Protein AF-A0A081KAC4-F1 (afdb_monomer)

pLDDT: mean 83.81, std 19.49, range [23.62, 98.75]

Organism: NCBI:txid305900

Secondary structure (DSSP, 8-state):
-PPP-------------S-TTTS-GGGPPPPTTHHHHHHHHHHHHHHHHHHHHHTTSS-HHHHHHS---SS-TT----HHHHHHHHT-HHHHHHHHHTT--TT-B-TTS--HHHHHHHTT-HHHHHHHHHTT--TTSBBTTTTB-HHHHHHHHT--HHHHHHHHHTT---SSHHHHHHHHHHHHHS----S---SGGGTT---THHHHHHHHHHHHSPPP-SSPPB-PBPPP-S--HHHHHHHHHHHHHHHTSS-HHHHHH-EETTEEHHHHHHHHT-HHHHHHHHHHS-HHHHHHHHH---TTS--HHHHHHHHT-HHHHHHHHHH--TTTTPPPP--TT-TTTT--HHHHHHHTT--HHHHHHHHHTT--TT-B-TTS-BHHHHHHHHTTTS-SSTTHHHHHHHHHHHHHT-PPPPP----------

Mean predicted aligned error: 9.13 Å

Structure (mmCIF, N/CA/C/O backbone):
data_AF-A0A081KAC4-F1
#
_entry.id   AF-A0A081KAC4-F1
#
loop_
_atom_site.group_PDB
_atom_site.id
_atom_site.type_symbol
_atom_site.label_atom_id
_atom_site.label_alt_id
_atom_site.label_comp_id
_atom_site.label_asym_id
_atom_site.label_entity_id
_atom_site.label_seq_id
_atom_site.pdbx_PDB_ins_code
_atom_site.Cartn_x
_atom_site.Cartn_y
_atom_site.Cartn_z
_atom_site.occupancy
_atom_site.B_iso_or_equiv
_atom_site.auth_seq_id
_atom_site.auth_comp_id
_atom_site.auth_asym_id
_atom_site.auth_atom_id
_atom_site.pdbx_PDB_model_num
ATOM 1 N N . MET A 1 1 ? 10.665 34.968 -21.498 1.00 34.06 1 MET A N 1
ATOM 2 C CA . MET A 1 1 ? 11.807 34.056 -21.722 1.00 34.06 1 MET A CA 1
ATOM 3 C C . MET A 1 1 ? 11.284 32.630 -21.590 1.00 34.06 1 MET A C 1
ATOM 5 O O . MET A 1 1 ? 10.979 32.200 -20.487 1.00 34.06 1 MET A O 1
ATOM 9 N N . GLN A 1 2 ? 10.999 31.980 -22.721 1.00 23.62 2 GLN A N 1
ATOM 10 C CA . GLN A 1 2 ? 10.362 30.658 -22.780 1.00 23.62 2 GLN A CA 1
ATOM 11 C C . GLN A 1 2 ? 11.341 29.578 -22.296 1.00 23.62 2 GLN A C 1
ATOM 13 O O . GLN A 1 2 ? 12.404 29.412 -22.888 1.00 23.62 2 GLN A O 1
ATOM 18 N N . MET A 1 3 ? 10.990 28.842 -21.238 1.00 24.83 3 MET A N 1
ATOM 19 C CA . MET A 1 3 ? 11.704 27.621 -20.850 1.00 24.83 3 MET A CA 1
ATOM 20 C C . MET A 1 3 ? 11.046 26.414 -21.511 1.00 24.83 3 MET A C 1
ATOM 22 O O . MET A 1 3 ? 9.868 26.122 -21.308 1.00 24.83 3 MET A O 1
ATOM 26 N N . ASN A 1 4 ? 11.844 25.750 -22.335 1.00 23.70 4 ASN A N 1
ATOM 27 C CA . ASN A 1 4 ? 11.482 24.622 -23.170 1.00 23.70 4 ASN A CA 1
ATOM 28 C C . ASN A 1 4 ? 11.382 23.338 -22.321 1.00 23.70 4 ASN A C 1
ATOM 30 O O . ASN A 1 4 ? 12.306 23.000 -21.582 1.00 23.70 4 ASN A O 1
ATOM 34 N N . LYS A 1 5 ? 10.257 22.621 -22.426 1.00 35.91 5 LYS A N 1
ATOM 35 C CA . LYS A 1 5 ? 10.040 21.297 -21.825 1.00 35.91 5 LYS A CA 1
ATOM 36 C C . LYS A 1 5 ? 10.702 20.242 -22.715 1.00 35.91 5 LYS A C 1
ATOM 38 O O . LYS A 1 5 ? 10.099 19.853 -23.709 1.00 35.91 5 LYS A O 1
ATOM 43 N N . LYS A 1 6 ? 11.914 19.795 -22.377 1.00 29.70 6 LYS A N 1
ATOM 44 C CA . LYS A 1 6 ? 12.522 18.501 -22.767 1.00 29.70 6 LYS A CA 1
ATOM 45 C C . LYS A 1 6 ? 13.922 18.409 -22.145 1.00 29.70 6 LYS A C 1
ATOM 47 O O . LYS A 1 6 ? 14.665 19.379 -22.201 1.00 29.70 6 LYS A O 1
ATOM 52 N N . ASN A 1 7 ? 14.258 17.236 -21.605 1.00 27.42 7 ASN A N 1
ATOM 53 C CA . ASN A 1 7 ? 15.540 16.841 -20.993 1.00 27.42 7 ASN A CA 1
ATOM 54 C C . ASN A 1 7 ? 15.707 17.155 -19.495 1.00 27.42 7 ASN A C 1
ATOM 56 O O . ASN A 1 7 ? 16.457 18.044 -19.108 1.00 27.42 7 ASN A O 1
ATOM 60 N N . ILE A 1 8 ? 15.103 16.323 -18.641 1.00 26.12 8 ILE A N 1
ATOM 61 C CA . ILE A 1 8 ? 15.723 15.989 -17.351 1.00 26.12 8 ILE A CA 1
ATOM 62 C C . ILE A 1 8 ? 16.510 14.703 -17.598 1.00 26.12 8 ILE A C 1
ATOM 64 O O . ILE A 1 8 ? 15.964 13.603 -17.595 1.00 26.12 8 ILE A O 1
ATOM 68 N N . SER A 1 9 ? 17.787 14.886 -17.928 1.00 23.98 9 SER A N 1
ATOM 69 C CA . SER A 1 9 ? 18.787 13.824 -17.966 1.00 23.98 9 SER A CA 1
ATOM 70 C C . SER A 1 9 ? 18.962 13.286 -16.546 1.00 23.98 9 SER A C 1
ATOM 72 O O . SER A 1 9 ? 19.325 14.034 -15.637 1.00 23.98 9 SER A O 1
ATOM 74 N N . VAL A 1 10 ? 18.647 12.007 -16.350 1.00 25.38 10 VAL A N 1
ATOM 75 C CA . VAL A 1 10 ? 18.931 11.261 -15.121 1.00 25.38 10 VAL A CA 1
ATOM 76 C C . VAL A 1 10 ? 20.435 11.009 -15.102 1.00 25.38 10 VAL A C 1
ATOM 78 O O . VAL A 1 10 ? 20.918 10.040 -15.681 1.00 25.38 10 VAL A O 1
ATOM 81 N N . PHE A 1 11 ? 21.189 11.926 -14.496 1.00 27.03 11 PHE A N 1
ATOM 82 C CA . PHE A 1 11 ? 22.603 11.705 -14.222 1.00 27.03 11 PHE A CA 1
ATOM 83 C C . PHE A 1 11 ? 22.754 10.976 -12.887 1.00 27.03 11 PHE A C 1
ATOM 85 O O . PHE A 1 11 ? 22.223 11.397 -11.858 1.00 27.03 11 PHE A O 1
ATOM 92 N N . LEU A 1 12 ? 23.458 9.849 -12.974 1.00 25.77 12 LEU A N 1
ATOM 93 C CA . LEU A 1 12 ? 23.801 8.918 -11.913 1.00 25.77 12 LEU A CA 1
ATOM 94 C C . LEU A 1 12 ? 24.427 9.609 -10.698 1.00 25.77 12 LEU A C 1
ATOM 96 O O . LEU A 1 12 ? 25.407 10.340 -10.830 1.00 25.77 12 LEU A O 1
ATOM 100 N N . TRP A 1 13 ? 23.953 9.246 -9.508 1.00 27.89 13 TRP A N 1
ATOM 101 C CA . TRP A 1 13 ? 24.800 9.250 -8.321 1.00 27.89 13 TRP A CA 1
ATOM 102 C C . TRP A 1 13 ? 25.467 7.879 -8.201 1.00 27.89 13 TRP A C 1
ATOM 104 O O . TRP A 1 13 ? 24.856 6.906 -7.768 1.00 27.89 13 TRP A O 1
ATOM 114 N N . LEU A 1 14 ? 26.736 7.824 -8.607 1.00 31.05 14 LEU A N 1
ATOM 115 C CA . LEU A 1 14 ? 27.707 6.858 -8.104 1.00 31.05 14 LEU A CA 1
ATOM 116 C C . LEU A 1 14 ? 27.977 7.216 -6.638 1.00 31.05 14 LEU A C 1
ATOM 118 O O . LEU A 1 14 ? 28.738 8.139 -6.355 1.00 31.05 14 LEU A O 1
ATOM 122 N N . ILE A 1 15 ? 27.339 6.508 -5.709 1.00 30.78 15 ILE A N 1
ATOM 123 C CA . ILE A 1 15 ? 27.763 6.476 -4.308 1.00 30.78 15 ILE A CA 1
ATOM 124 C C . ILE A 1 15 ? 28.163 5.036 -4.007 1.00 30.78 15 ILE A C 1
ATOM 126 O O . ILE A 1 15 ? 27.334 4.134 -4.047 1.00 30.78 15 ILE A O 1
ATOM 130 N N . SER A 1 16 ? 29.474 4.880 -3.813 1.00 29.16 16 SER A N 1
ATOM 131 C CA . SER A 1 16 ? 30.200 3.821 -3.103 1.00 29.16 16 SER A CA 1
ATOM 132 C C . SER A 1 16 ? 29.456 2.506 -2.857 1.00 29.16 16 SER A C 1
ATOM 134 O O . SER A 1 16 ? 28.557 2.427 -2.022 1.00 29.16 16 SER A O 1
ATOM 136 N N . GLY A 1 17 ? 29.938 1.450 -3.514 1.00 41.09 17 GLY A N 1
ATOM 137 C CA . GLY A 1 17 ? 29.622 0.082 -3.141 1.00 41.09 17 GLY A CA 1
ATOM 138 C C . GLY A 1 17 ? 30.019 -0.214 -1.697 1.00 41.09 17 GLY A C 1
ATOM 139 O O . GLY A 1 17 ? 31.095 0.184 -1.265 1.00 41.09 17 GLY A O 1
ATOM 140 N N . ILE A 1 18 ? 29.110 -0.882 -0.991 1.00 36.69 18 ILE A N 1
ATOM 141 C CA . ILE A 1 18 ? 29.285 -2.000 -0.052 1.00 36.69 18 ILE A CA 1
ATOM 142 C C . ILE A 1 18 ? 27.846 -2.450 0.299 1.00 36.69 18 ILE A C 1
ATOM 144 O O . ILE A 1 18 ? 27.022 -1.634 0.697 1.00 36.69 18 ILE A O 1
ATOM 148 N N . ALA A 1 19 ? 27.554 -3.741 0.093 1.00 36.34 19 ALA A N 1
ATOM 149 C CA . ALA A 1 19 ? 26.388 -4.491 0.593 1.00 36.34 19 ALA A CA 1
ATOM 150 C C . ALA A 1 19 ? 24.963 -4.073 0.138 1.00 36.34 19 ALA A C 1
ATOM 152 O O . ALA A 1 19 ? 24.158 -3.598 0.933 1.00 36.34 19 ALA A O 1
ATOM 153 N N . PHE A 1 20 ? 24.585 -4.332 -1.121 1.00 41.41 20 PHE A N 1
ATOM 154 C CA . PHE A 1 20 ? 23.242 -3.989 -1.635 1.00 41.41 20 PHE A CA 1
ATOM 155 C C . PHE A 1 20 ? 22.086 -4.878 -1.133 1.00 41.41 20 PHE A C 1
ATOM 157 O O . PHE A 1 20 ? 20.965 -4.393 -1.051 1.00 41.41 20 PHE A O 1
ATOM 164 N N . ALA A 1 21 ? 22.316 -6.152 -0.799 1.00 41.47 21 ALA A N 1
ATOM 165 C CA . ALA A 1 21 ? 21.226 -7.060 -0.412 1.00 41.47 21 ALA A CA 1
ATOM 166 C C . ALA A 1 21 ? 20.994 -7.130 1.110 1.00 41.47 21 ALA A C 1
ATOM 168 O O . ALA A 1 21 ? 19.851 -7.229 1.540 1.00 41.47 21 ALA A O 1
ATOM 169 N N . SER A 1 22 ? 22.047 -7.017 1.932 1.00 40.16 22 SER A N 1
ATOM 170 C CA . SER A 1 22 ? 21.947 -7.119 3.399 1.00 40.16 22 SER A CA 1
ATOM 171 C C . SER A 1 22 ? 21.703 -5.784 4.121 1.00 40.16 22 SER A C 1
ATOM 173 O O . SER A 1 22 ? 21.418 -5.791 5.316 1.00 40.16 22 SER A O 1
ATOM 175 N N . THR A 1 23 ? 21.786 -4.633 3.434 1.00 53.50 23 THR A N 1
ATOM 176 C CA . THR A 1 23 ? 21.595 -3.303 4.060 1.00 53.50 23 THR A CA 1
ATOM 177 C C . THR A 1 23 ? 20.417 -2.492 3.520 1.00 53.50 23 THR A C 1
ATOM 179 O O . THR A 1 23 ? 20.084 -1.454 4.101 1.00 53.50 23 THR A O 1
ATOM 182 N N . ASP A 1 24 ? 19.749 -2.946 2.453 1.00 65.00 24 ASP A N 1
ATOM 183 C CA . ASP A 1 24 ? 18.585 -2.248 1.910 1.00 65.00 24 ASP A CA 1
ATOM 184 C C . ASP A 1 24 ? 17.390 -2.394 2.871 1.00 65.00 24 ASP A C 1
ATOM 186 O O . ASP A 1 24 ? 16.888 -3.503 3.080 1.00 65.00 24 ASP A O 1
ATOM 190 N N . PRO A 1 25 ? 16.895 -1.290 3.464 1.00 66.62 25 PRO A N 1
ATOM 191 C CA . PRO A 1 25 ? 15.818 -1.343 4.446 1.00 66.62 25 PRO A CA 1
ATOM 192 C C . PRO A 1 25 ? 14.509 -1.926 3.895 1.00 66.62 25 PRO A C 1
ATOM 194 O O . PRO A 1 25 ? 13.648 -2.304 4.686 1.00 66.62 25 PRO A O 1
ATOM 197 N N . ARG A 1 26 ? 14.353 -2.011 2.566 1.00 71.06 26 ARG A N 1
ATOM 198 C CA . ARG A 1 26 ? 13.172 -2.571 1.895 1.00 71.06 26 ARG A CA 1
ATOM 199 C C . ARG A 1 26 ? 13.097 -4.099 1.982 1.00 71.06 26 ARG A C 1
ATOM 201 O O . ARG A 1 26 ? 12.004 -4.630 1.829 1.00 71.06 26 ARG A O 1
ATOM 208 N N . PHE A 1 27 ? 14.217 -4.773 2.260 1.00 66.19 27 PHE A N 1
ATOM 209 C CA . PHE A 1 27 ? 14.330 -6.236 2.368 1.00 66.19 27 PHE A CA 1
ATOM 210 C C . PHE A 1 27 ? 14.643 -6.714 3.798 1.00 66.19 27 PHE A C 1
ATOM 212 O O . PHE A 1 27 ? 15.133 -7.824 3.993 1.00 66.19 27 PHE A O 1
ATOM 219 N N . ARG A 1 28 ? 14.405 -5.873 4.813 1.00 65.81 28 ARG A N 1
ATOM 220 C CA . ARG A 1 28 ? 14.678 -6.228 6.213 1.00 65.81 28 ARG A CA 1
ATOM 221 C C . ARG A 1 28 ? 13.813 -7.388 6.689 1.00 65.81 28 ARG A C 1
ATOM 223 O O . ARG A 1 28 ? 12.615 -7.416 6.419 1.00 65.81 28 ARG A O 1
ATOM 230 N N . GLU A 1 29 ? 14.436 -8.272 7.463 1.00 64.19 29 GLU A N 1
ATOM 231 C CA . GLU A 1 29 ? 13.731 -9.304 8.214 1.00 64.19 29 GLU A CA 1
ATOM 232 C C . GLU A 1 29 ? 12.779 -8.670 9.231 1.00 64.19 29 GLU A C 1
ATOM 234 O O . GLU A 1 29 ? 13.046 -7.612 9.813 1.00 64.19 29 GLU A O 1
ATOM 239 N N . GLU A 1 30 ? 11.639 -9.320 9.408 1.00 73.88 30 GLU A N 1
ATOM 240 C CA . GLU A 1 30 ? 10.624 -8.919 10.371 1.00 73.88 30 GLU A CA 1
ATOM 241 C C . GLU A 1 30 ? 10.954 -9.500 11.747 1.00 73.88 30 GLU A C 1
ATOM 243 O O . GLU A 1 30 ? 11.679 -10.489 11.863 1.00 73.88 30 GLU A O 1
ATOM 248 N N . SER A 1 31 ? 10.435 -8.885 12.811 1.00 77.44 31 SER A N 1
ATOM 249 C CA . SER A 1 31 ? 10.662 -9.406 14.159 1.00 77.44 31 SER A CA 1
ATOM 250 C C . SER A 1 31 ? 10.024 -10.781 14.363 1.00 77.44 31 SER A C 1
ATOM 252 O O . SER A 1 31 ? 9.001 -11.112 13.759 1.00 77.44 31 SER A O 1
ATOM 254 N N . GLU A 1 32 ? 10.581 -11.549 15.299 1.00 78.19 32 GLU A N 1
ATOM 255 C CA . GLU A 1 32 ? 9.965 -12.781 15.792 1.00 78.19 32 GLU A CA 1
ATOM 256 C C . GLU A 1 32 ? 8.497 -12.530 16.196 1.00 78.19 32 GLU A C 1
ATOM 258 O O . GLU A 1 32 ? 8.172 -11.510 16.807 1.00 78.19 32 GLU A O 1
ATOM 263 N N . GLY A 1 33 ? 7.594 -13.424 15.787 1.00 85.38 33 GLY A N 1
ATOM 264 C CA . GLY A 1 33 ? 6.152 -13.310 16.040 1.00 85.38 33 GLY A CA 1
ATOM 265 C C . GLY A 1 33 ? 5.371 -12.383 15.096 1.00 85.38 33 GLY A C 1
ATOM 266 O O . GLY A 1 33 ? 4.141 -12.414 15.119 1.00 85.38 33 GLY A O 1
ATOM 267 N N . ALA A 1 34 ? 6.026 -11.609 14.218 1.00 88.75 34 ALA A N 1
ATOM 268 C CA . ALA A 1 34 ? 5.319 -10.726 13.280 1.00 88.75 34 ALA A CA 1
ATOM 269 C C . ALA A 1 34 ? 4.408 -11.496 12.309 1.00 88.75 34 ALA A C 1
ATOM 271 O O . ALA A 1 34 ? 3.302 -11.044 12.010 1.00 88.75 34 ALA A O 1
ATOM 272 N N . SER A 1 35 ? 4.846 -12.677 11.862 1.00 88.81 35 SER A N 1
ATOM 273 C CA . SER A 1 35 ? 4.055 -13.558 10.994 1.00 88.81 35 SER A CA 1
ATOM 274 C C . SER A 1 35 ? 2.793 -14.071 11.693 1.00 88.81 35 SER A C 1
ATOM 276 O O . SER A 1 35 ? 1.697 -13.956 11.148 1.00 88.81 35 SER A O 1
ATOM 278 N N . ASP A 1 36 ? 2.907 -14.531 12.943 1.00 93.06 36 ASP A N 1
ATOM 279 C CA . ASP A 1 36 ? 1.753 -14.999 13.721 1.00 93.06 36 ASP A CA 1
ATOM 280 C C . ASP A 1 36 ? 0.752 -13.870 13.993 1.00 93.06 36 ASP A C 1
ATOM 282 O O . ASP A 1 36 ? -0.458 -14.054 13.832 1.00 93.06 36 ASP A O 1
ATOM 286 N N . ALA A 1 37 ? 1.255 -12.677 14.320 1.00 95.50 37 ALA A N 1
ATOM 287 C CA . ALA A 1 37 ? 0.441 -11.479 14.471 1.00 95.50 37 ALA A CA 1
ATOM 288 C C . ALA A 1 37 ? -0.282 -11.096 13.169 1.00 95.50 37 ALA A C 1
ATOM 290 O O . ALA A 1 37 ? -1.473 -10.777 13.192 1.00 95.50 37 ALA A O 1
ATOM 291 N N . ARG A 1 38 ? 0.395 -11.169 12.013 1.00 94.12 38 ARG A N 1
ATOM 292 C CA . ARG A 1 38 ? -0.264 -10.982 10.711 1.00 94.12 38 ARG A CA 1
ATOM 293 C C . ARG A 1 38 ? -1.330 -12.033 10.472 1.00 94.12 38 ARG A C 1
ATOM 295 O O . ARG A 1 38 ? -2.442 -11.665 10.114 1.00 94.12 38 ARG A O 1
ATOM 302 N N . PHE A 1 39 ? -1.051 -13.305 10.748 1.00 95.44 39 PHE A N 1
ATOM 303 C CA . PHE A 1 39 ? -2.042 -14.368 10.606 1.00 95.44 39 PHE A CA 1
ATOM 304 C C . PHE A 1 39 ? -3.268 -14.148 11.491 1.00 95.44 39 PHE A C 1
ATOM 306 O O . PHE A 1 39 ? -4.373 -14.503 11.082 1.00 95.44 39 PHE A O 1
ATOM 313 N N . ALA A 1 40 ? -3.111 -13.563 12.680 1.00 97.81 40 ALA A N 1
ATOM 314 C CA . ALA A 1 40 ? -4.242 -13.169 13.512 1.00 97.81 40 ALA A CA 1
ATOM 315 C C . ALA A 1 40 ? -5.114 -12.115 12.820 1.00 97.81 40 ALA A C 1
ATOM 317 O O . ALA A 1 40 ? -6.325 -12.301 12.706 1.00 97.81 40 ALA A O 1
ATOM 318 N N . VAL A 1 41 ? -4.501 -11.065 12.270 1.00 97.94 41 VAL A N 1
ATOM 319 C CA . VAL A 1 41 ? -5.213 -10.022 11.516 1.00 97.94 41 VAL A CA 1
ATOM 320 C C . VAL A 1 41 ? -5.846 -10.577 10.233 1.00 97.94 41 VAL A C 1
ATOM 322 O O . VAL A 1 41 ? -7.001 -10.270 9.943 1.00 97.94 41 VAL A O 1
ATOM 325 N N . GLU A 1 42 ? -5.144 -11.437 9.492 1.00 97.69 42 GLU A N 1
ATOM 326 C CA . GLU A 1 42 ? -5.660 -12.093 8.285 1.00 97.69 42 GLU A CA 1
ATOM 327 C C . GLU A 1 42 ? -6.918 -12.905 8.565 1.00 97.69 42 GLU A C 1
ATOM 329 O O . GLU A 1 42 ? -7.874 -12.805 7.803 1.00 97.69 42 GLU A O 1
ATOM 334 N N . ARG A 1 43 ? -6.961 -13.660 9.673 1.00 98.50 43 ARG A N 1
ATOM 335 C CA . ARG A 1 43 ? -8.168 -14.409 10.061 1.00 98.50 43 ARG A CA 1
ATOM 336 C C . ARG A 1 43 ? -9.370 -13.485 10.234 1.00 98.50 43 ARG A C 1
ATOM 338 O O . ARG A 1 43 ? -10.457 -13.815 9.770 1.00 98.50 43 ARG A O 1
ATOM 345 N N . VAL A 1 44 ? -9.181 -12.330 10.871 1.00 98.62 44 VAL A N 1
ATOM 346 C CA . VAL A 1 44 ? -10.254 -11.343 11.061 1.00 98.62 44 VAL A CA 1
ATOM 347 C C . VAL A 1 44 ? -10.715 -10.769 9.718 1.00 98.62 44 VAL A C 1
ATOM 349 O O . VAL A 1 44 ? -11.915 -10.654 9.475 1.00 98.62 44 VAL A O 1
ATOM 352 N N . VAL A 1 45 ? -9.775 -10.453 8.822 1.00 98.31 45 VAL A N 1
ATOM 353 C CA . VAL A 1 45 ? -10.088 -9.954 7.475 1.00 98.31 45 VAL A CA 1
ATOM 354 C C . VAL A 1 45 ? -10.820 -11.005 6.636 1.00 98.31 45 VAL A C 1
ATOM 356 O O . VAL A 1 45 ? -11.799 -10.667 5.979 1.00 98.31 45 VAL A O 1
ATOM 359 N N . ILE A 1 46 ? -10.407 -12.273 6.682 1.00 98.56 46 ILE A N 1
ATOM 360 C CA . ILE A 1 46 ? -11.078 -13.369 5.967 1.00 98.56 46 ILE A CA 1
ATOM 361 C C . ILE A 1 46 ? -12.530 -13.502 6.437 1.00 98.56 46 ILE A C 1
ATOM 363 O O . ILE A 1 46 ? -13.432 -13.520 5.603 1.00 98.56 46 ILE A O 1
ATOM 367 N N . ARG A 1 47 ? -12.791 -13.462 7.752 1.00 98.06 47 ARG A N 1
ATOM 368 C CA . ARG A 1 47 ? -14.170 -13.498 8.274 1.00 98.06 47 ARG A CA 1
ATOM 369 C C . ARG A 1 47 ? -15.038 -12.340 7.788 1.00 98.06 47 ARG A C 1
ATOM 371 O O . ARG A 1 47 ? -16.240 -12.514 7.603 1.00 98.06 47 ARG A O 1
ATOM 378 N N . ALA A 1 48 ? -14.447 -11.167 7.560 1.00 97.44 48 ALA A N 1
ATOM 379 C CA . ALA A 1 48 ? -15.163 -10.037 6.977 1.00 97.44 48 ALA A CA 1
ATOM 380 C C . ALA A 1 48 ? -15.626 -10.335 5.539 1.00 97.44 48 ALA A C 1
ATOM 382 O O . ALA A 1 48 ? -16.752 -9.998 5.178 1.00 97.44 48 ALA A O 1
ATOM 383 N N . TYR A 1 49 ? -14.791 -10.995 4.729 1.00 96.94 49 TYR A N 1
ATOM 384 C CA . TYR A 1 49 ? -15.196 -11.463 3.401 1.00 96.94 49 TYR A CA 1
ATOM 385 C C . TYR A 1 49 ? -16.229 -12.592 3.480 1.00 96.94 49 TYR A C 1
ATOM 387 O O . TYR A 1 49 ? -17.208 -12.570 2.737 1.00 96.94 49 TYR A O 1
ATOM 395 N N . GLU A 1 50 ? -16.054 -13.541 4.401 1.00 97.12 50 GLU A N 1
ATOM 396 C CA . GLU A 1 50 ? -17.005 -14.635 4.617 1.00 97.12 50 GLU A CA 1
ATOM 397 C C . GLU A 1 50 ? -18.398 -14.122 5.010 1.00 97.12 50 GLU A C 1
ATOM 399 O O . GLU A 1 50 ? -19.383 -14.636 4.488 1.00 97.12 50 GLU A O 1
ATOM 404 N N . GLU A 1 51 ? -18.507 -13.078 5.846 1.00 95.88 51 GLU A N 1
ATOM 405 C CA . GLU A 1 51 ? -19.794 -12.434 6.170 1.00 95.88 51 GLU A CA 1
ATOM 406 C C . GLU A 1 51 ? -20.508 -11.955 4.896 1.00 95.88 51 GLU A C 1
ATOM 408 O O . GLU A 1 51 ? -21.699 -12.209 4.697 1.00 95.88 51 GLU A O 1
ATOM 413 N N . VAL A 1 52 ? -19.777 -11.278 4.006 1.00 94.75 52 VAL A N 1
ATOM 414 C CA . VAL A 1 52 ? -20.355 -10.735 2.772 1.00 94.75 52 VAL A CA 1
ATOM 415 C C . VAL A 1 52 ? -20.727 -11.851 1.803 1.00 94.75 52 VAL A C 1
ATOM 417 O O . VAL A 1 52 ? -21.798 -11.780 1.202 1.00 94.75 52 VAL A O 1
ATOM 420 N N . LEU A 1 53 ? -19.926 -12.913 1.694 1.00 94.31 53 LEU A N 1
ATOM 421 C CA . LEU A 1 53 ? -20.298 -14.091 0.904 1.00 94.31 53 LEU A CA 1
ATOM 422 C C . LEU A 1 53 ? -21.554 -14.778 1.446 1.00 94.31 53 LEU A C 1
ATOM 424 O O . LEU A 1 53 ? -22.450 -15.122 0.678 1.00 94.31 53 LEU A O 1
ATOM 428 N N . GLN A 1 54 ? -21.657 -14.934 2.767 1.00 94.88 54 GLN A N 1
ATOM 429 C CA . GLN A 1 54 ? -22.808 -15.561 3.421 1.00 94.88 54 GLN A CA 1
ATOM 430 C C . GLN A 1 54 ? -24.102 -14.757 3.253 1.00 94.88 54 GLN A C 1
ATOM 432 O O . GLN A 1 54 ? -25.185 -15.338 3.293 1.00 94.88 54 GLN A O 1
ATOM 437 N N . SER A 1 55 ? -24.014 -13.443 3.013 1.00 93.44 55 SER A N 1
ATOM 438 C CA . SER A 1 55 ? -25.188 -12.617 2.695 1.00 93.44 55 SER A CA 1
ATOM 439 C C . SER A 1 55 ? -25.892 -13.035 1.394 1.00 93.44 55 SER A C 1
ATOM 441 O O . SER A 1 55 ? -27.058 -12.695 1.195 1.00 93.44 55 SER A O 1
ATOM 443 N N . GLY A 1 56 ? -25.193 -13.748 0.500 1.00 91.38 56 GLY A N 1
ATOM 444 C CA . GLY A 1 56 ? -25.719 -14.216 -0.784 1.00 91.38 56 GLY A CA 1
ATOM 445 C C . GLY A 1 56 ? -25.949 -13.117 -1.826 1.00 91.38 56 GLY A C 1
ATOM 446 O O . GLY A 1 56 ? -26.477 -13.406 -2.897 1.00 91.38 56 GLY A O 1
ATOM 447 N N . VAL A 1 57 ? -25.568 -11.865 -1.539 1.00 90.19 57 VAL A N 1
ATOM 448 C CA . VAL A 1 57 ? -25.761 -10.725 -2.455 1.00 90.19 57 VAL A CA 1
ATOM 449 C C . VAL A 1 57 ? -24.819 -10.799 -3.662 1.00 90.19 57 VAL A C 1
ATOM 451 O O . VAL A 1 57 ? -25.200 -10.399 -4.761 1.00 90.19 57 VAL A O 1
ATOM 454 N N . HIS A 1 58 ? -23.609 -11.333 -3.468 1.00 89.94 58 HIS A N 1
ATOM 455 C CA . HIS A 1 58 ? -22.579 -11.483 -4.500 1.00 89.94 58 HIS A CA 1
ATOM 456 C C . HIS A 1 58 ? -22.037 -12.912 -4.489 1.00 89.94 58 HIS A C 1
ATOM 458 O O . HIS A 1 58 ? -21.908 -13.515 -3.424 1.00 89.94 58 HIS A O 1
ATOM 464 N N . SER A 1 59 ? -21.688 -13.450 -5.658 1.00 92.06 59 SER A N 1
ATOM 465 C CA . SER A 1 59 ? -20.943 -14.715 -5.726 1.00 92.06 59 SER A CA 1
ATOM 466 C C . SER A 1 59 ? -19.500 -14.555 -5.225 1.00 92.06 59 SER A C 1
ATOM 468 O O . SER A 1 59 ? -18.975 -13.439 -5.171 1.00 92.06 59 SER A O 1
ATOM 470 N N . GLY A 1 60 ? -18.850 -15.685 -4.906 1.00 91.94 60 GLY A N 1
ATOM 471 C CA . GLY A 1 60 ? -17.425 -15.757 -4.550 1.00 91.94 60 GLY A CA 1
ATOM 472 C C . GLY A 1 60 ? -16.546 -14.990 -5.529 1.00 91.94 60 GLY A C 1
ATOM 473 O O . GLY A 1 60 ? -15.930 -13.994 -5.157 1.00 91.94 60 GLY A O 1
ATOM 474 N N . GLU A 1 61 ? -16.602 -15.397 -6.797 1.00 93.44 61 GLU A N 1
ATOM 475 C CA . GLU A 1 61 ? -15.823 -14.821 -7.893 1.00 93.44 61 GLU A CA 1
ATOM 476 C C . GLU A 1 61 ? -16.064 -13.313 -8.053 1.00 93.44 61 GLU A C 1
ATOM 478 O O . GLU A 1 61 ? -15.112 -12.549 -8.210 1.00 93.44 61 GLU A O 1
ATOM 483 N N . GLN A 1 62 ? -17.319 -12.855 -7.958 1.00 92.44 62 GLN A N 1
ATOM 484 C CA . GLN A 1 62 ? -17.633 -11.424 -8.034 1.00 92.44 62 GLN A CA 1
ATOM 485 C C . GLN A 1 62 ? -17.011 -10.640 -6.877 1.00 92.44 62 GLN A C 1
ATOM 487 O O . GLN A 1 62 ? -16.455 -9.569 -7.103 1.00 92.44 62 GLN A O 1
ATOM 492 N N . LEU A 1 63 ? -17.099 -11.152 -5.645 1.00 92.88 63 LEU A N 1
ATOM 493 C CA . LEU A 1 63 ? -16.587 -10.453 -4.470 1.00 92.88 63 LEU A CA 1
ATOM 494 C C . LEU A 1 63 ? -15.063 -10.322 -4.498 1.00 92.88 63 LEU A C 1
ATOM 496 O O . LEU A 1 63 ? -14.538 -9.238 -4.248 1.00 92.88 63 LEU A O 1
ATOM 500 N N . VAL A 1 64 ? -14.354 -11.414 -4.787 1.00 94.12 64 VAL A N 1
ATOM 501 C CA . VAL A 1 64 ? -12.887 -11.449 -4.679 1.00 94.12 64 VAL A CA 1
ATOM 502 C C . VAL A 1 64 ? -12.179 -10.725 -5.830 1.00 94.12 64 VAL A C 1
ATOM 504 O O . VAL A 1 64 ? -11.048 -10.268 -5.658 1.00 94.12 64 VAL A O 1
ATOM 507 N N . ASN A 1 65 ? -12.857 -10.560 -6.970 1.00 93.00 65 ASN A N 1
ATOM 508 C CA . ASN A 1 65 ? -12.349 -9.826 -8.133 1.00 93.00 65 ASN A CA 1
ATOM 509 C C . ASN A 1 65 ? -12.816 -8.366 -8.204 1.00 93.00 65 ASN A C 1
ATOM 511 O O . ASN A 1 65 ? -12.328 -7.609 -9.044 1.00 93.00 65 ASN A O 1
ATOM 515 N N . ALA A 1 66 ? -13.747 -7.943 -7.349 1.00 90.81 66 ALA A N 1
ATOM 516 C CA . ALA A 1 66 ? -14.197 -6.560 -7.332 1.00 90.81 66 ALA A CA 1
ATOM 517 C C . ALA A 1 66 ? -13.177 -5.615 -6.660 1.00 90.81 66 ALA A C 1
ATOM 519 O O . ALA A 1 66 ? -12.489 -5.993 -5.704 1.00 90.81 66 ALA A O 1
ATOM 520 N N . PRO A 1 67 ? -13.122 -4.338 -7.086 1.00 89.56 67 PRO A N 1
ATOM 521 C CA . PRO A 1 67 ? -12.536 -3.254 -6.302 1.00 89.56 67 PRO A CA 1
ATOM 522 C C . PRO A 1 67 ? -13.058 -3.242 -4.865 1.00 89.56 67 PRO A C 1
ATOM 524 O O . PRO A 1 67 ? -14.263 -3.153 -4.627 1.00 89.56 67 PRO A O 1
ATOM 527 N N . ILE A 1 68 ? -12.137 -3.280 -3.900 1.00 87.69 68 ILE A N 1
ATOM 528 C CA . ILE A 1 68 ? -12.427 -3.119 -2.478 1.00 87.69 68 ILE A CA 1
ATOM 529 C C . ILE A 1 68 ? -12.933 -1.689 -2.270 1.00 87.69 68 ILE A C 1
ATOM 531 O O . ILE A 1 68 ? -12.160 -0.734 -2.190 1.00 87.69 68 ILE A O 1
ATOM 535 N N . SER A 1 69 ? -14.251 -1.544 -2.192 1.00 79.75 69 SER A N 1
ATOM 536 C CA . SER A 1 69 ? -14.909 -0.256 -1.987 1.00 79.75 69 SER A CA 1
ATOM 537 C C . SER A 1 69 ? -14.904 0.164 -0.513 1.00 79.75 69 SER A C 1
ATOM 539 O O . SER A 1 69 ? -14.978 -0.679 0.381 1.00 79.75 69 SER A O 1
ATOM 541 N N . GLY A 1 70 ? -14.906 1.472 -0.271 1.00 73.00 70 GLY A N 1
ATOM 542 C CA . GLY A 1 70 ? -15.246 2.098 1.010 1.00 73.00 70 GLY A CA 1
ATOM 543 C C . GLY A 1 70 ? -15.869 3.469 0.751 1.00 73.00 70 GLY A C 1
ATOM 544 O O . GLY A 1 70 ? -16.375 3.713 -0.343 1.00 73.00 70 GLY A O 1
ATOM 545 N N . GLN A 1 71 ? -15.746 4.412 1.688 1.00 56.44 71 GLN A N 1
ATOM 546 C CA . GLN A 1 71 ? -16.266 5.781 1.510 1.00 56.44 71 GLN A CA 1
ATOM 547 C C . GLN A 1 71 ? -15.644 6.563 0.333 1.00 56.44 71 GLN A C 1
ATOM 549 O O . GLN A 1 71 ? -16.169 7.601 -0.066 1.00 56.44 71 GLN A O 1
ATOM 554 N N . THR A 1 72 ? -14.525 6.092 -0.232 1.00 57.69 72 THR A N 1
ATOM 555 C CA . THR A 1 72 ? -13.878 6.712 -1.397 1.00 57.69 72 THR A CA 1
ATOM 556 C C . THR A 1 72 ? -13.785 5.728 -2.558 1.00 57.69 72 THR A C 1
ATOM 558 O O . THR A 1 72 ? -13.278 4.621 -2.381 1.00 57.69 72 THR A O 1
ATOM 561 N N . ASP A 1 73 ? -14.128 6.175 -3.763 1.00 55.88 73 ASP A N 1
ATOM 562 C CA . ASP A 1 73 ? -13.853 5.487 -5.037 1.00 55.88 73 ASP A CA 1
ATOM 563 C C . ASP A 1 73 ? -12.364 5.552 -5.445 1.00 55.88 73 ASP A C 1
ATOM 565 O O . ASP A 1 73 ? -11.901 4.851 -6.344 1.00 55.88 73 ASP A O 1
ATOM 569 N N . LYS A 1 74 ? -11.578 6.375 -4.742 1.00 55.50 74 LYS A N 1
ATOM 570 C CA . LYS A 1 74 ? -10.162 6.644 -5.027 1.00 55.50 74 LYS A CA 1
ATOM 571 C C . LYS A 1 74 ? -9.205 5.510 -4.653 1.00 55.50 74 LYS A C 1
ATOM 573 O O . LYS A 1 74 ? -8.018 5.614 -4.960 1.00 55.50 74 LYS A O 1
ATOM 578 N N . ARG A 1 75 ? -9.661 4.440 -3.992 1.00 59.72 75 ARG A N 1
ATOM 579 C CA . ARG A 1 75 ? -8.824 3.303 -3.564 1.00 59.72 75 ARG A CA 1
ATOM 580 C C . ARG A 1 75 ? -9.339 2.007 -4.182 1.00 59.72 75 ARG A C 1
ATOM 582 O O . ARG A 1 75 ? -10.051 1.253 -3.548 1.00 59.72 75 ARG A O 1
ATOM 589 N N . GLY A 1 76 ? -8.986 1.754 -5.433 1.00 67.56 76 GLY A N 1
ATOM 590 C CA . GLY A 1 76 ? -9.507 0.615 -6.190 1.00 67.56 76 GLY A CA 1
ATOM 591 C C . GLY A 1 76 ? -8.601 -0.608 -6.175 1.00 67.56 76 GLY A C 1
ATOM 592 O O . GLY A 1 76 ? -8.373 -1.135 -7.252 1.00 67.56 76 GLY A O 1
ATOM 593 N N . ARG A 1 77 ? -8.056 -1.014 -5.012 1.00 84.44 77 ARG A N 1
ATOM 594 C CA . ARG A 1 77 ? -7.320 -2.293 -4.872 1.00 84.44 77 ARG A CA 1
ATOM 595 C C . ARG A 1 77 ? -8.295 -3.470 -4.989 1.00 84.44 77 ARG A C 1
ATOM 597 O O . ARG A 1 77 ? -9.437 -3.333 -4.570 1.00 84.44 77 ARG A O 1
ATOM 604 N N . HIS A 1 78 ? -7.840 -4.614 -5.488 1.00 89.69 78 HIS A N 1
ATOM 605 C CA . HIS A 1 78 ? -8.562 -5.895 -5.430 1.00 89.69 78 HIS A CA 1
ATOM 606 C C . HIS A 1 78 ? -8.086 -6.724 -4.236 1.00 89.69 78 HIS A C 1
ATOM 608 O O . HIS A 1 78 ? -7.073 -6.378 -3.623 1.00 89.69 78 HIS A O 1
ATOM 614 N N . LEU A 1 79 ? -8.769 -7.831 -3.923 1.00 95.19 79 LEU A N 1
ATOM 615 C CA . LEU A 1 79 ? -8.392 -8.719 -2.816 1.00 95.19 79 LEU A CA 1
ATOM 616 C C . LEU A 1 79 ? -6.925 -9.157 -2.915 1.00 95.19 79 LEU A C 1
ATOM 618 O O . LEU A 1 79 ? -6.169 -8.959 -1.966 1.00 95.19 79 LEU A O 1
ATOM 622 N N . LEU A 1 80 ? -6.489 -9.673 -4.070 1.00 96.75 80 LEU A N 1
ATOM 623 C CA . LEU A 1 80 ? -5.119 -10.176 -4.229 1.00 96.75 80 LEU A CA 1
ATOM 624 C C . LEU A 1 80 ? -4.063 -9.060 -4.197 1.00 96.75 80 LEU A C 1
ATOM 626 O O . LEU A 1 80 ? -3.006 -9.224 -3.587 1.00 96.75 80 LEU A O 1
ATOM 630 N N . SER A 1 81 ? -4.340 -7.892 -4.789 1.00 93.12 81 SER A N 1
ATOM 631 C CA . SER A 1 81 ? -3.404 -6.759 -4.742 1.00 93.12 81 SER A CA 1
ATOM 632 C C . SER A 1 81 ? -3.345 -6.117 -3.346 1.00 93.12 81 SER A C 1
ATOM 634 O O . SER A 1 81 ? -2.278 -5.684 -2.904 1.00 93.12 81 SER A O 1
ATOM 636 N N . PHE A 1 82 ? -4.453 -6.134 -2.596 1.00 94.06 82 PHE A N 1
ATOM 637 C CA . PHE A 1 82 ? -4.498 -5.793 -1.174 1.00 94.06 82 PHE A CA 1
ATOM 638 C C . PHE A 1 82 ? -3.718 -6.795 -0.319 1.00 94.06 82 PHE A C 1
ATOM 640 O O . PHE A 1 82 ? -2.963 -6.374 0.559 1.00 94.06 82 PHE A O 1
ATOM 647 N N . ALA A 1 83 ? -3.860 -8.093 -0.585 1.00 96.19 83 ALA A N 1
ATOM 648 C CA . ALA A 1 83 ? -3.140 -9.143 0.120 1.00 96.19 83 ALA A CA 1
ATOM 649 C C . ALA A 1 83 ? -1.623 -9.019 -0.094 1.00 96.19 83 ALA A C 1
ATOM 651 O O . ALA A 1 83 ? -0.863 -9.003 0.874 1.00 96.19 83 ALA A O 1
ATOM 652 N N . ALA A 1 84 ? -1.176 -8.811 -1.337 1.00 94.06 84 ALA A N 1
ATOM 653 C CA . ALA A 1 84 ? 0.231 -8.552 -1.652 1.00 94.06 84 ALA A CA 1
ATOM 654 C C . ALA A 1 84 ? 0.769 -7.284 -0.971 1.00 94.06 84 ALA A C 1
ATOM 656 O O . ALA A 1 84 ? 1.859 -7.304 -0.399 1.00 94.06 84 ALA A O 1
ATOM 657 N N . PHE A 1 85 ? 0.001 -6.188 -0.982 1.00 91.00 85 PHE A N 1
ATOM 658 C CA . PHE A 1 85 ? 0.399 -4.939 -0.323 1.00 91.00 85 PHE A CA 1
ATOM 659 C C . PHE A 1 85 ? 0.592 -5.106 1.192 1.00 91.00 85 PHE A C 1
ATOM 661 O O . PHE A 1 85 ? 1.464 -4.456 1.769 1.00 91.00 85 PHE A O 1
ATOM 668 N N . ASN A 1 86 ? -0.209 -5.968 1.826 1.00 91.94 86 ASN A N 1
ATOM 669 C CA . ASN A 1 86 ? -0.214 -6.170 3.275 1.00 91.94 86 ASN A CA 1
ATOM 670 C C . ASN A 1 86 ? 0.516 -7.442 3.743 1.00 91.94 86 ASN A C 1
ATOM 672 O O . ASN A 1 86 ? 0.505 -7.717 4.935 1.00 91.94 86 ASN A O 1
ATOM 676 N N . HIS A 1 87 ? 1.177 -8.183 2.846 1.00 92.19 87 HIS A N 1
ATOM 677 C CA . HIS A 1 87 ? 1.896 -9.426 3.167 1.00 92.19 87 HIS A CA 1
ATOM 678 C C . HIS A 1 87 ? 0.970 -10.498 3.771 1.00 92.19 87 HIS A C 1
ATOM 680 O O . HIS A 1 87 ? 1.301 -11.107 4.786 1.00 92.19 87 HIS A O 1
ATOM 686 N N . PHE A 1 88 ? -0.208 -10.681 3.163 1.00 95.81 88 PHE A N 1
ATOM 687 C CA . PHE A 1 88 ? -1.267 -11.578 3.635 1.00 95.81 88 PHE A CA 1
ATOM 688 C C . PHE A 1 88 ? -1.423 -12.820 2.735 1.00 95.81 88 PHE A C 1
ATOM 690 O O . PHE A 1 88 ? -2.320 -12.855 1.884 1.00 95.81 88 PHE A O 1
ATOM 697 N N . PRO A 1 89 ? -0.550 -13.836 2.861 1.00 95.06 89 PRO A N 1
ATOM 698 C CA . PRO A 1 89 ? -0.601 -15.023 2.011 1.00 95.06 89 PRO A CA 1
ATOM 699 C C . PRO A 1 89 ? -1.849 -15.885 2.250 1.00 95.06 89 PRO A C 1
ATOM 701 O O . PRO A 1 89 ? -2.349 -16.486 1.303 1.00 95.06 89 PRO A O 1
ATOM 704 N N . ARG A 1 90 ? -2.413 -15.926 3.469 1.00 97.75 90 ARG A N 1
ATOM 705 C CA . ARG A 1 90 ? -3.628 -16.718 3.745 1.00 97.75 90 ARG A CA 1
ATOM 706 C C . ARG A 1 90 ? -4.858 -16.070 3.131 1.00 97.75 90 ARG A C 1
ATOM 708 O O . ARG A 1 90 ? -5.700 -16.779 2.592 1.00 97.75 90 ARG A O 1
ATOM 715 N N . LEU A 1 91 ? -4.948 -14.738 3.172 1.00 98.44 91 LEU A N 1
ATOM 716 C CA . LEU A 1 91 ? -6.003 -14.017 2.458 1.00 98.44 91 LEU A CA 1
ATOM 717 C C . LEU A 1 91 ? -5.886 -14.231 0.946 1.00 98.44 91 LEU A C 1
ATOM 719 O O . LEU A 1 91 ? -6.900 -14.446 0.288 1.00 98.44 91 LEU A O 1
ATOM 723 N N . ALA A 1 92 ? -4.667 -14.185 0.398 1.00 98.38 92 ALA A N 1
ATOM 724 C CA . ALA A 1 92 ? -4.449 -14.438 -1.023 1.00 98.38 92 ALA A CA 1
ATOM 725 C C . ALA A 1 92 ? -4.883 -15.855 -1.417 1.00 98.38 92 ALA A C 1
ATOM 727 O O . ALA A 1 92 ? -5.661 -16.002 -2.357 1.00 98.38 92 ALA A O 1
ATOM 728 N N . GLN A 1 93 ? -4.452 -16.872 -0.662 1.00 98.62 93 GLN A N 1
ATOM 729 C CA . GLN A 1 93 ? -4.860 -18.258 -0.888 1.00 98.62 93 GLN A CA 1
ATOM 730 C C . GLN A 1 93 ? -6.379 -18.418 -0.807 1.00 98.62 93 GLN A C 1
ATOM 732 O O . GLN A 1 93 ? -6.987 -18.945 -1.731 1.00 98.62 93 GLN A O 1
ATOM 737 N N . TRP A 1 94 ? -7.004 -17.886 0.248 1.00 98.50 94 TRP A N 1
ATOM 738 C CA . TRP A 1 94 ? -8.456 -17.923 0.402 1.00 98.50 94 TRP A CA 1
ATOM 739 C C . TRP A 1 94 ? -9.169 -17.274 -0.792 1.00 98.50 94 TRP A C 1
ATOM 741 O O . TRP A 1 94 ? -10.153 -17.814 -1.287 1.00 98.50 94 TRP A O 1
ATOM 751 N N . GLY A 1 95 ? -8.662 -16.147 -1.299 1.00 98.19 95 GLY A N 1
ATOM 752 C CA . GLY A 1 95 ? -9.211 -15.495 -2.486 1.00 98.19 95 GLY A CA 1
ATOM 753 C C . GLY A 1 95 ? -9.128 -16.371 -3.737 1.00 98.19 95 GLY A C 1
ATOM 754 O O . GLY A 1 95 ? -10.116 -16.482 -4.462 1.00 98.19 95 GLY A O 1
ATOM 755 N N . LEU A 1 96 ? -7.981 -17.015 -3.978 1.00 98.56 96 LEU A N 1
ATOM 756 C CA . LEU A 1 96 ? -7.789 -17.942 -5.102 1.00 98.56 96 LEU A CA 1
ATOM 757 C C . LEU A 1 96 ? -8.748 -19.136 -5.016 1.00 98.56 96 LEU A C 1
ATOM 759 O O . LEU A 1 96 ? -9.389 -19.475 -6.010 1.00 98.56 96 LEU A O 1
ATOM 763 N N . ASP A 1 97 ? -8.933 -19.697 -3.818 1.00 98.00 97 ASP A N 1
ATOM 764 C CA . ASP A 1 97 ? -9.878 -20.794 -3.568 1.00 98.00 97 ASP A CA 1
ATOM 765 C C . ASP A 1 97 ? -11.342 -20.391 -3.855 1.00 98.00 97 ASP A C 1
ATOM 767 O O . ASP A 1 97 ? -12.189 -21.247 -4.111 1.00 98.00 97 ASP A O 1
ATOM 771 N N . HIS A 1 98 ? -11.641 -19.085 -3.856 1.00 97.50 98 HIS A N 1
ATOM 772 C CA . HIS A 1 98 ? -12.956 -18.505 -4.157 1.00 97.50 98 HIS A CA 1
ATOM 773 C C . HIS A 1 98 ? -13.036 -17.853 -5.551 1.00 97.50 98 HIS A C 1
ATOM 775 O O . HIS A 1 98 ? -13.978 -17.107 -5.829 1.00 97.50 98 HIS A O 1
ATOM 781 N N . GLY A 1 99 ? -12.085 -18.154 -6.442 1.00 96.69 99 GLY A N 1
ATOM 782 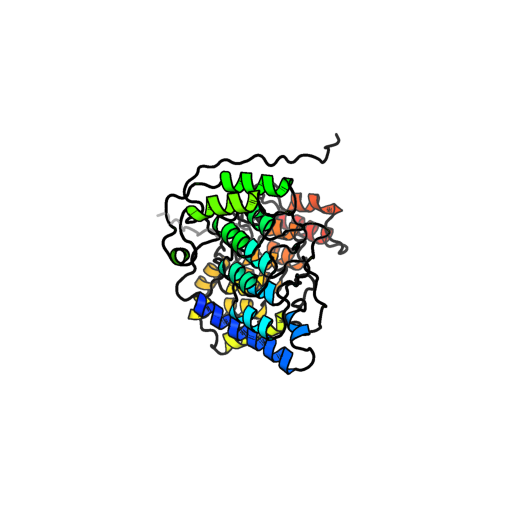C CA . GLY A 1 99 ? -12.127 -17.742 -7.848 1.00 96.69 99 GLY A CA 1
ATOM 783 C C . GLY A 1 99 ? -11.493 -16.382 -8.143 1.00 96.69 99 GLY A C 1
ATOM 784 O O . GLY A 1 99 ? -11.837 -15.757 -9.146 1.00 96.69 99 GLY A O 1
ATOM 785 N N . ALA A 1 100 ? -10.588 -15.888 -7.295 1.00 97.12 100 ALA A N 1
ATOM 786 C CA . ALA A 1 100 ? -9.823 -14.688 -7.622 1.00 97.12 100 ALA A CA 1
ATOM 787 C C . ALA A 1 100 ? -8.911 -14.935 -8.831 1.00 97.12 100 ALA A C 1
ATOM 789 O O . ALA A 1 100 ? -8.161 -15.909 -8.873 1.00 97.12 100 ALA A O 1
ATOM 790 N N . ASP A 1 101 ? -8.946 -14.028 -9.803 1.00 96.31 101 ASP A N 1
ATOM 791 C CA . ASP A 1 101 ? -8.064 -14.053 -10.961 1.00 96.31 101 ASP A CA 1
ATOM 792 C C . ASP A 1 101 ? -6.712 -13.432 -10.586 1.00 96.31 101 ASP A C 1
ATOM 794 O O . ASP A 1 101 ? -6.580 -12.223 -10.370 1.00 96.31 101 ASP A O 1
ATOM 798 N N . ILE A 1 102 ? -5.683 -14.280 -10.530 1.00 97.12 102 ILE A N 1
ATOM 799 C CA . ILE A 1 102 ? -4.302 -13.911 -10.197 1.00 97.12 102 ILE A CA 1
ATOM 800 C C . ILE A 1 102 ? -3.716 -12.829 -11.122 1.00 97.12 102 ILE A C 1
ATOM 802 O O . ILE A 1 102 ? -2.827 -12.069 -10.720 1.00 97.12 102 ILE A O 1
ATOM 806 N N . ASN A 1 103 ? -4.230 -12.725 -12.349 1.00 95.06 103 ASN A N 1
ATOM 807 C CA . ASN A 1 103 ? -3.756 -11.803 -13.373 1.00 95.06 103 ASN A CA 1
ATOM 808 C C . ASN A 1 103 ? -4.586 -10.516 -13.469 1.00 95.06 103 ASN A C 1
ATOM 810 O O . ASN A 1 103 ? -4.166 -9.580 -14.160 1.00 95.06 103 ASN A O 1
ATOM 814 N N . LEU A 1 104 ? -5.708 -10.428 -12.748 1.00 92.50 104 LEU A N 1
ATOM 815 C CA . LEU A 1 104 ? -6.563 -9.248 -12.728 1.00 92.50 104 LEU A CA 1
ATOM 816 C C . LEU A 1 104 ? -5.865 -8.070 -12.041 1.00 92.50 104 LEU A C 1
ATOM 818 O O . LEU A 1 104 ? -5.303 -8.177 -10.948 1.00 92.50 104 LEU A O 1
ATOM 822 N N . GLY A 1 105 ? -5.908 -6.916 -12.699 1.00 89.06 105 GLY A N 1
ATOM 823 C CA . GLY A 1 105 ? -5.305 -5.678 -12.234 1.00 89.06 105 GLY A CA 1
ATOM 824 C C . GLY A 1 105 ? -6.305 -4.829 -11.477 1.00 89.06 105 GLY A C 1
ATOM 825 O O . GLY A 1 105 ? -7.487 -4.815 -11.785 1.00 89.06 105 GLY A O 1
ATOM 826 N N . ASP A 1 106 ? -5.827 -4.090 -10.490 1.00 85.88 106 ASP A N 1
ATOM 827 C CA . ASP A 1 106 ? -6.637 -3.112 -9.776 1.00 85.88 106 ASP A CA 1
ATOM 828 C C . ASP A 1 106 ? -6.974 -1.878 -10.653 1.00 85.88 106 ASP A C 1
ATOM 830 O O . ASP A 1 106 ? -6.698 -1.862 -11.854 1.00 85.88 106 ASP A O 1
ATOM 834 N N . LYS A 1 107 ? -7.559 -0.808 -10.092 1.00 80.00 107 LYS A N 1
ATOM 835 C CA . LYS A 1 107 ? -7.889 0.409 -10.876 1.00 80.00 107 LYS A CA 1
ATOM 836 C C . LYS A 1 107 ? -6.689 1.072 -11.571 1.00 80.00 107 LYS A C 1
ATOM 838 O O . LYS A 1 107 ? -6.876 1.878 -12.477 1.00 80.00 107 LYS A O 1
ATOM 843 N N . ASP A 1 108 ? -5.477 0.796 -11.094 1.00 81.94 108 ASP A N 1
ATOM 844 C CA . ASP A 1 108 ? -4.225 1.290 -11.657 1.00 81.94 108 ASP A CA 1
ATOM 845 C C . ASP A 1 108 ? -3.568 0.213 -12.541 1.00 81.94 108 ASP A C 1
ATOM 847 O O . ASP A 1 108 ? -2.403 0.350 -12.911 1.00 81.94 108 ASP A O 1
ATOM 851 N N . HIS A 1 109 ? -4.311 -0.846 -12.887 1.00 87.31 109 HIS A N 1
ATOM 852 C CA . HIS A 1 109 ? -3.879 -2.058 -13.583 1.00 87.31 109 HIS A CA 1
ATOM 853 C C . HIS A 1 109 ? -2.806 -2.851 -12.828 1.00 87.31 109 HIS A C 1
ATOM 855 O O . HIS A 1 109 ? -2.032 -3.595 -13.433 1.00 87.31 109 HIS A O 1
ATOM 861 N N . ALA A 1 110 ? -2.690 -2.685 -11.509 1.00 89.44 110 ALA A N 1
ATOM 862 C CA . ALA A 1 110 ? -1.723 -3.431 -10.721 1.00 89.44 110 ALA A CA 1
ATOM 863 C C . ALA A 1 110 ? -2.330 -4.738 -10.202 1.00 89.44 110 ALA A C 1
ATOM 865 O O . ALA A 1 110 ? -3.187 -4.732 -9.319 1.00 89.44 110 ALA A O 1
ATOM 866 N N . ASN A 1 111 ? -1.865 -5.864 -10.740 1.00 93.50 111 ASN A N 1
ATOM 867 C CA . ASN A 1 111 ? -2.203 -7.187 -10.218 1.00 93.50 111 ASN A CA 1
ATOM 868 C C . ASN A 1 111 ? -1.338 -7.546 -8.992 1.00 93.50 111 ASN A C 1
ATOM 870 O O . ASN A 1 111 ? -0.505 -6.753 -8.526 1.00 93.50 111 ASN A O 1
ATOM 874 N N . MET A 1 112 ? -1.520 -8.764 -8.478 1.00 95.75 112 MET A N 1
ATOM 875 C CA . MET A 1 112 ? -0.785 -9.270 -7.319 1.00 95.75 112 MET A CA 1
ATOM 876 C C . MET A 1 112 ? 0.736 -9.220 -7.521 1.00 95.75 112 MET A C 1
ATOM 878 O O . MET A 1 112 ? 1.438 -8.634 -6.697 1.00 95.75 112 MET A O 1
ATOM 882 N N . LEU A 1 113 ? 1.245 -9.749 -8.642 1.00 96.12 113 LEU A N 1
ATOM 883 C CA . LEU A 1 113 ? 2.680 -9.785 -8.939 1.00 96.12 113 LEU A CA 1
ATOM 884 C C . LEU A 1 113 ? 3.278 -8.372 -8.972 1.00 96.12 113 LEU A C 1
ATOM 886 O O . LEU A 1 113 ? 4.295 -8.097 -8.334 1.00 96.12 113 LEU A O 1
ATOM 890 N N . ARG A 1 114 ? 2.614 -7.432 -9.650 1.00 93.50 114 ARG A N 1
ATOM 891 C CA . ARG A 1 114 ? 3.039 -6.028 -9.715 1.00 93.50 114 ARG A CA 1
ATOM 892 C C . ARG A 1 114 ? 3.099 -5.362 -8.345 1.00 93.50 114 ARG A C 1
ATOM 894 O O . ARG A 1 114 ? 3.999 -4.542 -8.112 1.00 93.50 114 ARG A O 1
ATOM 901 N N . MET A 1 115 ? 2.138 -5.661 -7.471 1.00 92.12 115 MET A N 1
ATOM 902 C CA . MET A 1 115 ? 2.121 -5.146 -6.105 1.00 92.12 115 MET A CA 1
ATOM 903 C C . MET A 1 115 ? 3.223 -5.758 -5.250 1.00 92.12 115 MET A C 1
ATOM 905 O O . MET A 1 115 ? 3.902 -5.003 -4.555 1.00 92.12 115 MET A O 1
ATOM 909 N N . SER A 1 116 ? 3.466 -7.064 -5.345 1.00 92.88 116 SER A N 1
ATOM 910 C CA . SER A 1 116 ? 4.567 -7.729 -4.641 1.00 92.88 116 SER A CA 1
ATOM 911 C C . SER A 1 116 ? 5.923 -7.135 -5.040 1.00 92.88 116 SER A C 1
ATOM 913 O O . SER A 1 116 ? 6.711 -6.739 -4.179 1.00 92.88 116 SER A O 1
ATOM 915 N N . LEU A 1 117 ? 6.159 -6.950 -6.346 1.00 91.62 117 LEU A N 1
ATOM 916 C CA . LEU A 1 117 ? 7.405 -6.377 -6.869 1.00 91.62 117 LEU A CA 1
ATOM 917 C C . LEU A 1 117 ? 7.616 -4.918 -6.443 1.00 91.62 117 LEU A C 1
ATOM 919 O O . LEU A 1 117 ? 8.697 -4.555 -5.979 1.00 91.62 117 LEU A O 1
ATOM 923 N N . GLY A 1 118 ? 6.583 -4.079 -6.569 1.00 87.88 118 GLY A N 1
ATOM 924 C CA . GLY A 1 118 ? 6.651 -2.670 -6.167 1.00 87.88 118 GLY A CA 1
ATOM 925 C C . GLY A 1 118 ? 6.813 -2.476 -4.657 1.00 87.88 118 GLY A C 1
ATOM 926 O O . GLY A 1 118 ? 7.274 -1.423 -4.216 1.00 87.88 118 GLY A O 1
ATOM 927 N N . ASN A 1 119 ? 6.455 -3.492 -3.870 1.00 84.62 119 ASN A N 1
ATOM 928 C CA . ASN A 1 119 ? 6.602 -3.500 -2.423 1.00 84.62 119 ASN A CA 1
ATOM 929 C C . ASN A 1 119 ? 7.830 -4.256 -1.919 1.00 84.62 119 ASN A C 1
ATOM 931 O O . ASN A 1 119 ? 8.004 -4.297 -0.706 1.00 84.62 119 ASN A O 1
ATOM 935 N N . PHE A 1 120 ? 8.693 -4.772 -2.799 1.00 85.25 120 PHE A N 1
ATOM 936 C CA . PHE A 1 120 ? 9.880 -5.547 -2.408 1.00 85.25 120 PHE A CA 1
ATOM 937 C C . PHE A 1 120 ? 9.540 -6.810 -1.603 1.00 85.25 120 PHE A C 1
ATOM 939 O O . PHE A 1 120 ? 10.327 -7.275 -0.786 1.00 85.25 120 PHE A O 1
ATOM 946 N N . ASN A 1 121 ? 8.361 -7.385 -1.853 1.00 86.50 121 ASN A N 1
ATOM 947 C CA . ASN A 1 121 ? 7.904 -8.595 -1.190 1.00 86.50 121 ASN A CA 1
ATOM 948 C C . ASN A 1 121 ? 8.209 -9.821 -2.061 1.00 86.50 121 ASN A C 1
ATOM 950 O O . ASN A 1 121 ? 7.423 -10.189 -2.935 1.00 86.50 121 ASN A O 1
ATOM 954 N N . GLY A 1 122 ? 9.379 -10.425 -1.835 1.00 86.94 122 GLY A N 1
ATOM 955 C CA . GLY A 1 122 ? 9.822 -11.618 -2.562 1.00 86.94 122 GLY A CA 1
ATOM 956 C C . GLY A 1 122 ? 8.938 -12.842 -2.317 1.00 86.94 122 GLY A C 1
ATOM 957 O O . GLY A 1 122 ? 8.667 -13.578 -3.260 1.00 86.94 122 GLY A O 1
ATOM 958 N N . GLU A 1 123 ? 8.438 -13.016 -1.090 1.00 87.44 123 GLU A N 1
ATOM 959 C CA . GLU A 1 123 ? 7.546 -14.121 -0.714 1.00 87.44 123 GLU A CA 1
ATOM 960 C C . GLU A 1 123 ? 6.235 -14.056 -1.503 1.00 87.44 123 GLU A C 1
ATOM 962 O O . GLU A 1 123 ? 5.887 -14.999 -2.207 1.00 87.44 123 GLU A O 1
ATOM 967 N N . MET A 1 124 ? 5.559 -12.903 -1.497 1.00 93.12 124 MET A N 1
ATOM 968 C CA . MET A 1 124 ? 4.308 -12.725 -2.241 1.00 93.12 124 MET A CA 1
ATOM 969 C C . MET A 1 124 ? 4.521 -12.654 -3.758 1.00 93.12 124 MET A C 1
ATOM 971 O O . MET A 1 124 ? 3.578 -12.877 -4.515 1.00 93.12 124 MET A O 1
ATOM 975 N N . ALA A 1 125 ? 5.725 -12.316 -4.235 1.00 94.94 125 ALA A N 1
ATOM 976 C CA . ALA A 1 125 ? 6.057 -12.386 -5.659 1.00 94.94 125 ALA A CA 1
ATOM 977 C C . ALA A 1 125 ? 6.200 -13.844 -6.113 1.00 94.94 125 ALA A C 1
ATOM 979 O O . ALA A 1 125 ? 5.605 -14.219 -7.120 1.00 94.94 125 ALA A O 1
ATOM 980 N N . ARG A 1 126 ? 6.930 -14.665 -5.344 1.00 94.25 126 ARG A N 1
ATOM 981 C CA . ARG A 1 126 ? 7.038 -16.112 -5.567 1.00 94.25 126 ARG A CA 1
ATOM 982 C C . ARG A 1 126 ? 5.666 -16.780 -5.473 1.00 94.25 126 ARG A C 1
ATOM 984 O O . ARG A 1 126 ? 5.278 -17.444 -6.424 1.00 94.25 126 ARG A O 1
ATOM 991 N N . PHE A 1 127 ? 4.900 -16.507 -4.413 1.00 95.62 127 PHE A N 1
ATOM 992 C CA . PHE A 1 127 ? 3.540 -17.028 -4.244 1.00 95.62 127 PHE A CA 1
ATOM 993 C C . PHE A 1 127 ? 2.657 -16.722 -5.460 1.00 95.62 127 PHE A C 1
ATOM 995 O O . PHE A 1 127 ? 1.972 -17.607 -5.964 1.00 95.62 127 PHE A O 1
ATOM 1002 N N . ALA A 1 128 ? 2.681 -15.480 -5.960 1.00 97.81 128 ALA A N 1
ATOM 1003 C CA . ALA A 1 128 ? 1.882 -15.103 -7.123 1.00 97.81 128 ALA A CA 1
ATOM 1004 C C . ALA A 1 128 ? 2.272 -15.914 -8.371 1.00 97.81 128 ALA A C 1
ATOM 1006 O O . ALA A 1 128 ? 1.396 -16.400 -9.080 1.00 97.81 128 ALA A O 1
ATOM 1007 N N . LEU A 1 129 ? 3.574 -16.084 -8.622 1.00 97.81 129 LEU A N 1
ATOM 1008 C CA . LEU A 1 129 ? 4.095 -16.847 -9.761 1.00 97.81 129 LEU A CA 1
ATOM 1009 C C . LEU A 1 129 ? 3.763 -18.344 -9.658 1.00 97.81 129 LEU A C 1
ATOM 1011 O O . LEU A 1 129 ? 3.288 -18.933 -10.626 1.00 97.81 129 LEU A O 1
ATOM 1015 N N . GLU A 1 130 ? 3.935 -18.939 -8.477 1.00 97.25 130 GLU A N 1
ATOM 1016 C CA . GLU A 1 130 ? 3.558 -20.332 -8.187 1.00 97.25 130 GLU A CA 1
ATOM 1017 C C . GLU A 1 130 ? 2.045 -20.556 -8.320 1.00 97.25 130 GLU A C 1
ATOM 1019 O O . GLU A 1 130 ? 1.608 -21.628 -8.733 1.00 97.25 130 GLU A O 1
ATOM 1024 N N . SER A 1 131 ? 1.252 -19.515 -8.058 1.00 97.94 131 SER A N 1
ATOM 1025 C CA . SER A 1 131 ? -0.206 -19.503 -8.224 1.00 97.94 131 SER A CA 1
ATOM 1026 C C . SER A 1 131 ? -0.668 -19.158 -9.649 1.00 97.94 131 SER A C 1
ATOM 1028 O O . SER A 1 131 ? -1.860 -18.959 -9.877 1.00 97.94 131 SER A O 1
ATOM 1030 N N . GLY A 1 132 ? 0.246 -19.075 -10.623 1.00 97.25 132 GLY A N 1
ATOM 1031 C CA . GLY A 1 132 ? -0.089 -18.886 -12.038 1.00 97.25 132 GLY A CA 1
ATOM 1032 C C . GLY A 1 132 ? -0.142 -17.435 -12.529 1.00 97.25 132 GLY A C 1
ATOM 1033 O O . GLY A 1 132 ? -0.710 -17.177 -13.594 1.00 97.25 132 GLY A O 1
ATOM 1034 N N . ALA A 1 133 ? 0.441 -16.477 -11.800 1.00 97.25 133 ALA A N 1
ATOM 1035 C CA . ALA A 1 133 ? 0.646 -15.129 -12.331 1.00 97.25 133 ALA A CA 1
ATOM 1036 C C . ALA A 1 133 ? 1.541 -15.177 -13.581 1.00 97.25 133 ALA A C 1
ATOM 1038 O O . ALA A 1 133 ? 2.646 -15.718 -13.535 1.00 97.25 133 ALA A O 1
ATOM 1039 N N . ASP A 1 134 ? 1.108 -14.563 -14.683 1.00 96.56 134 ASP A N 1
ATOM 1040 C CA . ASP A 1 134 ? 1.923 -14.460 -15.896 1.00 96.56 134 ASP A CA 1
ATOM 1041 C C . ASP A 1 134 ? 2.907 -13.280 -15.771 1.00 96.56 134 ASP A C 1
ATOM 1043 O O . ASP A 1 134 ? 2.488 -12.114 -15.744 1.00 96.56 134 ASP A O 1
ATOM 1047 N N . PRO A 1 135 ? 4.233 -13.527 -15.747 1.00 96.88 135 PRO A N 1
ATOM 1048 C CA . PRO A 1 135 ? 5.223 -12.462 -15.607 1.00 96.88 135 PRO A CA 1
ATOM 1049 C C . PRO A 1 135 ? 5.321 -11.540 -16.833 1.00 96.88 135 PRO A C 1
ATOM 1051 O O . PRO A 1 135 ? 6.001 -10.508 -16.776 1.00 96.88 135 PRO A O 1
ATOM 1054 N N . ASN A 1 136 ? 4.673 -11.903 -17.943 1.00 95.56 136 ASN A N 1
ATOM 1055 C CA . ASN A 1 136 ? 4.690 -11.175 -19.207 1.00 95.56 136 ASN A CA 1
ATOM 1056 C C . ASN A 1 136 ? 3.448 -10.294 -19.431 1.00 95.56 136 ASN A C 1
ATOM 1058 O O . ASN A 1 136 ? 3.411 -9.573 -20.433 1.00 95.56 136 ASN A O 1
ATOM 1062 N N . ILE A 1 137 ? 2.466 -10.309 -18.521 1.00 92.75 137 ILE A N 1
ATOM 1063 C CA . ILE A 1 137 ? 1.326 -9.384 -18.562 1.00 92.75 137 ILE A CA 1
ATOM 1064 C C . ILE A 1 137 ? 1.797 -7.956 -18.281 1.00 92.75 137 ILE A C 1
ATOM 1066 O O . ILE A 1 137 ? 2.655 -7.707 -17.431 1.00 92.75 137 ILE A O 1
ATOM 1070 N N . GLN A 1 138 ? 1.225 -6.997 -19.009 1.00 90.88 138 GLN A N 1
ATOM 1071 C CA . GLN A 1 138 ? 1.391 -5.579 -18.723 1.00 90.88 138 GLN A CA 1
ATOM 1072 C C . GLN A 1 138 ? 0.539 -5.177 -17.524 1.00 90.88 138 GLN A C 1
ATOM 1074 O O . GLN A 1 138 ? -0.685 -5.301 -17.526 1.00 90.88 138 GLN A O 1
ATOM 1079 N N . MET A 1 139 ? 1.214 -4.644 -16.516 1.00 88.00 139 MET A N 1
ATOM 1080 C CA . MET A 1 139 ? 0.652 -4.248 -15.238 1.00 88.00 139 MET A CA 1
ATOM 1081 C C . MET A 1 139 ? 1.020 -2.786 -14.961 1.00 88.00 139 MET A C 1
ATOM 1083 O O . MET A 1 139 ? 2.125 -2.323 -15.266 1.00 88.00 139 MET A O 1
ATOM 1087 N N . GLY A 1 140 ? 0.127 -2.042 -14.322 1.00 77.88 140 GLY A N 1
ATOM 1088 C CA . GLY A 1 140 ? 0.355 -0.636 -14.011 1.00 77.88 140 GLY A CA 1
ATOM 1089 C C . GLY A 1 140 ? 0.179 0.304 -15.211 1.00 77.88 140 GLY A C 1
ATOM 1090 O O . GLY A 1 140 ? 0.226 -0.094 -16.371 1.00 77.88 140 GLY A O 1
ATOM 1091 N N . SER A 1 141 ? 0.127 1.606 -14.939 1.00 67.56 141 SER A N 1
ATOM 1092 C CA . SER A 1 141 ? 0.095 2.670 -15.960 1.00 67.56 141 SER A CA 1
ATOM 1093 C C . SER A 1 141 ? 1.392 2.843 -16.775 1.00 67.56 141 SER A C 1
ATOM 1095 O O . SER A 1 141 ? 1.450 3.668 -17.684 1.00 67.56 141 SER A O 1
ATOM 1097 N N . GLY A 1 142 ? 2.453 2.095 -16.449 1.00 64.00 142 GLY A N 1
ATOM 1098 C CA . GLY A 1 142 ? 3.775 2.176 -17.084 1.00 64.00 142 GLY A CA 1
ATOM 1099 C C . GLY A 1 142 ? 4.065 1.093 -18.128 1.00 64.00 142 GLY A C 1
ATOM 1100 O O . GLY A 1 142 ? 5.212 0.984 -18.565 1.00 64.00 142 GLY A O 1
ATOM 1101 N N . ASN A 1 143 ? 3.068 0.282 -18.506 1.00 70.38 143 ASN A N 1
ATOM 1102 C CA . ASN A 1 143 ? 3.250 -0.951 -19.283 1.00 70.38 143 ASN A CA 1
ATOM 1103 C C . ASN A 1 143 ? 4.250 -1.922 -18.615 1.00 70.38 143 ASN A C 1
ATOM 1105 O O . ASN A 1 143 ? 5.028 -2.574 -19.315 1.00 70.38 143 ASN A O 1
ATOM 1109 N N . ASP A 1 144 ? 4.288 -1.988 -17.277 1.00 84.38 144 ASP A N 1
ATOM 1110 C CA . ASP A 1 144 ? 5.300 -2.757 -16.544 1.00 84.38 144 ASP A CA 1
ATOM 1111 C C . ASP A 1 144 ? 5.003 -4.276 -16.682 1.00 84.38 144 ASP A C 1
ATOM 1113 O O . ASP A 1 144 ? 3.973 -4.748 -16.225 1.00 84.38 144 ASP A O 1
ATOM 1117 N N . THR A 1 145 ? 5.906 -5.064 -17.270 1.00 94.12 145 THR A N 1
ATOM 1118 C CA . THR A 1 145 ? 6.007 -6.528 -17.045 1.00 94.12 145 THR A CA 1
ATOM 1119 C C . THR A 1 145 ? 6.919 -6.812 -15.847 1.00 94.12 145 THR A C 1
ATOM 1121 O O . THR A 1 145 ? 7.559 -5.881 -15.335 1.00 94.12 145 THR A O 1
ATOM 1124 N N . MET A 1 146 ? 7.055 -8.077 -15.426 1.00 95.88 146 MET A N 1
ATOM 1125 C CA . MET A 1 146 ? 7.959 -8.456 -14.331 1.00 95.88 146 MET A CA 1
ATOM 1126 C C . MET A 1 146 ? 9.381 -7.910 -14.542 1.00 95.88 146 MET A C 1
ATOM 1128 O O . MET A 1 146 ? 9.888 -7.208 -13.669 1.00 95.88 146 MET A O 1
ATOM 1132 N N . LEU A 1 147 ? 10.001 -8.129 -15.711 1.00 96.00 147 LEU A N 1
ATOM 1133 C CA . LEU A 1 147 ? 11.381 -7.684 -15.972 1.00 96.00 147 LEU A CA 1
ATOM 1134 C C . LEU A 1 147 ? 11.545 -6.161 -15.912 1.00 96.00 147 LEU A C 1
ATOM 1136 O O . LEU A 1 147 ? 12.483 -5.671 -15.282 1.00 96.00 147 LEU A O 1
ATOM 1140 N N . SER A 1 148 ? 10.629 -5.394 -16.511 1.00 93.12 148 SER A N 1
ATOM 1141 C CA . SER A 1 148 ? 10.674 -3.929 -16.384 1.00 93.12 148 SER A CA 1
ATOM 1142 C C . SER A 1 148 ? 10.449 -3.453 -14.956 1.00 93.12 148 SER A C 1
ATOM 1144 O O . SER A 1 148 ? 11.051 -2.462 -14.553 1.00 93.12 148 SER A O 1
ATOM 1146 N N . GLY A 1 149 ? 9.600 -4.144 -14.190 1.00 93.19 149 GLY A N 1
ATOM 1147 C CA . GLY A 1 149 ? 9.367 -3.841 -12.785 1.00 93.19 149 GLY A CA 1
ATOM 1148 C C . GLY A 1 149 ? 10.631 -4.036 -11.953 1.00 93.19 149 GLY A C 1
ATOM 1149 O O . GLY A 1 149 ? 11.064 -3.117 -11.259 1.00 93.19 149 GLY A O 1
ATOM 1150 N N . LEU A 1 150 ? 11.277 -5.195 -12.100 1.00 92.44 150 LEU A N 1
ATOM 1151 C CA . LEU A 1 150 ? 12.547 -5.508 -11.445 1.00 92.44 150 LEU A CA 1
ATOM 1152 C C . LEU A 1 150 ? 13.622 -4.460 -11.756 1.00 92.44 150 LEU A C 1
ATOM 1154 O O . LEU A 1 150 ? 14.276 -3.962 -10.843 1.00 92.44 150 LEU A O 1
ATOM 1158 N N . LEU A 1 151 ? 13.753 -4.064 -13.026 1.00 91.00 151 LEU A N 1
ATOM 1159 C CA . LEU A 1 151 ? 14.685 -3.019 -13.451 1.00 91.00 151 LEU A CA 1
ATOM 1160 C C . LEU A 1 151 ? 14.350 -1.655 -12.825 1.00 91.00 151 LEU A C 1
ATOM 1162 O O . LEU A 1 151 ? 15.212 -0.997 -12.245 1.00 91.00 151 LEU A O 1
ATOM 1166 N N . LYS A 1 152 ? 13.088 -1.229 -12.925 1.00 88.81 152 LYS A N 1
ATOM 1167 C CA . LYS A 1 152 ? 12.590 0.069 -12.439 1.00 88.81 152 LYS A CA 1
ATOM 1168 C C . LYS A 1 152 ? 12.779 0.244 -10.937 1.00 88.81 152 LYS A C 1
ATOM 1170 O O . LYS A 1 152 ? 13.139 1.329 -10.488 1.00 88.81 152 LYS A O 1
ATOM 1175 N N . TRP A 1 153 ? 12.523 -0.809 -10.168 1.00 86.56 153 TRP A N 1
ATOM 1176 C CA . TRP A 1 153 ? 12.658 -0.804 -8.710 1.00 86.56 153 TRP A CA 1
ATOM 1177 C C . TRP A 1 153 ? 14.041 -1.211 -8.219 1.00 86.56 153 TRP A C 1
ATOM 1179 O O . TRP A 1 153 ? 14.282 -1.158 -7.012 1.00 86.56 153 TRP A O 1
ATOM 1189 N N . GLN A 1 154 ? 14.944 -1.530 -9.148 1.00 85.31 154 GLN A N 1
ATOM 1190 C CA . GLN A 1 154 ? 16.317 -1.934 -8.877 1.00 85.31 154 GLN A CA 1
ATOM 1191 C C . GLN A 1 154 ? 16.375 -3.146 -7.939 1.00 85.31 154 GLN A C 1
ATOM 1193 O O . GLN A 1 154 ? 17.033 -3.112 -6.899 1.00 85.31 154 GLN A O 1
ATOM 1198 N N . TRP A 1 155 ? 15.637 -4.199 -8.291 1.00 85.44 155 TRP A N 1
ATOM 1199 C CA . TRP A 1 155 ? 15.702 -5.468 -7.575 1.00 85.44 155 TRP A CA 1
ATOM 1200 C C . TRP A 1 155 ? 17.102 -6.092 -7.678 1.00 85.44 155 TRP A C 1
ATOM 1202 O O . TRP A 1 155 ? 17.758 -5.957 -8.713 1.00 85.44 155 TRP A O 1
ATOM 1212 N N . PRO A 1 156 ? 17.560 -6.828 -6.652 1.00 83.25 156 PRO A N 1
ATOM 1213 C CA . PRO A 1 156 ? 18.779 -7.613 -6.763 1.00 83.25 156 PRO A CA 1
ATOM 1214 C C . PRO A 1 156 ? 18.620 -8.740 -7.796 1.00 83.25 156 PRO A C 1
ATOM 1216 O O . PRO A 1 156 ? 17.526 -9.013 -8.299 1.00 83.25 156 PRO A O 1
ATOM 1219 N N . VAL A 1 157 ? 19.730 -9.426 -8.097 1.00 83.44 157 VAL A N 1
ATOM 1220 C CA . VAL A 1 157 ? 19.771 -10.548 -9.056 1.00 83.44 157 VAL A CA 1
ATOM 1221 C C . VAL A 1 157 ? 18.682 -11.590 -8.768 1.00 83.44 157 VAL A C 1
ATOM 1223 O O . VAL A 1 157 ? 18.088 -12.107 -9.707 1.00 83.44 157 VAL A O 1
ATOM 1226 N N . ASN A 1 158 ? 18.370 -11.844 -7.495 1.00 79.62 158 ASN A N 1
ATOM 1227 C CA . ASN A 1 158 ? 17.364 -12.815 -7.054 1.00 79.62 158 ASN A CA 1
ATOM 1228 C C . ASN A 1 158 ? 15.971 -12.606 -7.679 1.00 79.62 158 ASN A C 1
ATOM 1230 O O . ASN A 1 158 ? 15.317 -13.572 -8.062 1.00 79.62 158 ASN A O 1
ATOM 1234 N N . GLY A 1 159 ? 15.529 -11.360 -7.861 1.00 87.56 159 GLY A N 1
ATOM 1235 C CA . GLY A 1 159 ? 14.266 -11.085 -8.545 1.00 87.56 159 GLY A CA 1
ATOM 1236 C C . GLY A 1 159 ? 14.290 -11.540 -10.008 1.00 87.56 159 GLY A C 1
ATOM 1237 O O . GLY A 1 159 ? 13.288 -12.016 -10.534 1.00 87.56 159 GLY A O 1
ATOM 1238 N N . PHE A 1 160 ? 15.451 -11.460 -10.662 1.00 92.25 160 PHE A N 1
ATOM 1239 C CA . PHE A 1 160 ? 15.633 -11.921 -12.039 1.00 92.25 160 PHE A CA 1
ATOM 1240 C C . PHE A 1 160 ? 15.819 -13.436 -12.146 1.00 92.25 160 PHE A C 1
ATOM 1242 O O . PHE A 1 160 ? 15.493 -13.998 -13.189 1.00 92.25 160 PHE A O 1
ATOM 1249 N N . VAL A 1 161 ? 16.286 -14.100 -11.084 1.00 89.12 161 VAL A N 1
ATOM 1250 C CA . VAL A 1 161 ? 16.269 -15.569 -10.987 1.00 89.12 161 VAL A CA 1
ATOM 1251 C C . VAL A 1 161 ? 14.829 -16.068 -11.025 1.00 89.12 161 VAL A C 1
ATOM 1253 O O . VAL A 1 161 ? 14.503 -16.876 -11.888 1.00 89.12 161 VAL A O 1
ATOM 1256 N N . LEU A 1 162 ? 13.947 -15.489 -10.200 1.00 90.75 162 LEU A N 1
ATOM 1257 C CA . LEU A 1 162 ? 12.505 -15.766 -10.261 1.00 90.75 162 LEU A CA 1
ATOM 1258 C C . LEU A 1 162 ? 11.937 -15.461 -11.653 1.00 90.75 162 LEU A C 1
ATOM 1260 O O . LEU A 1 162 ? 11.194 -16.252 -12.224 1.00 90.75 162 LEU A O 1
ATOM 1264 N N . ALA A 1 163 ? 12.317 -14.330 -12.250 1.00 95.50 163 ALA A N 1
ATOM 1265 C CA . ALA A 1 163 ? 11.849 -13.978 -13.588 1.00 95.50 163 ALA A CA 1
ATOM 1266 C C . ALA A 1 163 ? 12.253 -15.023 -14.644 1.00 95.50 163 ALA A C 1
ATOM 1268 O O . ALA A 1 163 ? 11.449 -15.362 -15.507 1.00 95.50 163 ALA A O 1
ATOM 1269 N N . LYS A 1 164 ? 13.482 -15.548 -14.572 1.00 95.06 164 LYS A N 1
ATOM 1270 C CA . LYS A 1 164 ? 13.961 -16.648 -15.421 1.00 95.06 164 LYS A CA 1
ATOM 1271 C C . LYS A 1 164 ? 13.158 -17.927 -15.169 1.00 95.06 164 LYS A C 1
ATOM 1273 O O . LYS A 1 164 ? 12.680 -18.519 -16.131 1.00 95.06 164 LYS A O 1
ATOM 1278 N N . GLU A 1 165 ? 13.010 -18.328 -13.907 1.00 94.12 165 GLU A N 1
ATOM 1279 C CA . GLU A 1 165 ? 12.311 -19.552 -13.483 1.00 94.12 165 GLU A CA 1
ATOM 1280 C C . GLU A 1 165 ? 10.885 -19.622 -14.049 1.00 94.12 165 GLU A C 1
ATOM 1282 O O . GLU A 1 165 ? 10.476 -20.651 -14.581 1.00 94.12 165 GLU A O 1
ATOM 1287 N N . PHE A 1 166 ? 10.175 -18.492 -14.041 1.00 95.94 166 PHE A N 1
ATOM 1288 C CA . PHE A 1 166 ? 8.789 -18.401 -14.506 1.00 95.94 166 PHE A CA 1
ATOM 1289 C C . PHE A 1 166 ? 8.641 -17.885 -15.948 1.00 95.94 166 PHE A C 1
ATOM 1291 O O . PHE A 1 166 ? 7.546 -17.538 -16.386 1.00 95.94 166 PHE A O 1
ATOM 1298 N N . GLY A 1 167 ? 9.725 -17.845 -16.731 1.00 96.25 167 GLY A N 1
ATOM 1299 C CA . GLY A 1 167 ? 9.640 -17.563 -18.168 1.00 96.25 167 GLY A CA 1
ATOM 1300 C C . GLY A 1 167 ? 9.295 -16.109 -18.517 1.00 96.25 167 GLY A C 1
ATOM 1301 O O . GLY A 1 167 ? 8.668 -15.837 -19.549 1.00 96.25 167 GLY A O 1
ATOM 1302 N N . ALA A 1 168 ? 9.700 -15.152 -17.682 1.00 97.00 168 ALA A N 1
ATOM 1303 C CA . ALA A 1 168 ? 9.622 -13.733 -18.003 1.00 97.00 168 ALA A CA 1
ATOM 1304 C C . ALA A 1 168 ? 10.548 -13.411 -19.183 1.00 97.00 168 ALA A C 1
ATOM 1306 O O . ALA A 1 168 ? 11.682 -13.897 -19.261 1.00 97.00 168 ALA A O 1
ATOM 1307 N N . ARG A 1 169 ? 10.081 -12.580 -20.115 1.00 96.62 169 ARG A N 1
ATOM 1308 C CA . ARG A 1 169 ? 10.788 -12.288 -21.366 1.00 96.62 169 ARG A CA 1
ATOM 1309 C C . ARG A 1 169 ? 10.887 -10.791 -21.635 1.00 96.62 169 ARG A C 1
ATOM 1311 O O . ARG A 1 169 ? 9.954 -10.048 -21.334 1.00 96.62 169 ARG A O 1
ATOM 1318 N N . PRO A 1 170 ? 11.994 -10.327 -22.242 1.00 96.00 170 PRO A N 1
ATOM 1319 C CA . PRO A 1 170 ? 12.118 -8.935 -22.643 1.00 96.00 170 PRO A CA 1
ATOM 1320 C C . PRO A 1 170 ? 11.088 -8.579 -23.725 1.00 96.00 170 PRO A C 1
ATOM 1322 O O . PRO A 1 170 ? 10.877 -9.310 -24.690 1.00 96.00 170 PRO A O 1
ATOM 1325 N N . ARG A 1 171 ? 10.483 -7.402 -23.603 1.00 92.94 171 ARG A N 1
ATOM 1326 C CA . ARG A 1 171 ? 9.504 -6.824 -24.533 1.00 92.94 171 ARG A CA 1
ATOM 1327 C C . ARG A 1 171 ? 10.147 -6.286 -25.804 1.00 92.94 171 ARG A C 1
ATOM 1329 O O . ARG A 1 171 ? 9.517 -6.221 -26.851 1.00 92.94 171 ARG A O 1
ATOM 1336 N N . SER A 1 172 ? 11.397 -5.834 -25.717 1.00 93.19 172 SER A N 1
ATOM 1337 C CA . SER A 1 172 ? 12.089 -5.194 -26.838 1.00 93.19 172 SER A CA 1
ATOM 1338 C C . SER A 1 172 ? 13.601 -5.388 -26.778 1.00 93.19 172 SER A C 1
ATOM 1340 O O . SER A 1 172 ? 14.169 -5.685 -25.727 1.00 93.19 172 SER A O 1
ATOM 1342 N N . LYS A 1 173 ? 14.279 -5.152 -27.910 1.00 95.62 173 LYS A N 1
ATOM 1343 C CA . LYS A 1 173 ? 15.751 -5.123 -27.962 1.00 95.62 173 LYS A CA 1
ATOM 1344 C C . LYS A 1 173 ? 16.336 -4.069 -27.015 1.00 95.62 173 LYS A C 1
ATOM 1346 O O . LYS A 1 173 ? 17.372 -4.320 -26.412 1.00 95.62 173 LYS A O 1
ATOM 1351 N N . LYS A 1 174 ? 15.664 -2.919 -26.879 1.00 95.12 174 LYS A N 1
ATOM 1352 C CA . LYS A 1 174 ? 16.076 -1.836 -25.980 1.00 95.12 174 LYS A CA 1
ATOM 1353 C C . LYS A 1 174 ? 16.013 -2.284 -24.521 1.00 95.12 174 LYS A C 1
ATOM 1355 O O . LYS A 1 174 ? 17.016 -2.201 -23.828 1.00 95.12 174 LYS A O 1
ATOM 1360 N N . GLU A 1 175 ? 14.878 -2.829 -24.090 1.00 94.69 175 GLU A N 1
ATOM 1361 C CA . GLU A 1 175 ? 14.736 -3.336 -22.721 1.00 94.69 175 GLU A CA 1
ATOM 1362 C C . GLU A 1 175 ? 15.745 -4.453 -22.433 1.00 94.69 175 GLU A C 1
ATOM 1364 O O . GLU A 1 175 ? 16.368 -4.452 -21.380 1.00 94.69 175 GLU A O 1
ATOM 1369 N N . ARG A 1 176 ? 15.984 -5.368 -23.385 1.00 97.25 176 ARG A N 1
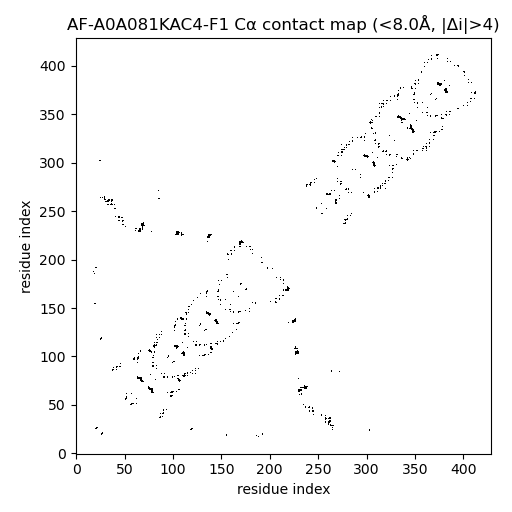ATOM 1370 C CA . ARG A 1 176 ? 17.029 -6.391 -23.238 1.00 97.25 176 ARG A CA 1
ATOM 1371 C C . ARG A 1 176 ? 18.400 -5.764 -22.961 1.00 97.25 176 ARG A C 1
ATOM 1373 O O . ARG A 1 176 ? 19.103 -6.219 -22.067 1.00 97.25 176 ARG A O 1
ATOM 1380 N N . GLN A 1 177 ? 18.784 -4.733 -23.712 1.00 97.94 177 GLN A N 1
ATOM 1381 C CA . GLN A 1 177 ? 20.055 -4.032 -23.496 1.00 97.94 177 GLN A CA 1
ATOM 1382 C C . GLN A 1 177 ? 20.109 -3.360 -22.117 1.00 97.94 177 GLN A C 1
ATOM 1384 O O . GLN A 1 177 ? 21.128 -3.465 -21.440 1.00 97.94 177 GLN A O 1
ATOM 1389 N N . GLU A 1 178 ? 19.020 -2.722 -21.684 1.00 96.81 178 GLU A N 1
ATOM 1390 C CA . GLU A 1 178 ? 18.917 -2.082 -20.366 1.00 96.81 178 GLU A CA 1
ATOM 1391 C C . GLU A 1 178 ? 19.013 -3.105 -19.223 1.00 96.81 178 GLU A C 1
ATOM 1393 O O . GLU A 1 178 ? 19.765 -2.891 -18.274 1.00 96.81 178 GLU A O 1
ATOM 1398 N N . LEU A 1 179 ? 18.331 -4.249 -19.345 1.00 96.31 179 LEU A N 1
ATOM 1399 C CA . LEU A 1 179 ? 18.402 -5.363 -18.396 1.00 96.31 179 LEU A CA 1
ATOM 1400 C C . LEU A 1 179 ? 19.826 -5.911 -18.277 1.00 96.31 179 LEU A C 1
ATOM 1402 O O . LEU A 1 179 ? 20.337 -6.070 -17.172 1.00 96.31 179 LEU A O 1
ATOM 1406 N N . LEU A 1 180 ? 20.487 -6.174 -19.408 1.00 96.75 180 LEU A N 1
ATOM 1407 C CA . LEU A 1 180 ? 21.858 -6.685 -19.418 1.00 96.75 180 LEU A CA 1
ATOM 1408 C C . LEU A 1 180 ? 22.843 -5.665 -18.838 1.00 96.75 180 LEU A C 1
ATOM 1410 O O . LEU A 1 180 ? 23.726 -6.046 -18.072 1.00 96.75 180 LEU A O 1
ATOM 1414 N N . ALA A 1 181 ? 22.702 -4.380 -19.169 1.00 95.56 181 ALA A N 1
ATOM 1415 C CA . ALA A 1 181 ? 23.530 -3.326 -18.590 1.00 95.56 181 ALA A CA 1
ATOM 1416 C C . ALA A 1 181 ? 23.342 -3.249 -17.068 1.00 95.56 181 ALA A C 1
ATOM 1418 O O . ALA A 1 181 ? 24.325 -3.205 -16.330 1.00 95.56 181 ALA A O 1
ATOM 1419 N N . TYR A 1 182 ? 22.093 -3.311 -16.598 1.00 90.75 182 TYR A N 1
ATOM 1420 C CA . TYR A 1 182 ? 21.774 -3.304 -15.176 1.00 90.75 182 TYR A CA 1
ATOM 1421 C C . TYR A 1 182 ? 22.357 -4.518 -14.442 1.00 90.75 182 TYR A C 1
ATOM 1423 O O . TYR A 1 182 ? 23.108 -4.339 -13.485 1.00 90.75 182 TYR A O 1
ATOM 1431 N N . LEU A 1 183 ? 22.113 -5.740 -14.927 1.00 87.88 183 LEU A N 1
ATOM 1432 C CA . LEU A 1 183 ? 22.635 -6.976 -14.328 1.00 87.88 183 LEU A CA 1
ATOM 1433 C 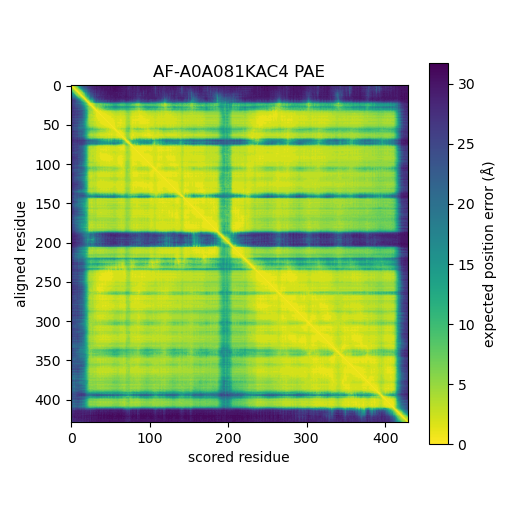C . LEU A 1 183 ? 24.169 -6.996 -14.249 1.00 87.88 183 LEU A C 1
ATOM 1435 O O . LEU A 1 183 ? 24.726 -7.457 -13.254 1.00 87.88 183 LEU A O 1
ATOM 1439 N N . ASN A 1 184 ? 24.857 -6.465 -15.266 1.00 88.12 184 ASN A N 1
ATOM 1440 C CA . ASN A 1 184 ? 26.318 -6.337 -15.256 1.00 88.12 184 ASN A CA 1
ATOM 1441 C C . ASN A 1 184 ? 26.820 -5.223 -14.324 1.00 88.12 184 ASN A C 1
ATOM 1443 O O . ASN A 1 184 ? 27.959 -5.287 -13.869 1.00 88.12 184 ASN A O 1
ATOM 1447 N N . SER A 1 185 ? 25.991 -4.214 -14.035 1.00 84.75 185 SER A N 1
ATOM 1448 C CA . SER A 1 185 ? 26.324 -3.136 -13.096 1.00 84.75 185 SER A CA 1
ATOM 1449 C C . SER A 1 185 ? 26.156 -3.532 -11.627 1.00 84.75 185 SER A C 1
ATOM 1451 O O . SER A 1 185 ? 26.726 -2.879 -10.754 1.00 84.75 185 SER A O 1
ATOM 1453 N N . LEU A 1 186 ? 25.390 -4.594 -11.343 1.00 77.69 186 LEU A N 1
ATOM 1454 C CA . LEU A 1 186 ? 25.175 -5.067 -9.980 1.00 77.69 186 LEU A CA 1
ATOM 1455 C C . LEU A 1 186 ? 26.494 -5.546 -9.351 1.00 77.69 186 LEU A C 1
ATOM 1457 O O . LEU A 1 186 ? 27.274 -6.249 -10.010 1.00 77.69 186 LEU A O 1
ATOM 1461 N N . PRO A 1 187 ? 26.745 -5.214 -8.071 1.00 68.81 187 PRO A N 1
ATOM 1462 C CA . PRO A 1 187 ? 27.961 -5.633 -7.390 1.00 68.81 187 PRO A CA 1
ATOM 1463 C C . PRO A 1 187 ? 28.059 -7.162 -7.360 1.00 68.81 187 PRO A C 1
ATOM 1465 O O . PRO A 1 187 ? 27.058 -7.866 -7.241 1.00 68.81 187 PRO A O 1
ATOM 1468 N N . ILE A 1 188 ? 29.281 -7.685 -7.469 1.00 61.44 188 ILE A N 1
ATOM 1469 C CA . ILE A 1 188 ? 29.548 -9.109 -7.244 1.00 61.44 188 ILE A CA 1
ATOM 1470 C C . ILE A 1 188 ? 29.521 -9.322 -5.727 1.00 61.44 188 ILE A C 1
ATOM 1472 O O . ILE A 1 188 ? 30.458 -8.929 -5.038 1.00 61.44 188 ILE A O 1
ATOM 1476 N N . THR A 1 189 ? 28.429 -9.859 -5.188 1.00 53.31 189 THR A N 1
ATOM 1477 C CA . THR A 1 189 ? 28.261 -10.062 -3.741 1.00 53.31 189 THR A CA 1
ATOM 1478 C C . THR A 1 189 ? 29.046 -11.284 -3.279 1.00 53.31 189 THR A C 1
ATOM 1480 O O . THR A 1 189 ? 28.489 -12.365 -3.272 1.00 53.31 189 THR A O 1
ATOM 1483 N N . GLN A 1 190 ? 30.326 -11.142 -2.918 1.00 43.19 190 GLN A N 1
ATOM 1484 C CA . GLN A 1 190 ? 31.150 -12.267 -2.421 1.00 43.19 190 GLN A CA 1
ATOM 1485 C C . GLN A 1 190 ? 30.601 -12.943 -1.148 1.00 43.19 190 GLN A C 1
ATOM 1487 O O . GLN A 1 190 ? 31.085 -14.005 -0.771 1.00 43.19 190 GLN A O 1
ATOM 1492 N N . GLU A 1 191 ? 29.629 -12.327 -0.473 1.00 43.47 191 GLU A N 1
ATOM 1493 C CA . GLU A 1 191 ? 29.013 -12.848 0.744 1.00 43.47 191 GLU A CA 1
ATOM 1494 C C . GLU A 1 191 ? 27.660 -13.483 0.412 1.00 43.47 191 GLU A C 1
ATOM 1496 O O . GLU A 1 191 ? 26.751 -12.813 -0.093 1.00 43.47 191 GLU A O 1
ATOM 1501 N N . GLU A 1 192 ? 27.541 -14.780 0.707 1.00 45.66 192 GLU A N 1
ATOM 1502 C CA . GLU A 1 192 ? 26.259 -15.477 0.781 1.00 45.66 192 GLU A CA 1
ATOM 1503 C C . GLU A 1 192 ? 25.327 -14.716 1.738 1.00 45.66 192 GLU A C 1
ATOM 1505 O O . GLU A 1 192 ? 25.763 -14.314 2.824 1.00 45.66 192 GLU A O 1
ATOM 1510 N N . PRO A 1 193 ? 24.045 -14.500 1.400 1.00 46.06 193 PRO A N 1
ATOM 1511 C CA . PRO A 1 193 ? 23.105 -13.995 2.385 1.00 46.06 193 PRO A CA 1
ATOM 1512 C C . PRO A 1 193 ? 22.925 -15.053 3.487 1.00 46.06 193 PRO A C 1
ATOM 1514 O O . PRO A 1 193 ? 22.257 -16.067 3.294 1.00 46.06 193 PRO A O 1
ATOM 1517 N N . ALA A 1 194 ? 23.522 -14.820 4.657 1.00 41.06 194 ALA A N 1
ATOM 1518 C CA . ALA A 1 194 ? 23.186 -15.563 5.867 1.00 41.06 194 ALA A CA 1
ATOM 1519 C C . ALA A 1 194 ? 21.737 -15.239 6.289 1.00 41.06 194 ALA A C 1
ATOM 1521 O O . ALA A 1 194 ? 21.314 -14.087 6.192 1.00 41.06 194 ALA A O 1
ATOM 1522 N N . GLY A 1 195 ? 20.988 -16.238 6.772 1.00 47.97 195 GLY A N 1
ATOM 1523 C CA . GLY A 1 195 ? 19.597 -16.088 7.238 1.00 47.97 195 GLY A CA 1
ATOM 1524 C C . GLY A 1 195 ? 18.568 -16.826 6.374 1.00 47.97 195 GLY A C 1
ATOM 1525 O O . GLY A 1 195 ? 18.936 -17.686 5.576 1.00 47.97 195 GLY A O 1
ATOM 1526 N N . PHE A 1 196 ? 17.277 -16.494 6.526 1.00 42.09 196 PHE A N 1
ATOM 1527 C CA . PHE A 1 196 ? 16.127 -17.124 5.833 1.00 42.09 196 PHE A CA 1
ATOM 1528 C C . PHE A 1 196 ? 16.306 -17.227 4.304 1.00 42.09 196 PHE A C 1
ATOM 1530 O O . PHE A 1 196 ? 15.786 -18.127 3.645 1.00 42.09 196 PHE A O 1
ATOM 1537 N N . TRP A 1 197 ? 17.109 -16.324 3.749 1.00 46.25 197 TRP A N 1
ATOM 1538 C CA . TRP A 1 197 ? 17.441 -16.224 2.336 1.00 46.25 197 TRP A CA 1
ATOM 1539 C C . TRP A 1 197 ? 18.365 -17.345 1.810 1.00 46.25 197 TRP A C 1
ATOM 1541 O O . TRP A 1 197 ? 18.406 -17.547 0.599 1.00 46.25 197 TRP A O 1
ATOM 1551 N N . SER A 1 198 ? 19.050 -18.120 2.663 1.00 47.19 198 SER A N 1
ATOM 1552 C CA . SER A 1 198 ? 20.000 -19.159 2.217 1.00 47.19 198 SER A CA 1
ATOM 1553 C C . SER A 1 198 ? 19.339 -20.403 1.603 1.00 47.19 198 SER A C 1
ATOM 1555 O O . SER A 1 198 ? 19.914 -21.026 0.715 1.00 47.19 198 SER A O 1
ATOM 1557 N N . TRP A 1 199 ? 18.116 -20.759 2.021 1.00 42.88 199 TRP A N 1
ATOM 1558 C CA . TRP A 1 199 ? 17.369 -21.897 1.456 1.00 42.88 199 TRP A CA 1
ATOM 1559 C C . TRP A 1 199 ? 16.598 -21.537 0.176 1.00 42.88 199 TRP A C 1
ATOM 1561 O O . TRP A 1 199 ? 16.247 -22.417 -0.606 1.00 42.88 199 TRP A O 1
ATOM 1571 N N . VAL A 1 200 ? 16.359 -20.246 -0.071 1.00 44.09 200 VAL A N 1
ATOM 1572 C CA . VAL A 1 200 ? 15.602 -19.782 -1.244 1.00 44.09 200 VAL A CA 1
ATOM 1573 C C . VAL A 1 200 ? 16.527 -19.444 -2.433 1.00 44.09 200 VAL A C 1
ATOM 1575 O O . VAL A 1 200 ? 16.041 -19.377 -3.562 1.00 44.09 200 VAL A O 1
ATOM 1578 N N . PHE A 1 201 ? 17.841 -19.247 -2.223 1.00 52.28 201 PHE A N 1
ATOM 1579 C CA . PHE A 1 201 ? 18.737 -18.639 -3.226 1.00 52.28 201 PHE A CA 1
ATOM 1580 C C . PHE A 1 201 ? 20.182 -19.209 -3.221 1.00 52.28 201 PHE A C 1
ATOM 1582 O O . PHE A 1 201 ? 21.016 -18.723 -2.454 1.00 52.28 201 PHE A O 1
ATOM 1589 N N . PRO A 1 202 ? 20.517 -20.203 -4.073 1.00 40.72 202 PRO A N 1
ATOM 1590 C CA . PRO A 1 202 ? 21.864 -20.776 -4.153 1.00 40.72 202 PRO A CA 1
ATOM 1591 C C . PRO A 1 202 ? 22.802 -20.048 -5.148 1.00 40.72 202 PRO A C 1
ATOM 1593 O O . PRO A 1 202 ? 22.512 -19.967 -6.330 1.00 40.72 202 PRO A O 1
ATOM 1596 N N . ASP A 1 203 ? 23.981 -19.636 -4.663 1.00 45.41 203 ASP A N 1
ATOM 1597 C CA . ASP A 1 203 ? 25.246 -19.374 -5.391 1.00 45.41 203 ASP A CA 1
ATOM 1598 C C . ASP A 1 203 ? 25.292 -18.319 -6.543 1.00 45.41 203 ASP A C 1
ATOM 1600 O O . ASP A 1 203 ? 24.346 -17.956 -7.238 1.00 45.41 203 ASP A O 1
ATOM 1604 N N . HIS A 1 204 ? 26.498 -17.810 -6.792 1.00 48.94 204 HIS A N 1
ATOM 1605 C CA . HIS A 1 204 ? 26.908 -16.919 -7.875 1.00 48.94 204 HIS A CA 1
ATOM 1606 C C . HIS A 1 204 ? 26.695 -17.457 -9.306 1.00 48.94 204 HIS A C 1
ATOM 1608 O O . HIS A 1 204 ? 26.934 -16.711 -10.273 1.00 48.94 204 HIS A O 1
ATOM 1614 N N . SER A 1 205 ? 26.296 -18.722 -9.481 1.00 53.34 205 SER A N 1
ATOM 1615 C CA . SER A 1 205 ? 25.860 -19.284 -10.770 1.00 53.34 205 SER A CA 1
ATOM 1616 C C . SER A 1 205 ? 24.677 -18.504 -11.345 1.00 53.34 205 SER A C 1
ATOM 1618 O O . SER A 1 205 ? 24.655 -18.194 -12.540 1.00 53.34 205 SER A O 1
ATOM 1620 N N . ASP A 1 206 ? 23.781 -18.046 -10.475 1.00 71.12 206 ASP A N 1
ATOM 1621 C CA . ASP A 1 206 ? 22.500 -17.455 -10.839 1.00 71.12 206 ASP A CA 1
ATOM 1622 C C . ASP A 1 206 ? 22.615 -16.210 -11.725 1.00 71.12 206 ASP A C 1
ATOM 1624 O O . ASP A 1 206 ? 21.901 -16.080 -12.720 1.00 71.12 206 ASP A O 1
ATOM 1628 N N . ARG A 1 207 ? 23.553 -15.291 -11.447 1.00 81.94 207 ARG A N 1
ATOM 1629 C CA . ARG A 1 207 ? 23.657 -14.044 -12.232 1.00 81.94 207 ARG A CA 1
ATOM 1630 C C . ARG A 1 207 ? 24.085 -14.297 -13.673 1.00 81.94 207 ARG A C 1
ATOM 1632 O O . ARG A 1 207 ? 23.563 -13.658 -14.585 1.00 81.94 207 ARG A O 1
ATOM 1639 N N . ARG A 1 208 ? 25.078 -15.169 -13.877 1.00 85.00 208 ARG A N 1
ATOM 1640 C CA . ARG A 1 208 ? 25.581 -15.490 -15.223 1.00 85.00 208 ARG A CA 1
ATOM 1641 C C . ARG A 1 208 ? 24.501 -16.203 -16.024 1.00 85.00 208 ARG A C 1
ATOM 1643 O O . ARG A 1 208 ? 24.222 -15.793 -17.144 1.00 85.00 208 ARG A O 1
ATOM 1650 N N . GLU A 1 209 ? 23.827 -17.163 -15.404 1.00 88.19 209 GLU A N 1
ATOM 1651 C CA . GLU A 1 209 ? 22.714 -17.868 -16.030 1.00 88.19 209 GLU A CA 1
ATOM 1652 C C . GLU A 1 209 ? 21.536 -16.952 -16.366 1.00 88.19 209 GLU A C 1
ATOM 1654 O O . GLU A 1 209 ? 20.959 -17.071 -17.442 1.00 88.19 209 GLU A O 1
ATOM 1659 N N . VAL A 1 210 ? 21.180 -16.016 -15.482 1.00 91.44 210 VAL A N 1
ATOM 1660 C CA . VAL A 1 210 ? 20.152 -15.004 -15.762 1.00 91.44 210 VAL A CA 1
ATOM 1661 C C . VAL A 1 210 ? 20.573 -14.120 -16.934 1.00 91.44 210 VAL A C 1
ATOM 1663 O O . VAL A 1 210 ? 19.764 -13.844 -17.816 1.00 91.44 210 VAL A O 1
ATOM 1666 N N . ILE A 1 211 ? 21.832 -13.676 -16.974 1.00 93.50 211 ILE A N 1
ATOM 1667 C CA . ILE A 1 211 ? 22.358 -12.871 -18.082 1.00 93.50 211 ILE A CA 1
ATOM 1668 C C . ILE A 1 211 ? 22.250 -13.638 -19.403 1.00 93.50 211 ILE A C 1
ATOM 1670 O O . ILE A 1 211 ? 21.768 -13.075 -20.386 1.00 93.50 211 ILE A O 1
ATOM 1674 N N . ASP A 1 212 ? 22.677 -14.898 -19.433 1.00 95.19 212 ASP A N 1
ATOM 1675 C CA . ASP A 1 212 ? 22.635 -15.721 -20.642 1.00 95.19 212 ASP A CA 1
ATOM 1676 C C . ASP A 1 212 ? 21.190 -16.020 -21.059 1.00 95.19 212 ASP A C 1
ATOM 1678 O O . ASP A 1 212 ? 20.827 -15.802 -22.215 1.00 95.19 212 ASP A O 1
ATOM 1682 N N . TYR A 1 213 ? 20.315 -16.330 -20.099 1.00 96.44 213 TYR A N 1
ATOM 1683 C CA . TYR A 1 213 ? 18.880 -16.440 -20.341 1.00 96.44 213 TYR A CA 1
ATOM 1684 C C . TYR A 1 213 ? 18.303 -15.165 -20.975 1.00 96.44 213 TYR A C 1
ATOM 1686 O O . TYR A 1 213 ? 17.631 -15.246 -21.996 1.00 96.44 213 TYR A O 1
ATOM 1694 N N . ILE A 1 214 ? 18.586 -13.970 -20.443 1.00 97.06 214 ILE A N 1
ATOM 1695 C CA . ILE A 1 214 ? 18.057 -12.707 -20.992 1.00 97.06 214 ILE A CA 1
ATOM 1696 C C . ILE A 1 214 ? 18.622 -12.393 -22.388 1.00 97.06 214 ILE A C 1
ATOM 1698 O O . ILE A 1 214 ? 17.914 -11.799 -23.213 1.00 97.06 214 ILE A O 1
ATOM 1702 N N . LYS A 1 215 ? 19.874 -12.776 -22.683 1.00 97.12 215 LYS A N 1
ATOM 1703 C CA . LYS A 1 215 ? 20.453 -12.632 -24.033 1.00 97.12 215 LYS A CA 1
ATOM 1704 C C . LYS A 1 215 ? 19.660 -13.440 -25.058 1.00 97.12 215 LYS A C 1
ATOM 1706 O O . LYS A 1 215 ? 19.342 -12.897 -26.123 1.00 97.12 215 LYS A O 1
ATOM 1711 N N . ASP A 1 216 ? 19.317 -14.674 -24.704 1.00 96.50 216 ASP A N 1
ATOM 1712 C CA . ASP A 1 216 ? 18.756 -15.664 -25.623 1.00 96.50 216 ASP A CA 1
ATOM 1713 C C . ASP A 1 216 ? 17.221 -15.688 -25.624 1.00 96.50 216 ASP A C 1
ATOM 1715 O O . ASP A 1 216 ? 16.606 -16.054 -26.629 1.00 96.50 216 ASP A O 1
ATOM 1719 N N . ALA A 1 217 ? 16.584 -15.223 -24.544 1.00 96.12 217 ALA A N 1
ATOM 1720 C CA . ALA A 1 217 ? 15.136 -15.227 -24.374 1.00 96.12 217 ALA A CA 1
ATOM 1721 C C . ALA A 1 217 ? 14.440 -14.517 -25.547 1.00 96.12 217 ALA A C 1
ATOM 1723 O O . ALA A 1 217 ? 14.759 -13.356 -25.851 1.00 96.12 217 ALA A O 1
ATOM 1724 N N . PRO A 1 218 ? 13.465 -15.161 -26.216 1.00 95.81 218 PRO A N 1
ATOM 1725 C CA . PRO A 1 218 ? 12.754 -14.543 -27.323 1.00 95.81 218 PRO A CA 1
ATOM 1726 C C . PRO A 1 218 ? 12.037 -13.283 -26.845 1.00 95.81 218 PRO A C 1
ATOM 1728 O O . PRO A 1 218 ? 11.511 -13.236 -25.735 1.00 95.81 218 PRO A O 1
ATOM 1731 N N . LEU A 1 219 ? 12.004 -12.258 -27.699 1.00 95.38 219 LEU A N 1
ATOM 1732 C CA . LEU A 1 219 ? 11.233 -11.060 -27.392 1.00 95.38 219 LEU A CA 1
ATOM 1733 C C . LEU A 1 219 ? 9.742 -11.397 -27.364 1.00 95.38 219 LEU A C 1
ATOM 1735 O O . LEU A 1 219 ? 9.272 -12.168 -28.210 1.00 95.38 219 LEU A O 1
ATOM 1739 N N . LEU A 1 220 ? 9.003 -10.774 -26.447 1.00 91.94 220 LEU A N 1
ATOM 1740 C CA . LEU A 1 220 ? 7.546 -10.762 -26.528 1.00 91.94 220 LEU A CA 1
ATOM 1741 C C . LEU A 1 220 ? 7.113 -10.126 -27.862 1.00 91.94 220 LEU A C 1
ATOM 1743 O O . LEU A 1 220 ? 7.755 -9.199 -28.360 1.00 91.94 220 LEU A O 1
ATOM 1747 N N . ARG A 1 221 ? 6.059 -10.669 -28.479 1.00 82.44 221 ARG A N 1
ATOM 1748 C CA . ARG A 1 221 ? 5.559 -10.247 -29.798 1.00 82.44 221 ARG A CA 1
ATOM 1749 C C . ARG A 1 221 ? 4.086 -9.872 -29.706 1.00 82.44 221 ARG A C 1
ATOM 1751 O O . ARG A 1 221 ? 3.350 -10.510 -28.964 1.00 82.44 221 ARG A O 1
ATOM 1758 N N . GLY A 1 222 ? 3.670 -8.920 -30.540 1.00 81.25 222 GLY A N 1
ATOM 1759 C CA . GLY A 1 222 ? 2.283 -8.461 -30.605 1.00 81.25 222 GLY A CA 1
ATOM 1760 C C . GLY A 1 222 ? 1.914 -7.497 -29.478 1.00 81.25 222 GLY A C 1
ATOM 1761 O O . GLY A 1 222 ? 2.774 -7.046 -28.719 1.00 81.25 222 GLY A O 1
ATOM 1762 N N . GLU A 1 223 ? 0.630 -7.157 -29.414 1.00 82.06 223 GLU A N 1
ATOM 1763 C CA . GLU A 1 223 ? 0.051 -6.451 -28.275 1.00 82.06 223 GLU A CA 1
ATOM 1764 C C . GLU A 1 223 ? 0.032 -7.396 -27.070 1.00 82.06 223 GLU A C 1
ATOM 1766 O O . GLU A 1 223 ? -0.390 -8.548 -27.183 1.00 82.06 223 GLU A O 1
ATOM 1771 N N . LEU A 1 224 ? 0.576 -6.940 -25.942 1.00 82.19 224 LEU A N 1
ATOM 1772 C CA . LEU A 1 224 ? 0.676 -7.771 -24.747 1.00 82.19 224 LEU A CA 1
ATOM 1773 C C . LEU A 1 224 ? -0.658 -7.764 -24.001 1.00 82.19 224 LEU A C 1
ATOM 1775 O O . LEU A 1 224 ? -1.300 -6.714 -23.943 1.00 82.19 224 LEU A O 1
ATOM 1779 N N . PRO A 1 225 ? -1.051 -8.888 -23.379 1.00 84.69 225 PRO A N 1
ATOM 1780 C CA . PRO A 1 225 ? -2.187 -8.886 -22.474 1.00 84.69 225 PRO A CA 1
ATOM 1781 C C . PRO A 1 225 ? -1.936 -7.877 -21.351 1.00 84.69 225 PRO A C 1
ATOM 1783 O O . PRO A 1 225 ? -0.842 -7.815 -20.783 1.00 84.69 225 PRO A O 1
ATOM 1786 N N . SER A 1 226 ? -2.949 -7.071 -21.053 1.00 86.06 226 SER A N 1
ATOM 1787 C CA . SER A 1 226 ? -2.929 -6.118 -19.949 1.00 86.06 226 SER A CA 1
ATOM 1788 C C . SER A 1 226 ? -3.835 -6.616 -18.836 1.00 86.06 226 SER A C 1
ATOM 1790 O O . SER A 1 226 ? -4.887 -7.200 -19.100 1.00 86.06 226 SER A O 1
ATOM 1792 N N . ALA A 1 227 ? -3.422 -6.379 -17.595 1.00 82.94 227 ALA A N 1
ATOM 1793 C CA . ALA A 1 227 ? -4.233 -6.663 -16.428 1.00 82.94 227 ALA A CA 1
ATOM 1794 C C . ALA A 1 227 ? -5.508 -5.795 -16.476 1.00 82.94 227 ALA A C 1
ATOM 1796 O O . ALA A 1 227 ? -5.467 -4.582 -16.242 1.00 82.94 227 ALA A O 1
ATOM 1797 N N . GLY A 1 228 ? -6.636 -6.412 -16.840 1.00 81.12 228 GLY A N 1
ATOM 1798 C CA . GLY A 1 228 ? -7.947 -5.761 -16.857 1.00 81.12 228 GLY A CA 1
ATOM 1799 C C . GLY A 1 228 ? -8.389 -5.346 -15.453 1.00 81.12 228 GLY A C 1
ATOM 1800 O O . GLY A 1 228 ? -7.793 -5.779 -14.474 1.00 81.12 228 GLY A O 1
ATOM 1801 N N . ALA A 1 229 ? -9.431 -4.519 -15.357 1.00 81.19 229 ALA A N 1
ATOM 1802 C CA . ALA A 1 229 ? -10.030 -4.130 -14.081 1.00 81.19 229 ALA A CA 1
ATOM 1803 C C . ALA A 1 229 ? -11.339 -4.892 -13.838 1.00 81.19 229 ALA A C 1
ATOM 1805 O O . ALA A 1 229 ? -12.116 -5.113 -14.769 1.00 81.19 229 ALA A O 1
ATOM 1806 N N . GLY A 1 230 ? -11.579 -5.270 -12.583 1.00 80.62 230 GLY A N 1
ATOM 1807 C CA . GLY A 1 230 ? -12.806 -5.928 -12.154 1.00 80.62 230 GLY A CA 1
ATOM 1808 C C . GLY A 1 230 ? -13.979 -4.953 -12.103 1.00 80.62 230 GLY A C 1
ATOM 1809 O O . GLY A 1 230 ? -13.808 -3.733 -12.014 1.00 80.62 230 GLY A O 1
ATOM 1810 N N . GLN A 1 231 ? -15.196 -5.489 -12.145 1.00 84.44 231 GLN A N 1
ATOM 1811 C CA . GLN A 1 231 ? -16.399 -4.676 -12.014 1.00 84.44 231 GLN A CA 1
ATOM 1812 C C . GLN A 1 231 ? -16.621 -4.276 -10.549 1.00 84.44 231 GLN A C 1
ATOM 1814 O O . GLN A 1 231 ? -16.537 -5.106 -9.647 1.00 84.44 231 GLN A O 1
ATOM 1819 N N . LEU A 1 232 ? -16.940 -3.001 -10.310 1.00 84.94 232 LEU A N 1
ATOM 1820 C CA . LEU A 1 232 ? -17.325 -2.520 -8.983 1.00 84.94 232 LEU A CA 1
ATOM 1821 C C . LEU A 1 232 ? -18.638 -3.171 -8.528 1.00 84.94 232 LEU A C 1
ATOM 1823 O O . LEU A 1 232 ? -19.614 -3.203 -9.281 1.00 84.94 232 LEU A O 1
ATOM 1827 N N . ILE A 1 233 ? -18.673 -3.602 -7.269 1.00 85.00 233 ILE A N 1
ATOM 1828 C CA . ILE A 1 233 ? -19.870 -4.124 -6.602 1.00 85.00 233 ILE A CA 1
ATOM 1829 C C . ILE A 1 233 ? -20.206 -3.280 -5.369 1.00 85.00 233 ILE A C 1
ATOM 1831 O O . ILE A 1 233 ? -19.352 -2.592 -4.811 1.00 85.00 233 ILE A O 1
ATOM 1835 N N . SER A 1 234 ? -21.459 -3.340 -4.918 1.00 83.31 234 SER A N 1
ATOM 1836 C CA . SER A 1 234 ? -21.892 -2.660 -3.694 1.00 83.31 234 SER A CA 1
ATOM 1837 C C . SER A 1 234 ? -21.666 -3.555 -2.472 1.00 83.31 234 SER A C 1
ATOM 1839 O O . SER A 1 234 ? -22.443 -4.478 -2.233 1.00 83.31 234 SER A O 1
ATOM 1841 N N . SER A 1 235 ? -20.587 -3.315 -1.722 1.00 79.06 235 SER A N 1
ATOM 1842 C CA . SER A 1 235 ? -20.244 -4.097 -0.518 1.00 79.06 235 SER A CA 1
ATOM 1843 C C . SER A 1 235 ? -19.637 -3.275 0.628 1.00 79.06 235 SER A C 1
ATOM 1845 O O . SER A 1 235 ? -19.718 -3.695 1.777 1.00 79.06 235 SER A O 1
ATOM 1847 N N . SER A 1 236 ? -19.044 -2.106 0.347 1.00 86.75 236 SER A N 1
ATOM 1848 C CA . SER A 1 236 ? -18.269 -1.298 1.312 1.00 86.75 236 SER A CA 1
ATOM 1849 C C . SER A 1 236 ? -17.257 -2.120 2.126 1.00 86.75 236 SER A C 1
ATOM 1851 O O . SER A 1 236 ? -17.141 -1.970 3.341 1.00 86.75 236 SER A O 1
ATOM 1853 N N . MET A 1 237 ? -16.519 -3.019 1.457 1.00 92.56 237 MET A N 1
ATOM 1854 C CA . MET A 1 237 ? -15.584 -3.954 2.100 1.00 92.56 237 MET A CA 1
ATOM 1855 C C . MET A 1 237 ? -14.604 -3.323 3.096 1.00 92.56 237 MET A C 1
ATOM 1857 O O . MET A 1 237 ? -14.262 -3.981 4.075 1.00 92.56 237 MET A O 1
ATOM 1861 N N . ILE A 1 238 ? -14.154 -2.078 2.895 1.00 91.94 238 ILE A N 1
ATOM 1862 C CA . ILE A 1 238 ? -13.292 -1.397 3.880 1.00 91.94 238 ILE A CA 1
ATOM 1863 C C . ILE A 1 238 ? -14.008 -1.253 5.227 1.00 91.94 238 ILE A C 1
ATOM 1865 O O . ILE A 1 238 ? -13.416 -1.570 6.256 1.00 91.94 238 ILE A O 1
ATOM 1869 N N . ASP A 1 239 ? -15.275 -0.835 5.225 1.00 92.12 239 ASP A N 1
ATOM 1870 C CA . ASP A 1 239 ? -16.051 -0.632 6.453 1.00 92.12 239 ASP A CA 1
ATOM 1871 C C . ASP A 1 239 ? -16.395 -1.969 7.122 1.00 92.12 239 ASP A C 1
ATOM 1873 O O . ASP A 1 239 ? -16.385 -2.078 8.349 1.00 92.12 239 ASP A O 1
ATOM 1877 N N . VAL A 1 240 ? -16.667 -3.011 6.324 1.00 95.06 240 VAL A N 1
ATOM 1878 C CA . VAL A 1 240 ? -16.894 -4.371 6.839 1.00 95.06 240 VAL A CA 1
ATOM 1879 C C . VAL A 1 240 ? -15.628 -4.891 7.524 1.00 95.06 240 VAL A C 1
ATOM 1881 O O . VAL A 1 240 ? -15.694 -5.320 8.676 1.00 95.06 240 VAL A O 1
ATOM 1884 N N . MET A 1 241 ? -14.468 -4.794 6.867 1.00 97.00 241 MET A N 1
ATOM 1885 C CA . MET A 1 241 ? -13.183 -5.196 7.451 1.00 97.00 241 MET A CA 1
ATOM 1886 C C . MET A 1 241 ? -12.848 -4.389 8.713 1.00 97.00 241 MET A C 1
ATOM 1888 O O . MET A 1 241 ? -12.480 -4.983 9.724 1.00 97.00 241 MET A O 1
ATOM 1892 N N . ASP A 1 242 ? -13.019 -3.063 8.693 1.00 97.19 242 ASP A N 1
ATOM 1893 C CA . ASP A 1 242 ? -12.774 -2.205 9.861 1.00 97.19 242 ASP A CA 1
ATOM 1894 C C . ASP A 1 242 ? -13.661 -2.598 11.048 1.00 97.19 242 ASP A C 1
ATOM 1896 O O . ASP A 1 242 ? -13.182 -2.718 12.173 1.00 97.19 242 ASP A O 1
ATOM 1900 N N . ARG A 1 243 ? -14.948 -2.877 10.809 1.00 97.69 243 ARG A N 1
ATOM 1901 C CA . ARG A 1 243 ? -15.879 -3.323 11.854 1.00 97.69 243 ARG A CA 1
ATOM 1902 C C . ARG A 1 243 ? -15.457 -4.656 12.474 1.00 97.69 243 ARG A C 1
ATOM 1904 O O . ARG A 1 243 ? -15.544 -4.801 13.694 1.00 97.69 243 ARG A O 1
ATOM 1911 N N . HIS A 1 244 ? -14.997 -5.614 11.669 1.00 98.62 244 HIS A N 1
ATOM 1912 C CA . HIS A 1 244 ? -14.484 -6.898 12.166 1.00 98.62 244 HIS A CA 1
ATOM 1913 C C . HIS A 1 244 ? -13.200 -6.730 12.975 1.00 98.62 244 HIS A C 1
ATOM 1915 O O . HIS A 1 244 ? -13.093 -7.286 14.068 1.00 98.62 244 HIS A O 1
ATOM 1921 N N . ILE A 1 245 ? -12.259 -5.915 12.494 1.00 98.69 245 ILE A N 1
ATOM 1922 C CA . ILE A 1 245 ? -11.022 -5.602 13.222 1.00 98.69 245 ILE A CA 1
ATOM 1923 C C . ILE A 1 245 ? -11.348 -4.916 14.552 1.00 98.69 245 ILE A C 1
ATOM 1925 O O . ILE A 1 245 ? -10.855 -5.333 15.599 1.00 98.69 245 ILE A O 1
ATOM 1929 N N . LEU A 1 246 ? -12.241 -3.927 14.549 1.00 98.69 246 LEU A N 1
ATOM 1930 C CA . LEU A 1 246 ? -12.692 -3.244 15.756 1.00 98.69 246 LEU A CA 1
ATOM 1931 C C . LEU A 1 246 ? -13.348 -4.209 16.756 1.00 98.69 246 LEU A C 1
ATOM 1933 O O . LEU A 1 246 ? -13.101 -4.111 17.961 1.00 98.69 246 LEU A O 1
ATOM 1937 N N . ALA A 1 247 ? -14.181 -5.139 16.283 1.00 98.75 247 ALA A N 1
ATOM 1938 C CA . ALA A 1 247 ? -14.807 -6.156 17.126 1.00 98.75 247 ALA A CA 1
ATOM 1939 C C . ALA A 1 247 ? -13.768 -7.109 17.740 1.00 98.75 247 ALA A C 1
ATOM 1941 O O . ALA A 1 247 ? -13.847 -7.418 18.933 1.00 98.75 247 ALA A O 1
ATOM 1942 N N . ALA A 1 248 ? -12.759 -7.513 16.967 1.00 98.75 248 ALA A N 1
ATOM 1943 C CA . ALA A 1 248 ? -11.664 -8.348 17.448 1.00 98.75 248 ALA A CA 1
ATOM 1944 C C . ALA A 1 248 ? -10.803 -7.620 18.500 1.00 98.75 248 ALA A C 1
ATOM 1946 O O . ALA A 1 248 ? -10.450 -8.209 19.520 1.00 98.75 248 ALA A O 1
ATOM 1947 N N . ILE A 1 249 ? -10.552 -6.316 18.324 1.00 98.38 249 ILE A N 1
ATOM 1948 C CA . ILE A 1 249 ? -9.887 -5.471 19.334 1.00 98.38 249 ILE A CA 1
ATOM 1949 C C . ILE A 1 249 ? -10.733 -5.385 20.615 1.00 98.38 249 ILE A C 1
ATOM 1951 O O . ILE A 1 249 ? -10.214 -5.526 21.719 1.00 98.38 249 ILE A O 1
ATOM 1955 N N . ASN A 1 250 ? -12.042 -5.137 20.496 1.00 98.12 250 ASN A N 1
ATOM 1956 C CA . ASN A 1 250 ? -12.920 -4.943 21.657 1.00 98.12 250 ASN A CA 1
ATOM 1957 C C . ASN A 1 250 ? -13.154 -6.225 22.467 1.00 98.12 250 ASN A C 1
ATOM 1959 O O . ASN A 1 250 ? -13.333 -6.146 23.680 1.00 98.12 250 ASN A O 1
ATOM 1963 N N . SER A 1 251 ? -13.184 -7.380 21.805 1.00 97.88 251 SER A N 1
ATOM 1964 C CA . SER A 1 251 ? -13.365 -8.686 22.452 1.00 97.88 251 SER A CA 1
ATOM 1965 C C . SER A 1 251 ? -12.075 -9.251 23.051 1.00 97.88 251 SER A C 1
ATOM 1967 O O . SER A 1 251 ? -12.140 -10.189 23.842 1.00 97.88 251 SER A O 1
ATOM 1969 N N . GLY A 1 252 ? -10.916 -8.684 22.697 1.00 96.88 252 GLY A N 1
ATOM 1970 C CA . GLY A 1 252 ? -9.605 -9.213 23.067 1.00 96.88 252 GLY A CA 1
ATOM 1971 C C . GLY A 1 252 ? -9.155 -10.402 22.214 1.00 96.88 252 GLY A C 1
ATOM 1972 O O . GLY A 1 252 ? -8.159 -11.030 22.558 1.00 96.88 252 GLY A O 1
ATOM 1973 N N . GLU A 1 253 ? -9.860 -10.708 21.118 1.00 97.50 253 GLU A N 1
ATOM 1974 C CA . GLU A 1 253 ? -9.422 -11.706 20.136 1.00 97.50 253 GLU A CA 1
ATOM 1975 C C . GLU A 1 253 ? -8.107 -11.289 19.468 1.00 97.50 253 GLU A C 1
ATOM 1977 O O . GLU A 1 253 ? -7.215 -12.117 19.323 1.00 97.50 253 GLU A O 1
ATOM 1982 N N . LEU A 1 254 ? -7.980 -10.009 19.091 1.00 98.00 254 LEU A N 1
ATOM 1983 C CA . LEU A 1 254 ? -6.684 -9.419 18.760 1.00 98.00 254 LEU A CA 1
ATOM 1984 C C . LEU A 1 254 ? -6.069 -8.872 20.044 1.00 98.00 254 LEU A C 1
ATOM 1986 O O . LEU A 1 254 ? -6.484 -7.830 20.561 1.00 98.00 254 LEU A O 1
ATOM 1990 N N . THR A 1 255 ? -5.084 -9.594 20.566 1.00 96.81 255 THR A N 1
ATOM 1991 C CA . THR A 1 255 ? -4.421 -9.248 21.824 1.00 96.81 255 THR A CA 1
ATOM 1992 C C . THR A 1 255 ? -3.482 -8.052 21.661 1.00 96.81 255 THR A C 1
ATOM 1994 O O . THR A 1 255 ? -3.025 -7.728 20.565 1.00 96.81 255 THR A O 1
ATOM 1997 N N . GLU A 1 256 ? -3.136 -7.384 22.768 1.00 94.56 256 GLU A N 1
ATOM 1998 C CA . G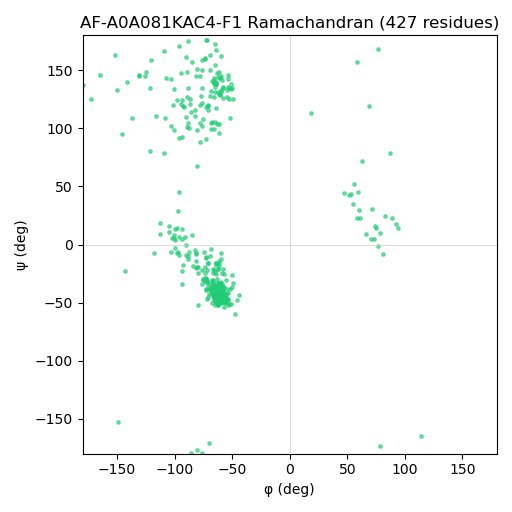LU A 1 256 ? -2.139 -6.304 22.726 1.00 94.56 256 GLU A CA 1
ATOM 1999 C C . GLU A 1 256 ? -0.764 -6.799 22.254 1.00 94.56 256 GLU A C 1
ATOM 2001 O O . GLU A 1 256 ? -0.076 -6.066 21.550 1.00 94.56 256 GLU A O 1
ATOM 2006 N N . ILE A 1 257 ? -0.403 -8.046 22.577 1.00 94.31 257 ILE A N 1
ATOM 2007 C CA . ILE A 1 257 ? 0.850 -8.673 22.141 1.00 94.31 257 ILE A CA 1
ATOM 2008 C C . ILE A 1 257 ? 0.858 -8.848 20.620 1.00 94.31 257 ILE A C 1
ATOM 2010 O O . ILE A 1 257 ? 1.820 -8.445 19.976 1.00 94.31 257 ILE A O 1
ATOM 2014 N N . GLU A 1 258 ? -0.212 -9.392 20.033 1.00 96.19 258 GLU A N 1
ATOM 2015 C CA . GLU A 1 258 ? -0.312 -9.546 18.575 1.00 96.19 258 GLU A CA 1
ATOM 2016 C C . GLU A 1 258 ? -0.325 -8.185 17.871 1.00 96.19 258 GLU A C 1
ATOM 2018 O O . GLU A 1 258 ? 0.394 -7.993 16.896 1.00 96.19 258 GLU A O 1
ATOM 2023 N N . MET A 1 259 ? -1.083 -7.208 18.380 1.00 96.12 259 MET A N 1
ATOM 2024 C CA . MET A 1 259 ? -1.103 -5.862 17.796 1.00 96.12 259 MET A CA 1
ATOM 2025 C C . MET A 1 259 ? 0.269 -5.175 17.858 1.00 96.12 259 MET A C 1
ATOM 2027 O O . MET A 1 259 ? 0.657 -4.510 16.903 1.00 96.12 259 MET A O 1
ATOM 2031 N N . ASP A 1 260 ? 1.019 -5.331 18.951 1.00 93.31 260 ASP A N 1
ATOM 2032 C CA . ASP A 1 260 ? 2.365 -4.759 19.082 1.00 93.31 260 ASP A CA 1
ATOM 2033 C C . ASP A 1 260 ? 3.411 -5.505 18.233 1.00 93.31 260 ASP A C 1
ATOM 2035 O O . ASP A 1 260 ? 4.376 -4.892 17.771 1.00 93.31 260 ASP A O 1
ATOM 2039 N N . ALA A 1 261 ? 3.231 -6.814 18.029 1.00 93.56 261 ALA A N 1
ATOM 2040 C CA . ALA A 1 261 ? 4.118 -7.649 17.220 1.00 93.56 261 ALA A CA 1
ATOM 2041 C C . ALA A 1 261 ? 3.840 -7.543 15.712 1.00 93.56 261 ALA A C 1
ATOM 2043 O O . ALA A 1 261 ? 4.714 -7.867 14.908 1.00 93.56 261 ALA A O 1
ATOM 2044 N N . PHE A 1 262 ? 2.650 -7.086 15.306 1.00 94.69 262 PHE A N 1
ATOM 2045 C CA . PHE A 1 262 ? 2.284 -6.945 13.899 1.00 94.69 262 PHE A CA 1
ATOM 2046 C C . PHE A 1 262 ? 3.255 -6.018 13.164 1.00 94.69 262 PHE A C 1
ATOM 2048 O O . PHE A 1 262 ? 3.428 -4.849 13.524 1.00 94.69 262 PHE A O 1
ATOM 2055 N N . GLN A 1 263 ? 3.823 -6.518 12.067 1.00 89.56 263 GLN A N 1
ATOM 2056 C CA . GLN A 1 263 ? 4.663 -5.740 11.167 1.00 89.56 263 GLN A CA 1
ATOM 2057 C C . GLN A 1 263 ? 4.397 -6.116 9.712 1.00 89.56 263 GLN A C 1
ATOM 2059 O O . GLN A 1 263 ? 4.251 -7.290 9.377 1.00 89.56 263 GLN A O 1
ATOM 2064 N N . VAL A 1 264 ? 4.378 -5.103 8.846 1.00 86.06 264 VAL A N 1
ATOM 2065 C CA . VAL A 1 264 ? 4.387 -5.241 7.384 1.00 86.06 264 VAL A CA 1
ATOM 2066 C C . VAL A 1 264 ? 5.354 -4.203 6.834 1.00 86.06 264 VAL A C 1
ATOM 2068 O O . VAL A 1 264 ? 5.067 -3.007 6.888 1.00 86.06 264 VAL A O 1
ATOM 2071 N N . LYS A 1 265 ? 6.516 -4.617 6.317 1.00 75.94 265 LYS A N 1
ATOM 2072 C CA . LYS A 1 265 ? 7.547 -3.683 5.808 1.00 75.94 265 LYS A CA 1
ATOM 2073 C C . LYS A 1 265 ? 7.939 -2.608 6.836 1.00 75.94 265 LYS A C 1
ATOM 2075 O O . LYS A 1 265 ? 7.974 -1.417 6.526 1.00 75.94 265 LYS A O 1
ATOM 2080 N N . GLY A 1 266 ? 8.122 -3.001 8.095 1.00 78.31 266 GLY A N 1
ATOM 2081 C CA . GLY A 1 266 ? 8.389 -2.076 9.203 1.00 78.31 266 GLY A CA 1
ATOM 2082 C C . GLY A 1 266 ? 7.239 -1.118 9.553 1.00 78.31 266 GLY A C 1
ATOM 2083 O O . GLY A 1 266 ? 7.438 -0.211 10.357 1.00 78.31 266 GLY A O 1
ATOM 2084 N N . LYS A 1 267 ? 6.041 -1.296 8.978 1.00 85.25 267 LYS A N 1
ATOM 2085 C CA . LYS A 1 267 ? 4.808 -0.625 9.412 1.00 85.25 267 LYS A CA 1
ATOM 2086 C C . LYS A 1 267 ? 4.181 -1.452 10.528 1.00 85.25 267 LYS A C 1
ATOM 2088 O O . LYS A 1 267 ? 3.853 -2.615 10.304 1.00 85.25 267 LYS A O 1
ATOM 2093 N N . GLY A 1 268 ? 4.011 -0.846 11.700 1.00 92.44 268 GLY A N 1
ATOM 2094 C CA . GLY A 1 268 ? 3.257 -1.440 12.804 1.00 92.44 268 GLY A CA 1
ATOM 2095 C C . GLY A 1 268 ? 1.749 -1.467 12.540 1.0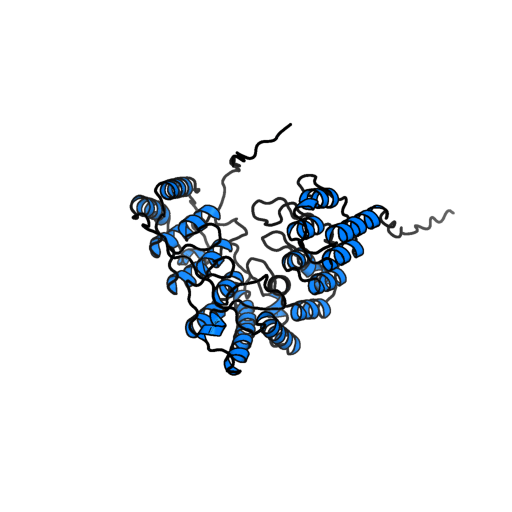0 92.44 268 GLY A C 1
ATOM 2096 O O . GLY A 1 268 ? 1.265 -0.913 11.544 1.00 92.44 268 GLY A O 1
ATOM 2097 N N . PHE A 1 269 ? 0.999 -2.072 13.458 1.00 95.88 269 PHE A N 1
ATOM 2098 C CA . PHE A 1 269 ? -0.447 -2.256 13.331 1.00 95.88 269 PHE A CA 1
ATOM 2099 C C . PHE A 1 269 ? -1.203 -0.949 13.071 1.00 95.88 269 PHE A C 1
ATOM 2101 O O . PHE A 1 269 ? -1.993 -0.869 12.136 1.00 95.88 269 PHE A O 1
ATOM 2108 N N . GLU A 1 270 ? -0.923 0.123 13.813 1.00 96.56 270 GLU A N 1
ATOM 2109 C CA . GLU A 1 270 ? -1.630 1.400 13.663 1.00 96.56 270 GLU A CA 1
ATOM 2110 C C . GLU A 1 270 ? -1.384 2.042 12.292 1.00 96.56 270 GLU A C 1
ATOM 2112 O O . GLU A 1 270 ? -2.301 2.616 11.694 1.00 96.56 270 GLU A O 1
ATOM 2117 N N . ALA A 1 271 ? -0.166 1.908 11.756 1.00 93.75 271 ALA A N 1
ATOM 2118 C CA . ALA A 1 271 ? 0.153 2.360 10.406 1.00 93.75 271 ALA A CA 1
ATOM 2119 C C . ALA A 1 271 ? -0.601 1.529 9.358 1.00 93.75 271 ALA A C 1
ATOM 2121 O O . ALA A 1 271 ? -1.166 2.101 8.424 1.00 93.75 271 ALA A O 1
ATOM 2122 N N . PHE A 1 272 ? -0.680 0.207 9.538 1.00 94.12 272 PHE A N 1
ATOM 2123 C CA . PHE A 1 272 ? -1.502 -0.674 8.706 1.00 94.12 272 PHE A CA 1
ATOM 2124 C C . PHE A 1 272 ? -2.983 -0.267 8.716 1.00 94.12 272 PHE A C 1
ATOM 2126 O O . PHE A 1 272 ? -3.567 -0.096 7.641 1.00 94.12 272 PHE A O 1
ATOM 2133 N N . LEU A 1 273 ? -3.573 -0.033 9.895 1.00 95.88 273 LEU A N 1
ATOM 2134 C CA . LEU A 1 273 ? -4.960 0.425 10.023 1.00 95.88 273 LEU A CA 1
ATOM 2135 C C . LEU A 1 273 ? -5.172 1.745 9.268 1.00 95.88 273 LEU A C 1
ATOM 2137 O O . LEU A 1 273 ? -6.075 1.878 8.439 1.00 95.88 273 LEU A O 1
ATOM 2141 N N . THR A 1 274 ? -4.274 2.704 9.486 1.00 93.75 274 THR A N 1
ATOM 2142 C CA . THR A 1 274 ? -4.346 4.049 8.901 1.00 93.75 274 THR A CA 1
ATOM 2143 C C . THR A 1 274 ? -4.248 4.033 7.375 1.00 93.75 274 THR A C 1
ATOM 2145 O O . THR A 1 274 ? -5.050 4.675 6.689 1.00 93.75 274 THR A O 1
ATOM 2148 N N . PHE A 1 275 ? -3.284 3.289 6.820 1.00 88.19 275 PHE A N 1
ATOM 2149 C CA . PHE A 1 275 ? -3.078 3.193 5.372 1.00 88.19 275 PHE A CA 1
ATOM 2150 C C . PHE A 1 275 ? -4.227 2.485 4.657 1.00 88.19 275 PHE A C 1
ATOM 2152 O O . PHE A 1 275 ? -4.554 2.842 3.522 1.00 88.19 275 PHE A O 1
ATOM 2159 N N . ASN A 1 276 ? -4.842 1.492 5.300 1.00 89.75 276 ASN A N 1
ATOM 2160 C CA . ASN A 1 276 ? -5.942 0.733 4.711 1.00 89.75 276 ASN A CA 1
ATOM 2161 C C . ASN A 1 276 ? -7.317 1.368 4.963 1.00 89.75 276 ASN A C 1
ATOM 2163 O O . ASN A 1 276 ? -8.275 1.000 4.295 1.00 89.75 276 ASN A O 1
ATOM 2167 N N . GLY A 1 277 ? -7.392 2.432 5.773 1.00 90.38 277 GLY A N 1
ATOM 2168 C CA . GLY A 1 277 ? -8.637 3.167 6.018 1.00 90.38 277 GLY A CA 1
ATOM 2169 C C . GLY A 1 277 ? -9.523 2.522 7.081 1.00 90.38 277 GLY A C 1
ATOM 2170 O O . GLY A 1 277 ? -10.723 2.756 7.078 1.00 90.38 277 GLY A O 1
ATOM 2171 N N . PHE A 1 278 ? -8.934 1.738 7.984 1.00 94.81 278 PHE A N 1
ATOM 2172 C CA . PHE A 1 278 ? -9.613 1.151 9.137 1.00 94.81 278 PHE A CA 1
ATOM 2173 C C . PHE A 1 278 ? -9.717 2.193 10.260 1.00 94.81 278 PHE A C 1
ATOM 2175 O O . PHE A 1 278 ? -9.012 2.144 11.274 1.00 94.81 278 PHE A O 1
ATOM 2182 N N . THR A 1 279 ? -10.527 3.221 9.990 1.00 94.50 279 THR A N 1
ATOM 2183 C CA . THR A 1 279 ? -10.651 4.456 10.773 1.00 94.50 279 THR A CA 1
ATOM 2184 C C . THR A 1 279 ? -11.076 4.177 12.205 1.00 94.50 279 THR A C 1
ATOM 2186 O O . THR A 1 279 ? -10.433 4.646 13.145 1.00 94.50 279 THR A O 1
ATOM 2189 N N . HIS A 1 280 ? -12.127 3.381 12.398 1.00 96.81 280 HIS A N 1
ATOM 2190 C CA . HIS A 1 280 ? -12.658 3.129 13.731 1.00 96.81 280 HIS A CA 1
ATOM 2191 C C . HIS A 1 280 ? -11.667 2.319 14.565 1.00 96.81 280 HIS A C 1
ATOM 2193 O O . HIS A 1 280 ? -11.471 2.605 15.749 1.00 96.81 280 HIS A O 1
ATOM 2199 N N . SER A 1 281 ? -10.992 1.354 13.938 1.00 98.38 281 SER A N 1
ATOM 2200 C CA . SER A 1 281 ? -9.966 0.545 14.588 1.00 98.38 281 SER A CA 1
ATOM 2201 C C . SER A 1 281 ? -8.773 1.385 15.048 1.00 98.38 281 SER A C 1
ATOM 2203 O O . SER A 1 281 ? -8.348 1.245 16.196 1.00 98.38 281 SER A O 1
ATOM 2205 N N . VAL A 1 282 ? -8.245 2.296 14.214 1.00 97.88 282 VAL A N 1
ATOM 2206 C CA . VAL A 1 282 ? -7.098 3.131 14.628 1.00 97.88 282 VAL A CA 1
ATOM 2207 C C . VAL A 1 282 ? -7.488 4.139 15.707 1.00 97.88 282 VAL A C 1
ATOM 2209 O O . VAL A 1 282 ? -6.737 4.323 16.666 1.00 97.88 282 VAL A O 1
ATOM 2212 N N . ILE A 1 283 ? -8.685 4.732 15.618 1.00 98.06 283 ILE A N 1
ATOM 2213 C CA . ILE A 1 283 ? -9.211 5.632 16.655 1.00 98.06 283 ILE A CA 1
ATOM 2214 C C . ILE A 1 283 ? -9.313 4.889 17.986 1.00 98.06 283 ILE A C 1
ATOM 2216 O O . ILE A 1 283 ? -8.796 5.363 19.000 1.00 98.06 283 ILE A O 1
ATOM 2220 N N . LYS A 1 284 ? -9.930 3.699 17.985 1.00 98.00 284 LYS A N 1
ATOM 2221 C CA . LYS A 1 284 ? -10.047 2.858 19.178 1.00 98.00 284 LYS A CA 1
ATOM 2222 C C . LYS A 1 284 ? -8.674 2.536 19.754 1.00 98.00 284 LYS A C 1
ATOM 2224 O O . LYS A 1 284 ? -8.463 2.728 20.951 1.00 98.00 284 LYS A O 1
ATOM 2229 N N . ARG A 1 285 ? -7.747 2.078 18.907 1.00 96.75 285 ARG A N 1
ATOM 2230 C CA . ARG A 1 285 ? -6.409 1.654 19.318 1.00 96.75 285 ARG A CA 1
ATOM 2231 C C . ARG A 1 285 ? -5.636 2.786 19.990 1.00 96.75 285 ARG A C 1
ATOM 2233 O O . ARG A 1 285 ? -5.088 2.576 21.069 1.00 96.75 285 ARG A O 1
ATOM 2240 N N . LEU A 1 286 ? -5.642 3.983 19.403 1.00 97.56 286 LEU A N 1
ATOM 2241 C CA . LEU A 1 286 ? -4.979 5.158 19.975 1.00 97.56 286 LEU A CA 1
ATOM 2242 C C . LEU A 1 286 ? -5.659 5.652 21.262 1.00 97.56 286 LEU A C 1
ATOM 2244 O O . LEU A 1 286 ? -4.968 6.099 22.175 1.00 97.56 286 LEU A O 1
ATOM 2248 N N . ALA A 1 287 ? -6.989 5.561 21.355 1.00 96.25 287 ALA A N 1
ATOM 2249 C CA . ALA A 1 287 ? -7.748 6.030 22.514 1.00 96.25 287 ALA A CA 1
ATOM 2250 C C . ALA A 1 287 ? -7.570 5.150 23.763 1.00 96.25 287 ALA A C 1
ATOM 2252 O O . ALA A 1 287 ? -7.642 5.662 24.879 1.00 96.25 287 ALA A O 1
ATOM 2253 N N . THR A 1 288 ? -7.349 3.842 23.597 1.00 94.56 288 THR A N 1
ATOM 2254 C CA . THR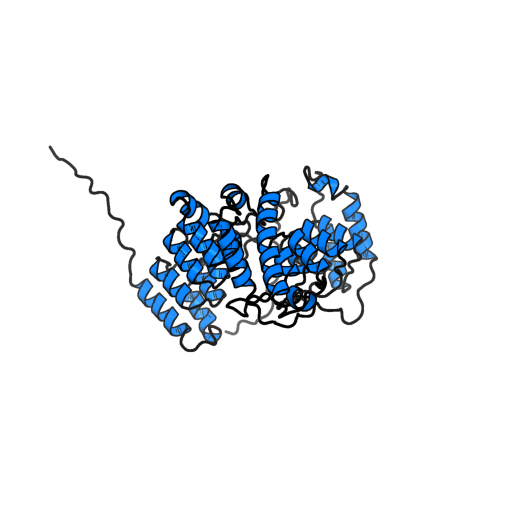 A 1 288 ? -7.177 2.907 24.726 1.00 94.56 288 THR A CA 1
ATOM 2255 C C . THR A 1 288 ? -5.724 2.621 25.085 1.00 94.56 288 THR A C 1
ATOM 2257 O O . THR A 1 288 ? -5.464 1.936 26.070 1.00 94.56 288 THR A O 1
ATOM 2260 N N . MET A 1 289 ? -4.771 3.106 24.291 1.00 95.50 289 MET A N 1
ATOM 2261 C CA . MET A 1 289 ? -3.346 2.924 24.542 1.00 95.50 289 MET A CA 1
ATOM 2262 C C . MET A 1 289 ? -2.847 3.886 25.631 1.00 95.50 289 MET A C 1
ATOM 2264 O O . MET A 1 289 ? -3.277 5.037 25.710 1.00 95.50 289 MET A O 1
ATOM 2268 N N . GLU A 1 290 ? -1.889 3.436 26.450 1.00 96.88 290 GLU A N 1
ATOM 2269 C CA . GLU A 1 290 ? -1.178 4.316 27.386 1.00 96.88 290 GLU A CA 1
ATOM 2270 C C . GLU A 1 290 ? -0.597 5.524 26.632 1.00 96.88 290 GLU A C 1
ATOM 2272 O O . GLU A 1 290 ? -0.022 5.387 25.550 1.00 96.88 290 GLU A O 1
ATOM 2277 N N . ARG A 1 291 ? -0.768 6.730 27.183 1.00 96.38 291 ARG A N 1
ATOM 2278 C CA . ARG A 1 291 ? -0.528 7.976 26.446 1.00 96.38 291 ARG A CA 1
ATOM 2279 C C . ARG A 1 291 ? 0.906 8.100 25.933 1.00 96.38 291 ARG A C 1
ATOM 2281 O O . ARG A 1 291 ? 1.098 8.518 24.792 1.00 96.38 291 ARG A O 1
ATOM 2288 N N . ALA A 1 292 ? 1.911 7.763 26.738 1.00 97.44 292 ALA A N 1
ATOM 2289 C CA . ALA A 1 292 ? 3.303 7.829 26.310 1.00 97.44 292 ALA A CA 1
ATOM 2290 C C . ALA A 1 292 ? 3.603 6.802 25.209 1.00 97.44 292 ALA A C 1
ATOM 2292 O O . ALA A 1 292 ? 4.349 7.118 24.280 1.00 97.44 292 ALA A O 1
ATOM 2293 N N . LYS A 1 293 ? 3.007 5.604 25.263 1.00 97.00 293 LYS A N 1
ATOM 2294 C CA . LYS A 1 293 ? 3.055 4.619 24.174 1.00 97.00 293 LYS A CA 1
ATOM 2295 C C . LYS A 1 293 ? 2.385 5.151 22.905 1.00 97.00 293 LYS A C 1
ATOM 2297 O O . LYS A 1 293 ? 3.025 5.124 21.858 1.00 97.00 293 LYS A O 1
ATOM 2302 N N . ALA A 1 294 ? 1.196 5.747 23.001 1.00 97.56 294 ALA A N 1
ATOM 2303 C CA . ALA A 1 294 ? 0.493 6.330 21.855 1.00 97.56 294 ALA A CA 1
ATOM 2304 C C . ALA A 1 294 ? 1.318 7.430 21.170 1.00 97.56 294 ALA A C 1
ATOM 2306 O O . ALA A 1 294 ? 1.450 7.446 19.948 1.00 97.56 294 ALA A O 1
ATOM 2307 N N . VAL A 1 295 ? 1.959 8.308 21.951 1.00 98.06 295 VAL A N 1
ATOM 2308 C CA . VAL A 1 295 ? 2.873 9.333 21.419 1.00 98.06 295 VAL A CA 1
ATOM 2309 C C . VAL A 1 295 ? 4.070 8.703 20.698 1.00 98.06 295 VAL A C 1
ATOM 2311 O O . VAL A 1 295 ? 4.466 9.195 19.643 1.00 98.06 295 VAL A O 1
ATOM 2314 N N . ARG A 1 296 ? 4.648 7.614 21.227 1.00 96.69 296 ARG A N 1
ATOM 2315 C CA . ARG A 1 296 ? 5.738 6.893 20.544 1.00 96.69 296 ARG A CA 1
ATOM 2316 C C . ARG A 1 296 ? 5.272 6.279 19.225 1.00 96.69 296 ARG A C 1
ATOM 2318 O O . ARG A 1 296 ? 5.977 6.428 18.234 1.00 96.69 296 ARG A O 1
ATOM 2325 N N . VAL A 1 297 ? 4.096 5.653 19.207 1.00 95.69 297 VAL A N 1
ATOM 2326 C CA . VAL A 1 297 ? 3.507 5.048 18.003 1.00 95.69 297 VAL A CA 1
ATOM 2327 C C . VAL A 1 297 ? 3.255 6.103 16.928 1.00 95.69 297 VAL A C 1
ATOM 2329 O O . VAL A 1 297 ? 3.728 5.945 15.806 1.00 95.69 297 VAL A O 1
ATOM 2332 N N . VAL A 1 298 ? 2.619 7.228 17.275 1.00 97.00 298 VAL A N 1
ATOM 2333 C CA . VAL A 1 298 ? 2.352 8.323 16.324 1.00 97.00 298 VAL A CA 1
ATOM 2334 C C . VAL A 1 298 ? 3.629 8.849 15.669 1.00 97.00 298 VAL A C 1
ATOM 2336 O O . VAL A 1 298 ? 3.616 9.184 14.488 1.00 97.00 298 VAL A O 1
ATOM 2339 N N . LYS A 1 299 ? 4.729 8.905 16.426 1.00 95.38 299 LYS A N 1
ATOM 2340 C CA . LYS A 1 299 ? 6.027 9.429 15.978 1.00 95.38 299 LYS A CA 1
ATOM 2341 C C . LYS A 1 299 ? 6.929 8.384 15.319 1.00 95.38 299 LYS A C 1
ATOM 2343 O O . LYS A 1 299 ? 7.995 8.750 14.822 1.00 95.38 299 LYS A O 1
ATOM 2348 N N . SER A 1 300 ? 6.569 7.105 15.388 1.00 91.88 300 SER A N 1
ATOM 2349 C CA . SER A 1 300 ? 7.366 6.029 14.804 1.00 91.88 300 SER A CA 1
ATOM 2350 C C . SER A 1 300 ? 7.382 6.161 13.283 1.00 91.88 300 SER A C 1
ATOM 2352 O O . SER A 1 300 ? 6.370 6.519 12.688 1.00 91.88 300 SER A O 1
ATOM 2354 N N . LEU A 1 301 ? 8.543 5.926 12.670 1.00 88.62 301 LEU A N 1
ATOM 2355 C CA . LEU A 1 301 ? 8.715 6.024 11.223 1.00 88.62 301 LEU A CA 1
ATOM 2356 C C . LEU A 1 301 ? 8.692 4.630 10.604 1.00 88.62 301 LEU A C 1
ATOM 2358 O O . LEU A 1 301 ? 9.389 3.737 11.087 1.00 88.62 301 LEU A O 1
ATOM 2362 N N . ASP A 1 302 ? 7.942 4.472 9.517 1.00 85.31 302 ASP A N 1
ATOM 2363 C CA . ASP A 1 302 ? 8.043 3.294 8.659 1.00 85.31 302 ASP A CA 1
ATOM 2364 C C . ASP A 1 302 ? 9.344 3.303 7.828 1.00 85.31 302 ASP A C 1
ATOM 2366 O O . ASP A 1 302 ? 10.128 4.259 7.845 1.00 85.31 302 ASP A O 1
ATOM 2370 N N . VAL A 1 303 ? 9.586 2.235 7.063 1.00 79.25 303 VAL A N 1
ATOM 2371 C CA . VAL A 1 303 ? 10.768 2.123 6.180 1.00 79.25 303 VAL A CA 1
ATOM 2372 C C . VAL A 1 303 ? 10.800 3.161 5.050 1.00 79.25 303 VAL A C 1
ATOM 2374 O O . VAL A 1 303 ? 11.843 3.359 4.432 1.00 79.25 303 VAL A O 1
ATOM 2377 N N . GLU A 1 304 ? 9.675 3.823 4.768 1.00 79.19 304 GLU A N 1
ATOM 2378 C CA . GLU A 1 304 ? 9.565 4.925 3.807 1.00 79.19 304 GLU A CA 1
ATOM 2379 C C . GLU A 1 304 ? 9.719 6.302 4.488 1.00 79.19 304 GLU A C 1
ATOM 2381 O O . GLU A 1 304 ? 9.552 7.335 3.832 1.00 79.19 304 GLU A O 1
ATOM 2386 N N . GLY A 1 305 ? 10.024 6.335 5.790 1.00 85.44 305 GLY A N 1
ATOM 2387 C CA . GLY A 1 305 ? 10.205 7.551 6.575 1.00 85.44 305 GLY A CA 1
ATOM 2388 C C . GLY A 1 305 ? 8.908 8.291 6.903 1.00 85.44 305 GLY A C 1
ATOM 2389 O O . GLY A 1 305 ? 8.971 9.468 7.266 1.00 85.44 305 GLY A O 1
ATOM 2390 N N . ASN A 1 306 ? 7.747 7.649 6.755 1.00 88.00 306 ASN A N 1
ATOM 2391 C CA . ASN A 1 306 ? 6.459 8.230 7.117 1.00 88.00 306 ASN A CA 1
ATOM 2392 C C . ASN A 1 306 ? 6.151 7.931 8.585 1.00 88.00 306 ASN A C 1
ATOM 2394 O O . ASN A 1 306 ? 6.266 6.787 9.020 1.00 88.00 306 ASN A O 1
ATOM 2398 N N . ASP A 1 307 ? 5.698 8.944 9.317 1.00 93.50 307 ASP A N 1
ATOM 2399 C CA . ASP A 1 307 ? 5.033 8.737 10.599 1.00 93.50 307 ASP A CA 1
ATOM 2400 C C . ASP A 1 307 ? 3.529 8.474 10.411 1.00 93.50 307 ASP A C 1
ATOM 2402 O O . ASP A 1 307 ? 3.009 8.457 9.285 1.00 93.50 307 ASP A O 1
ATOM 2406 N N . LEU A 1 308 ? 2.805 8.282 11.517 1.00 95.50 308 LEU A N 1
ATOM 2407 C CA . LEU A 1 308 ? 1.380 7.962 11.455 1.00 95.50 308 LEU A CA 1
ATOM 2408 C C . LEU A 1 308 ? 0.542 9.123 10.891 1.00 95.50 308 LEU A C 1
ATOM 2410 O O . LEU A 1 308 ? -0.425 8.893 10.163 1.00 95.50 308 LEU A O 1
ATOM 2414 N N . LEU A 1 309 ? 0.932 10.373 11.172 1.00 96.88 309 LEU A N 1
ATOM 2415 C CA . LEU A 1 309 ? 0.257 11.557 10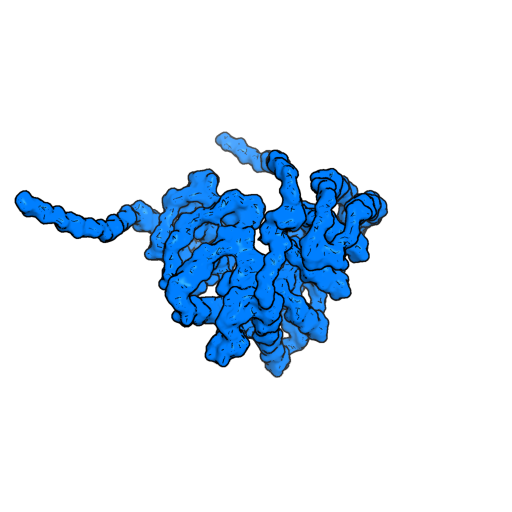.637 1.00 96.88 309 LEU A CA 1
ATOM 2416 C C . LEU A 1 309 ? 0.406 11.629 9.115 1.00 96.88 309 LEU A C 1
ATOM 2418 O O . LEU A 1 309 ? -0.575 11.847 8.403 1.00 96.88 309 LEU A O 1
ATOM 2422 N N . VAL A 1 310 ? 1.619 11.416 8.605 1.00 93.50 310 VAL A N 1
ATOM 2423 C CA . VAL A 1 310 ? 1.881 11.348 7.169 1.00 93.50 310 VAL A CA 1
ATOM 2424 C C . VAL A 1 310 ? 1.065 10.224 6.549 1.00 93.50 310 VAL A C 1
ATOM 2426 O O . VAL A 1 310 ? 0.398 10.479 5.547 1.00 93.50 310 VAL A O 1
ATOM 2429 N N . ALA A 1 311 ? 1.045 9.030 7.153 1.00 91.19 311 ALA A N 1
ATOM 2430 C CA . ALA A 1 311 ? 0.222 7.913 6.692 1.00 91.19 311 ALA A CA 1
ATOM 2431 C C . ALA A 1 311 ? -1.258 8.312 6.544 1.00 91.19 311 ALA A C 1
ATOM 2433 O O . ALA A 1 311 ? -1.840 8.088 5.481 1.00 91.19 311 ALA A O 1
ATOM 2434 N N . ALA A 1 312 ? -1.842 8.977 7.547 1.00 94.31 312 ALA A N 1
ATOM 2435 C CA . ALA A 1 312 ? -3.237 9.426 7.520 1.00 94.31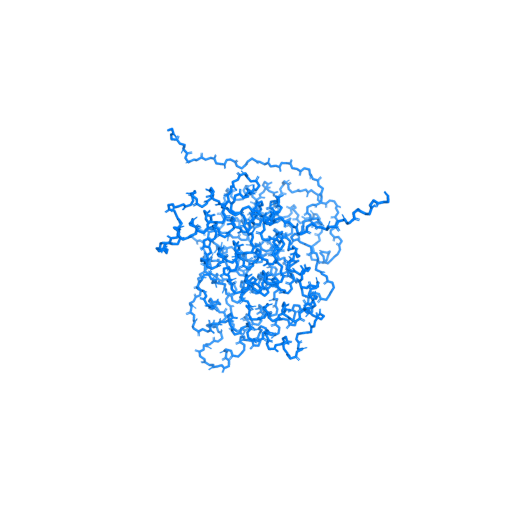 312 ALA A CA 1
ATOM 2436 C C . ALA A 1 312 ? -3.513 10.475 6.432 1.00 94.31 312 ALA A C 1
ATOM 2438 O O . ALA A 1 312 ? -4.534 10.405 5.745 1.00 94.31 312 ALA A O 1
ATOM 2439 N N . ILE A 1 313 ? -2.570 11.392 6.191 1.00 93.75 313 ILE A N 1
ATOM 2440 C CA . ILE A 1 313 ? -2.667 12.364 5.093 1.00 93.75 313 ILE A CA 1
ATOM 2441 C C . ILE A 1 313 ? -2.660 11.651 3.734 1.00 93.75 313 ILE A C 1
ATOM 2443 O O . ILE A 1 313 ? -3.489 11.986 2.888 1.00 93.75 313 ILE A O 1
ATOM 2447 N N . LYS A 1 314 ? -1.789 10.645 3.511 1.00 87.94 314 LYS A N 1
ATOM 2448 C CA . LYS A 1 314 ? -1.781 9.874 2.235 1.00 87.94 314 LYS A CA 1
ATOM 2449 C C . LYS A 1 314 ? -3.040 9.054 2.051 1.00 87.94 314 LYS A C 1
ATOM 2451 O O . LYS A 1 314 ? -3.417 8.728 0.930 1.00 87.94 314 LYS A O 1
ATOM 2456 N N . SER A 1 315 ? -3.683 8.732 3.161 1.00 86.56 315 SER A N 1
ATOM 2457 C CA . SER A 1 315 ? -4.934 8.013 3.189 1.00 86.56 315 SER A CA 1
ATOM 2458 C C . SER A 1 315 ? -6.140 8.950 2.929 1.00 86.56 315 SER A C 1
ATOM 2460 O O . SER A 1 315 ? -7.233 8.478 2.636 1.00 86.56 315 SER A O 1
ATOM 2462 N N . LEU A 1 316 ? -5.968 10.277 2.881 1.00 89.56 316 LEU A N 1
ATOM 2463 C CA . LEU A 1 316 ? -7.072 11.237 2.686 1.00 89.56 316 LEU A CA 1
ATOM 2464 C C . LEU A 1 316 ? -8.163 11.123 3.770 1.00 89.56 316 LEU A C 1
ATOM 2466 O O . LEU A 1 316 ? -9.303 11.515 3.534 1.00 89.56 316 LEU A O 1
ATOM 2470 N N . ASN A 1 317 ? -7.817 10.575 4.936 1.00 90.38 317 ASN A N 1
ATOM 2471 C CA . ASN A 1 317 ? -8.744 10.285 6.023 1.00 90.38 317 ASN A CA 1
ATOM 2472 C C . ASN A 1 317 ? -8.600 11.346 7.115 1.00 90.38 317 ASN A C 1
ATOM 2474 O O . ASN A 1 317 ? -7.640 11.346 7.888 1.00 90.38 317 ASN A O 1
ATOM 2478 N N . ASP A 1 318 ? -9.533 12.285 7.143 1.00 94.38 318 ASP A N 1
ATOM 2479 C CA . ASP A 1 318 ? -9.499 13.430 8.040 1.00 94.38 318 ASP A CA 1
ATOM 2480 C C . ASP A 1 318 ? -9.864 13.079 9.490 1.00 94.38 318 ASP A C 1
ATOM 2482 O O . ASP A 1 318 ? -9.300 13.672 10.407 1.00 94.38 318 ASP A O 1
ATOM 2486 N N . GLU A 1 319 ? -10.721 12.082 9.715 1.00 95.94 319 GLU A N 1
ATOM 2487 C CA . GLU A 1 319 ? -10.988 11.515 11.044 1.00 95.94 319 GLU A CA 1
ATOM 2488 C C . GLU A 1 319 ? -9.736 10.873 11.659 1.00 95.94 319 GLU A C 1
ATOM 2490 O O . GLU A 1 319 ? -9.400 11.142 12.815 1.00 95.94 319 GLU A O 1
ATOM 2495 N N . ALA A 1 320 ? -8.979 10.095 10.877 1.00 96.38 320 ALA A N 1
ATOM 2496 C CA . ALA A 1 320 ? -7.705 9.545 11.335 1.00 96.38 320 ALA A CA 1
ATOM 2497 C C . ALA A 1 320 ? -6.694 10.663 11.648 1.00 96.38 320 ALA A C 1
ATOM 2499 O O . ALA A 1 320 ? -6.039 10.622 12.690 1.00 96.38 320 ALA A O 1
ATOM 2500 N N . VAL A 1 321 ? -6.594 11.691 10.790 1.00 98.00 321 VAL A N 1
ATOM 2501 C CA . VAL A 1 321 ? -5.734 12.864 11.041 1.00 98.00 321 VAL A CA 1
ATOM 2502 C C . VAL A 1 321 ? -6.110 13.556 12.355 1.00 98.00 321 VAL A C 1
ATOM 2504 O O . VAL A 1 321 ? -5.223 13.876 13.146 1.00 98.00 321 VAL A O 1
ATOM 2507 N N . GLU A 1 322 ? -7.399 13.776 12.612 1.00 98.38 322 GLU A N 1
ATOM 2508 C CA . GLU A 1 322 ? -7.877 14.396 13.851 1.00 98.38 322 GLU A CA 1
ATOM 2509 C C . GLU A 1 322 ? -7.503 13.568 15.085 1.00 98.38 322 GLU A C 1
ATOM 2511 O O . GLU A 1 322 ? -6.922 14.106 16.031 1.00 98.38 322 GLU A O 1
ATOM 2516 N N . ALA A 1 323 ? -7.767 12.260 15.059 1.00 97.88 323 ALA A N 1
ATOM 2517 C CA . ALA A 1 323 ? -7.453 11.369 16.171 1.00 97.88 323 ALA A CA 1
ATOM 2518 C C . ALA A 1 323 ? -5.946 11.306 16.465 1.00 97.88 323 ALA A C 1
ATOM 2520 O O . ALA A 1 323 ? -5.534 11.337 17.626 1.00 97.88 323 ALA A O 1
ATOM 2521 N N . ILE A 1 324 ? -5.111 11.285 15.425 1.00 98.31 324 ILE A N 1
ATOM 2522 C CA . ILE A 1 324 ? -3.650 11.289 15.559 1.00 98.31 324 ILE A CA 1
ATOM 2523 C C . ILE A 1 324 ? -3.154 12.614 16.152 1.00 98.31 324 ILE A C 1
ATOM 2525 O O . ILE A 1 324 ? -2.348 12.607 17.086 1.00 98.31 324 ILE A O 1
ATOM 2529 N N . LEU A 1 325 ? -3.660 13.755 15.674 1.00 98.44 325 LEU A N 1
ATOM 2530 C CA . LEU A 1 325 ? -3.283 15.072 16.202 1.00 98.44 325 LEU A CA 1
ATOM 2531 C C . LEU A 1 325 ? -3.757 15.278 17.648 1.00 98.44 325 LEU A C 1
ATOM 2533 O O . LEU A 1 325 ? -3.063 15.927 18.432 1.00 98.44 325 LEU A O 1
ATOM 2537 N N . ALA A 1 326 ? -4.878 14.662 18.040 1.00 98.00 326 ALA A N 1
ATOM 2538 C CA . ALA A 1 326 ? -5.326 14.621 19.432 1.00 98.00 326 ALA A CA 1
ATOM 2539 C C . ALA A 1 326 ? -4.373 13.818 20.344 1.00 98.00 326 ALA A C 1
ATOM 2541 O O . ALA A 1 326 ? -4.340 14.040 21.562 1.00 98.00 326 ALA A O 1
ATOM 2542 N N . VAL A 1 327 ? -3.563 12.907 19.788 1.00 98.31 327 VAL A N 1
ATOM 2543 C CA . VAL A 1 327 ? -2.475 12.227 20.510 1.00 98.31 327 VAL A CA 1
ATOM 2544 C C . VAL A 1 327 ? -1.236 13.112 20.627 1.00 98.31 327 VAL A C 1
ATOM 2546 O O . VAL A 1 327 ? -0.711 13.311 21.726 1.00 98.31 327 VAL A O 1
ATOM 2549 N N . THR A 1 328 ? -0.754 13.665 19.521 1.00 98.12 328 THR A N 1
ATOM 2550 C CA . THR A 1 328 ? 0.326 14.655 19.535 1.00 98.12 328 THR A CA 1
ATOM 2551 C C . THR A 1 328 ? 0.406 15.380 18.197 1.00 98.12 328 THR A C 1
ATOM 2553 O O . THR A 1 328 ? 0.194 14.787 17.144 1.00 98.12 328 THR A O 1
ATOM 2556 N N . SER A 1 329 ? 0.770 16.661 18.232 1.00 97.50 329 SER A N 1
ATOM 2557 C CA . SER A 1 329 ? 1.060 17.472 17.045 1.00 97.50 329 SER A CA 1
ATOM 2558 C C . SER A 1 329 ? 2.560 17.714 16.835 1.00 97.50 329 SER A C 1
ATOM 2560 O O . SER A 1 329 ? 2.948 18.515 15.987 1.00 97.50 329 SER A O 1
ATOM 2562 N N . GLU A 1 330 ? 3.434 17.019 17.574 1.00 97.19 330 GLU A N 1
ATOM 2563 C CA . GLU A 1 330 ? 4.893 17.221 17.517 1.00 97.19 330 GLU A CA 1
ATOM 2564 C C . GLU A 1 330 ? 5.483 17.082 16.106 1.00 97.19 330 GLU A C 1
ATOM 2566 O O . GLU A 1 330 ? 6.461 17.755 15.776 1.00 97.19 330 GLU A O 1
ATOM 2571 N N . THR A 1 331 ? 4.885 16.241 15.262 1.00 96.44 331 THR A N 1
ATOM 2572 C CA . THR A 1 331 ? 5.362 15.979 13.901 1.00 96.44 331 THR A CA 1
ATOM 2573 C C . THR A 1 331 ? 4.586 16.727 12.817 1.00 96.44 331 THR A C 1
ATOM 2575 O O . THR A 1 331 ? 4.897 16.591 11.636 1.00 96.44 331 THR A O 1
ATOM 2578 N N . VAL A 1 332 ? 3.654 17.618 13.182 1.00 97.62 332 VAL A N 1
ATOM 2579 C CA . VAL A 1 332 ? 2.825 18.381 12.225 1.00 97.62 332 VAL A CA 1
ATOM 2580 C C . VAL A 1 332 ? 3.651 19.240 11.254 1.00 97.62 332 VAL A C 1
ATOM 2582 O O . VAL A 1 332 ? 3.224 19.549 10.143 1.00 97.62 332 VAL A O 1
ATOM 2585 N N . ASN A 1 333 ? 4.870 19.599 11.660 1.00 97.12 333 ASN A N 1
ATOM 2586 C CA . ASN A 1 333 ? 5.846 20.304 10.838 1.00 97.12 333 ASN A CA 1
ATOM 2587 C C . ASN A 1 333 ? 7.076 19.449 10.511 1.00 97.12 333 ASN A C 1
ATOM 2589 O O . ASN A 1 333 ? 8.047 20.005 10.012 1.00 97.12 333 ASN A O 1
ATOM 2593 N N . ALA A 1 334 ? 7.106 18.148 10.803 1.00 95.19 334 ALA A N 1
ATOM 2594 C CA . ALA A 1 334 ? 8.288 17.317 10.581 1.00 95.19 334 ALA A CA 1
ATOM 2595 C C . ALA A 1 334 ? 8.678 17.280 9.095 1.00 95.19 334 ALA A C 1
ATOM 2597 O O . ALA A 1 334 ? 7.830 17.318 8.204 1.00 95.19 334 ALA A O 1
ATOM 2598 N N . LEU A 1 335 ? 9.986 17.255 8.832 1.00 93.25 335 LEU A N 1
ATOM 2599 C CA . LEU A 1 335 ? 10.530 17.083 7.489 1.00 93.25 335 LEU A CA 1
ATOM 2600 C C . LEU A 1 335 ? 10.823 15.598 7.286 1.00 93.25 335 LEU A C 1
ATOM 2602 O O . LEU A 1 335 ? 11.637 15.042 8.023 1.00 93.25 335 LEU A O 1
ATOM 2606 N N . VAL A 1 336 ? 10.201 14.978 6.285 1.00 90.31 336 VAL A N 1
ATOM 2607 C CA . VAL A 1 336 ? 10.565 13.618 5.868 1.00 90.31 336 VAL A CA 1
ATOM 2608 C C . VAL A 1 336 ? 12.013 13.650 5.385 1.00 90.31 336 VAL A C 1
ATOM 2610 O O . VAL A 1 336 ? 12.388 14.521 4.594 1.00 90.31 336 VAL A O 1
ATOM 2613 N N . SER A 1 337 ? 12.847 12.729 5.863 1.00 86.12 337 SER A N 1
ATOM 2614 C CA . SER A 1 337 ? 14.271 12.736 5.527 1.00 86.12 337 SER A CA 1
ATOM 2615 C C . SER A 1 337 ? 14.509 12.567 4.021 1.00 86.12 337 SER A C 1
ATOM 2617 O O . SER A 1 337 ? 13.721 11.950 3.292 1.00 86.12 337 SER A O 1
ATOM 2619 N N . ASN A 1 338 ? 15.598 13.176 3.545 1.00 84.25 338 ASN A N 1
ATOM 2620 C CA . ASN A 1 338 ? 15.982 13.125 2.142 1.00 84.25 338 ASN A CA 1
ATOM 2621 C C . ASN A 1 338 ? 16.637 11.767 1.849 1.00 84.25 338 ASN A C 1
ATOM 2623 O O . ASN A 1 338 ? 17.767 11.524 2.258 1.00 84.25 338 ASN A O 1
ATOM 2627 N N . SER A 1 339 ? 15.902 10.879 1.193 1.00 82.75 339 SER A N 1
ATOM 2628 C CA . SER A 1 339 ? 16.255 9.488 0.933 1.00 82.75 339 SER A CA 1
ATOM 2629 C C . SER A 1 339 ? 15.593 9.075 -0.380 1.00 82.75 339 SER A C 1
ATOM 2631 O O . SER A 1 339 ? 14.398 9.334 -0.553 1.00 82.75 339 SER A O 1
ATOM 2633 N N . PRO A 1 340 ? 16.321 8.418 -1.298 1.00 72.75 340 PRO A N 1
ATOM 2634 C CA . PRO A 1 340 ? 15.756 7.958 -2.566 1.00 72.75 340 PRO A CA 1
ATOM 2635 C C . PRO A 1 340 ? 14.656 6.899 -2.381 1.00 72.75 340 PRO A C 1
ATOM 2637 O O . PRO A 1 340 ? 13.887 6.656 -3.306 1.00 72.75 340 PRO A O 1
ATOM 2640 N N . TYR A 1 341 ? 14.557 6.296 -1.194 1.00 70.50 341 TYR A N 1
ATOM 2641 C CA . TYR A 1 341 ? 13.563 5.272 -0.871 1.00 70.50 341 TYR A CA 1
ATOM 2642 C C . TYR A 1 341 ? 12.246 5.848 -0.333 1.00 70.50 341 TYR A C 1
ATOM 2644 O O . TYR A 1 341 ? 11.259 5.126 -0.220 1.00 70.50 341 TYR A O 1
ATOM 2652 N N . HIS A 1 342 ? 12.211 7.137 0.018 1.00 80.44 342 HIS A N 1
ATOM 2653 C CA . HIS A 1 342 ? 11.040 7.755 0.635 1.00 80.44 342 HIS A CA 1
ATOM 2654 C C . HIS A 1 342 ? 10.145 8.370 -0.436 1.00 80.44 342 HIS A C 1
ATOM 2656 O O . HIS A 1 342 ? 10.541 9.309 -1.127 1.00 80.44 342 HIS A O 1
ATOM 2662 N N . TYR A 1 343 ? 8.901 7.903 -0.541 1.00 73.94 343 TYR A N 1
ATOM 2663 C CA . TYR A 1 343 ? 7.950 8.448 -1.516 1.00 73.94 343 TYR A CA 1
ATOM 2664 C C . TYR A 1 343 ? 7.738 9.962 -1.339 1.00 73.94 343 TYR A C 1
ATOM 2666 O O . TYR A 1 343 ? 7.715 10.721 -2.306 1.00 73.94 343 TYR A O 1
ATOM 2674 N N . SER A 1 344 ? 7.653 10.414 -0.087 1.00 83.69 344 SER A N 1
ATOM 2675 C CA . SER A 1 344 ? 7.468 11.822 0.275 1.00 83.69 344 SER A CA 1
ATOM 2676 C C . SER A 1 344 ? 8.785 12.523 0.619 1.00 83.69 344 SER A C 1
ATOM 2678 O O . SER A 1 344 ? 8.803 13.445 1.438 1.00 83.69 344 SER A O 1
ATOM 2680 N N . SER A 1 345 ? 9.900 12.077 0.032 1.00 86.69 345 SER A N 1
ATOM 2681 C CA . SER A 1 345 ? 11.233 12.517 0.434 1.00 86.69 345 SER A CA 1
ATOM 2682 C C . SER A 1 345 ? 11.378 14.039 0.462 1.00 86.69 345 SER A C 1
ATOM 2684 O O . SER A 1 345 ? 11.099 14.743 -0.516 1.00 86.69 345 SER A O 1
ATOM 2686 N N . GLY A 1 346 ? 11.814 14.552 1.613 1.00 91.31 346 GLY A N 1
ATOM 2687 C CA . GLY A 1 346 ? 12.052 15.972 1.808 1.00 91.31 346 GLY A CA 1
ATOM 2688 C C . GLY A 1 346 ? 10.802 16.839 1.926 1.00 91.31 346 GLY A C 1
ATOM 2689 O O . GLY A 1 346 ? 10.957 18.056 1.978 1.00 91.31 346 GLY A O 1
ATOM 2690 N N . GLN A 1 347 ? 9.590 16.278 1.953 1.00 93.88 347 GLN A N 1
ATOM 2691 C CA . GLN A 1 347 ? 8.342 17.031 2.132 1.00 93.88 347 GLN A CA 1
ATOM 2692 C C . GLN A 1 347 ? 7.958 17.165 3.614 1.00 93.88 347 GLN A C 1
ATOM 2694 O O . GLN A 1 347 ? 8.423 16.407 4.464 1.00 93.88 347 GLN A O 1
ATOM 2699 N N . ARG A 1 348 ? 7.082 18.128 3.924 1.00 96.06 348 ARG A N 1
ATOM 2700 C CA . ARG A 1 348 ? 6.375 18.233 5.217 1.00 96.06 348 ARG A CA 1
ATOM 2701 C C . ARG A 1 348 ? 4.888 17.898 5.042 1.00 96.06 348 ARG A C 1
ATOM 2703 O O . ARG A 1 348 ? 4.416 17.918 3.901 1.00 96.06 348 ARG A O 1
ATOM 2710 N N . PRO A 1 349 ? 4.128 17.660 6.131 1.00 97.12 349 PRO A N 1
ATOM 2711 C CA . PRO A 1 349 ? 2.687 17.393 6.076 1.00 97.12 349 PRO A CA 1
ATOM 2712 C C . PRO A 1 349 ? 1.888 18.338 5.168 1.00 97.12 349 PRO A C 1
ATOM 2714 O O . PRO A 1 349 ? 1.157 17.863 4.304 1.00 97.12 349 PRO A O 1
ATOM 2717 N N . LEU A 1 350 ? 2.086 19.661 5.265 1.00 97.25 350 LEU A N 1
ATOM 2718 C CA . LEU A 1 350 ? 1.383 20.612 4.390 1.00 97.25 350 LEU A CA 1
ATOM 2719 C C . LEU A 1 350 ? 1.780 20.497 2.913 1.00 97.25 350 LEU A C 1
ATOM 2721 O O . LEU A 1 350 ? 0.927 20.661 2.047 1.00 97.25 350 LEU A O 1
ATOM 2725 N N . HIS A 1 351 ? 3.043 20.202 2.592 1.00 96.00 351 HIS A N 1
ATOM 2726 C CA . HIS A 1 351 ? 3.448 20.007 1.195 1.00 96.00 351 HIS A CA 1
ATOM 2727 C C . HIS A 1 351 ? 2.789 18.769 0.590 1.00 96.00 351 HIS A C 1
ATOM 2729 O O . HIS A 1 351 ? 2.311 18.830 -0.540 1.00 96.00 351 HIS A O 1
ATOM 2735 N N . MET A 1 352 ? 2.725 17.676 1.355 1.00 94.69 352 MET A N 1
ATOM 2736 C CA . MET A 1 352 ? 2.039 16.446 0.947 1.00 94.69 352 MET A CA 1
ATOM 2737 C C . MET A 1 352 ? 0.533 16.673 0.790 1.00 94.69 352 MET A C 1
ATOM 2739 O O . MET A 1 352 ? -0.042 16.268 -0.217 1.00 94.69 352 MET A O 1
ATOM 2743 N N . ALA A 1 353 ? -0.082 17.395 1.732 1.00 94.94 353 ALA A N 1
ATOM 2744 C CA . ALA A 1 353 ? -1.493 17.762 1.672 1.00 94.94 353 ALA A CA 1
ATOM 2745 C C . ALA A 1 353 ? -1.843 18.505 0.365 1.00 94.94 353 ALA A C 1
ATOM 2747 O O . ALA A 1 353 ? -2.850 18.204 -0.273 1.00 94.94 353 ALA A O 1
ATOM 2748 N N . ILE A 1 354 ? -0.987 19.436 -0.075 1.00 93.69 354 ILE A N 1
ATOM 2749 C CA . ILE A 1 354 ? -1.163 20.158 -1.347 1.00 93.69 354 ILE A CA 1
ATOM 2750 C C . ILE A 1 354 ? -1.005 19.213 -2.540 1.00 93.69 354 ILE A C 1
ATOM 2752 O O . ILE A 1 354 ? -1.873 19.192 -3.409 1.00 93.69 354 ILE A O 1
ATOM 2756 N N . GLN A 1 355 ? 0.082 18.432 -2.578 1.00 89.75 355 GLN A N 1
ATOM 2757 C CA . GLN A 1 355 ? 0.411 17.547 -3.704 1.00 89.75 355 GLN A CA 1
ATOM 2758 C C . GLN A 1 355 ? -0.652 16.480 -3.967 1.00 89.75 355 GLN A C 1
ATOM 2760 O O . GLN A 1 355 ? -0.873 16.122 -5.120 1.00 89.75 355 GLN A O 1
ATOM 2765 N N . TRP A 1 356 ? -1.293 15.964 -2.919 1.00 87.31 356 TRP A N 1
ATOM 2766 C CA . TRP A 1 356 ? -2.356 14.960 -3.047 1.00 87.31 356 TRP A CA 1
ATOM 2767 C C . TRP A 1 356 ? -3.757 15.551 -3.025 1.00 87.31 356 TRP A C 1
ATOM 2769 O O . TRP A 1 356 ? -4.735 14.808 -3.003 1.00 87.31 356 TRP A O 1
ATOM 2779 N N . GLU A 1 357 ? -3.850 16.880 -3.032 1.00 88.94 357 GLU A N 1
ATOM 2780 C CA . GLU A 1 357 ? -5.109 17.607 -3.106 1.00 88.94 357 GLU A CA 1
ATOM 2781 C C . GLU A 1 357 ? -6.138 17.155 -2.054 1.00 88.94 357 GLU A C 1
ATOM 2783 O O . GLU A 1 357 ? -7.328 16.974 -2.333 1.00 88.94 357 GLU A O 1
ATOM 2788 N N . VAL A 1 358 ? -5.659 16.952 -0.825 1.00 90.88 358 VAL A N 1
ATOM 2789 C CA . VAL A 1 358 ? -6.435 16.337 0.258 1.00 90.88 358 VAL A CA 1
ATOM 2790 C C . VAL A 1 358 ? -7.713 17.131 0.591 1.00 90.88 358 VAL A C 1
ATOM 2792 O O . VAL A 1 358 ? -7.823 18.312 0.234 1.00 90.88 358 VAL A O 1
ATOM 2795 N N . PRO A 1 359 ? -8.704 16.532 1.282 1.00 91.31 359 PRO A N 1
ATOM 2796 C CA . PRO A 1 359 ? -9.900 17.253 1.713 1.00 91.31 359 PRO A CA 1
ATOM 2797 C C . PRO A 1 359 ? -9.574 18.520 2.516 1.00 91.31 359 PRO A C 1
ATOM 2799 O O . PRO A 1 359 ? -8.631 18.544 3.310 1.00 91.31 359 PRO A O 1
ATOM 2802 N N . TYR A 1 360 ? -10.393 19.570 2.364 1.00 93.00 360 TYR A N 1
ATOM 2803 C CA . TYR A 1 360 ? -10.198 20.853 3.062 1.00 93.00 360 TYR A CA 1
ATOM 2804 C C . TYR A 1 360 ? -10.032 20.686 4.582 1.00 93.00 360 TYR A C 1
ATOM 2806 O O . TYR A 1 360 ? -9.200 21.357 5.194 1.00 93.00 360 TYR A O 1
ATOM 2814 N N . ARG A 1 361 ? -10.789 19.764 5.194 1.00 95.25 361 ARG A N 1
ATOM 2815 C CA . ARG A 1 361 ? -10.736 19.513 6.639 1.00 95.25 361 ARG A CA 1
ATOM 2816 C C . ARG A 1 361 ? -9.341 19.094 7.115 1.00 95.25 361 ARG A C 1
ATOM 2818 O O . ARG A 1 361 ? -8.929 19.545 8.179 1.00 95.25 361 ARG A O 1
ATOM 2825 N N . ILE A 1 362 ? -8.565 18.364 6.309 1.00 96.69 362 ILE A N 1
ATOM 2826 C CA . ILE A 1 362 ? -7.177 18.011 6.652 1.00 96.69 362 ILE A CA 1
ATOM 2827 C C . ILE A 1 362 ? -6.297 19.265 6.735 1.00 96.69 362 ILE A C 1
ATOM 2829 O O . ILE A 1 362 ? -5.532 19.405 7.686 1.00 96.69 362 ILE A O 1
ATOM 2833 N N . PHE A 1 363 ? -6.436 20.226 5.813 1.00 97.25 363 PHE A N 1
ATOM 2834 C CA . PHE A 1 363 ? -5.712 21.502 5.913 1.00 97.25 363 PHE A CA 1
ATOM 2835 C C . PHE A 1 363 ? -6.064 22.256 7.195 1.00 97.25 363 PHE A C 1
ATOM 2837 O O . PHE A 1 363 ? -5.168 22.737 7.891 1.00 97.25 363 PHE A O 1
ATOM 2844 N N . ALA A 1 364 ? -7.357 22.333 7.520 1.00 97.31 364 ALA A N 1
ATOM 2845 C CA . ALA A 1 364 ? -7.833 22.997 8.728 1.00 97.31 364 ALA A CA 1
ATOM 2846 C C . ALA A 1 364 ? -7.271 22.340 9.999 1.00 97.31 364 ALA A C 1
ATOM 2848 O O . ALA A 1 364 ? -6.781 23.054 10.872 1.00 97.31 364 ALA A O 1
ATOM 2849 N N . LEU A 1 365 ? -7.282 21.004 10.073 1.00 98.50 365 LEU A N 1
ATOM 2850 C CA . LEU A 1 365 ? -6.726 20.230 11.187 1.00 98.50 365 LEU A CA 1
ATOM 2851 C C . LEU A 1 365 ? -5.217 20.444 11.343 1.00 98.50 365 LEU A C 1
ATOM 2853 O O . LEU A 1 365 ? -4.741 20.667 12.453 1.00 98.50 365 LEU A O 1
ATOM 2857 N N . LEU A 1 366 ? -4.457 20.427 10.246 1.00 98.50 366 LEU A N 1
ATOM 2858 C CA . LEU A 1 366 ? -3.013 20.661 10.294 1.00 98.50 366 LEU A CA 1
ATOM 2859 C C . LEU A 1 366 ? -2.697 22.073 10.807 1.00 98.50 366 LEU A C 1
ATOM 2861 O O . LEU A 1 366 ? -1.904 22.232 11.736 1.00 98.50 366 LEU A O 1
ATOM 2865 N N . VAL A 1 367 ? -3.332 23.103 10.241 1.00 97.94 367 VAL A N 1
ATOM 2866 C CA . VAL A 1 367 ? -3.081 24.505 10.618 1.00 97.94 367 VAL A CA 1
ATOM 2867 C C . VAL A 1 367 ? -3.532 24.794 12.051 1.00 97.94 367 VAL A C 1
ATOM 2869 O O . VAL A 1 367 ? -2.795 25.439 12.798 1.00 97.94 367 VAL A O 1
ATOM 2872 N N . SER A 1 368 ? -4.692 24.284 12.481 1.00 97.25 368 SER A N 1
ATOM 2873 C CA . SER A 1 368 ? -5.169 24.460 13.862 1.00 97.25 368 SER A CA 1
ATOM 2874 C C . SER A 1 368 ? -4.260 23.786 14.894 1.00 97.25 368 SER A C 1
ATOM 2876 O O . SER A 1 368 ? -4.167 24.261 16.025 1.00 97.25 368 SER A O 1
ATOM 2878 N N . ASN A 1 369 ? -3.525 22.746 14.487 1.00 98.12 369 ASN A N 1
ATOM 2879 C CA . ASN A 1 369 ? -2.529 22.056 15.303 1.00 98.12 369 ASN A CA 1
ATOM 2880 C C . ASN A 1 369 ? -1.097 22.591 15.122 1.00 98.12 369 ASN A C 1
ATOM 2882 O O . ASN A 1 369 ? -0.144 21.977 15.600 1.00 98.12 369 ASN A O 1
ATOM 2886 N N . GLY A 1 370 ? -0.930 23.757 14.489 1.00 97.00 370 GLY A N 1
ATOM 2887 C CA . GLY A 1 370 ? 0.342 24.478 14.430 1.00 97.00 370 GLY A CA 1
ATOM 2888 C C . GLY A 1 370 ? 1.195 24.200 13.194 1.00 97.00 370 GLY A C 1
ATOM 2889 O O . GLY A 1 370 ? 2.375 24.561 13.190 1.00 97.00 370 GLY A O 1
ATOM 2890 N N . ALA A 1 371 ? 0.646 23.585 12.142 1.00 97.62 371 ALA A N 1
ATOM 2891 C CA . ALA A 1 371 ? 1.335 23.512 10.859 1.00 97.62 371 ALA A CA 1
ATOM 2892 C C . ALA A 1 371 ? 1.623 24.922 10.325 1.00 97.62 371 ALA A C 1
ATOM 2894 O O . ALA A 1 371 ? 0.734 25.771 10.292 1.00 97.62 371 ALA A O 1
ATOM 2895 N N . ASN A 1 372 ? 2.860 25.170 9.899 1.00 96.19 372 ASN A N 1
ATOM 2896 C CA . ASN A 1 372 ? 3.312 26.480 9.447 1.00 96.19 372 ASN A CA 1
ATOM 2897 C C . ASN A 1 372 ? 3.514 26.492 7.918 1.00 96.19 372 ASN A C 1
ATOM 2899 O O . ASN A 1 372 ? 4.506 25.933 7.432 1.00 96.19 372 ASN A O 1
ATOM 2903 N N . PRO A 1 373 ? 2.642 27.179 7.151 1.00 96.62 373 PRO A N 1
ATOM 2904 C CA . PRO A 1 373 ? 2.731 27.233 5.692 1.00 96.62 373 PRO A CA 1
ATOM 2905 C C . PRO A 1 373 ? 3.987 27.925 5.139 1.00 96.62 373 PRO A C 1
ATOM 2907 O O . PRO A 1 373 ? 4.322 27.744 3.964 1.00 96.62 373 PRO A O 1
ATOM 2910 N N . ALA A 1 374 ? 4.687 28.714 5.960 1.00 95.38 374 ALA A N 1
ATOM 2911 C CA . ALA A 1 374 ? 5.912 29.409 5.574 1.00 95.38 374 ALA A CA 1
ATOM 2912 C C . ALA A 1 374 ? 7.154 28.503 5.610 1.00 95.38 374 ALA A C 1
ATOM 2914 O O . ALA A 1 374 ? 8.156 28.822 4.966 1.00 95.38 374 ALA A O 1
ATOM 2915 N N . LEU A 1 375 ? 7.108 27.370 6.324 1.00 96.12 375 LEU A N 1
ATOM 2916 C CA . LEU A 1 375 ? 8.240 26.447 6.381 1.00 96.12 375 LEU A CA 1
ATOM 2917 C C . LEU A 1 375 ? 8.507 25.812 5.018 1.00 96.12 375 LEU A C 1
ATOM 2919 O O . LEU A 1 375 ? 7.595 25.397 4.299 1.00 96.12 375 LEU A O 1
ATOM 2923 N N . THR A 1 376 ? 9.788 25.696 4.686 1.00 96.75 376 THR A N 1
ATOM 2924 C CA . THR A 1 376 ? 10.246 25.123 3.425 1.00 96.75 376 THR A CA 1
ATOM 2925 C C . THR A 1 376 ? 10.452 23.614 3.525 1.00 96.75 376 THR A C 1
ATOM 2927 O O . THR A 1 376 ? 10.797 23.074 4.583 1.00 96.75 376 THR A O 1
ATOM 2930 N N . ASN A 1 377 ? 10.219 22.925 2.409 1.00 95.12 377 ASN A N 1
ATOM 2931 C CA . ASN A 1 377 ? 10.653 21.547 2.196 1.00 95.12 377 ASN A CA 1
ATOM 2932 C C . ASN A 1 377 ? 12.169 21.497 1.898 1.00 95.12 377 ASN A C 1
ATOM 2934 O O . ASN A 1 377 ? 12.832 22.536 1.850 1.00 95.12 377 ASN A O 1
ATOM 2938 N N . SER A 1 378 ? 12.730 20.309 1.661 1.00 94.19 378 SER A N 1
ATOM 2939 C CA . SER A 1 378 ? 14.171 20.140 1.385 1.00 94.19 378 SER A CA 1
ATOM 2940 C C . SER A 1 378 ? 14.657 20.875 0.128 1.00 94.19 378 SER A C 1
ATOM 2942 O O . SER A 1 378 ? 15.849 21.131 -0.012 1.00 94.19 378 SER A O 1
ATOM 2944 N N . ARG A 1 379 ? 13.741 21.252 -0.775 1.00 92.69 379 ARG A N 1
ATOM 2945 C CA . ARG A 1 379 ? 14.024 22.025 -1.996 1.00 92.69 379 ARG A CA 1
ATOM 2946 C C . ARG A 1 379 ? 13.904 23.540 -1.792 1.00 92.69 379 ARG A C 1
ATOM 2948 O O . ARG A 1 379 ? 13.941 24.286 -2.766 1.00 92.69 379 ARG A O 1
ATOM 2955 N N . GLY A 1 380 ? 13.701 24.008 -0.559 1.00 95.44 380 GLY A N 1
ATOM 2956 C CA . GLY A 1 380 ? 13.548 25.434 -0.260 1.00 95.44 380 GLY A CA 1
ATOM 2957 C C . GLY A 1 380 ? 12.193 26.026 -0.672 1.00 95.44 380 GLY A C 1
ATOM 2958 O O . GLY A 1 380 ? 12.048 27.245 -0.719 1.00 95.44 380 GLY A O 1
ATOM 2959 N N . ILE A 1 381 ? 11.188 25.197 -0.975 1.00 96.00 381 ILE A N 1
ATOM 2960 C CA . ILE A 1 381 ? 9.853 25.648 -1.394 1.00 96.00 381 ILE A CA 1
ATOM 2961 C C . ILE A 1 381 ? 8.924 25.613 -0.178 1.00 96.00 381 ILE A C 1
ATOM 2963 O O . ILE A 1 381 ? 8.792 24.569 0.459 1.00 96.00 381 ILE A O 1
ATOM 2967 N N . SER A 1 382 ? 8.281 26.731 0.167 1.00 97.00 382 SER A N 1
ATOM 2968 C CA . SER A 1 382 ? 7.267 26.775 1.233 1.00 97.00 382 SER A CA 1
ATOM 2969 C C . SER A 1 382 ? 5.938 26.172 0.777 1.00 97.00 382 SER A C 1
ATOM 2971 O O . SER A 1 382 ? 5.675 26.101 -0.424 1.00 97.00 382 SER A O 1
ATOM 2973 N N . ALA A 1 383 ? 5.088 25.747 1.715 1.00 95.69 383 ALA A N 1
ATOM 2974 C CA . ALA A 1 383 ? 3.759 25.243 1.365 1.00 95.69 383 ALA A CA 1
ATOM 2975 C C . ALA A 1 383 ? 2.922 26.338 0.680 1.00 95.69 383 ALA A C 1
ATOM 2977 O O . ALA A 1 383 ? 2.269 26.063 -0.319 1.00 95.69 383 ALA A O 1
ATOM 2978 N N . MET A 1 384 ? 3.052 27.596 1.122 1.00 93.25 384 MET A N 1
ATOM 2979 C CA . MET A 1 384 ? 2.475 28.765 0.438 1.00 93.25 384 MET A CA 1
ATOM 2980 C C . MET A 1 384 ? 2.885 28.852 -1.033 1.00 93.25 384 MET A C 1
ATOM 2982 O O . MET A 1 384 ? 2.044 28.950 -1.920 1.00 93.25 384 MET A O 1
ATOM 2986 N N . LYS A 1 385 ? 4.191 28.785 -1.309 1.00 94.69 385 LYS A N 1
ATOM 2987 C CA . LYS A 1 385 ? 4.702 28.873 -2.680 1.00 94.69 385 LYS A CA 1
ATOM 2988 C C . LYS A 1 385 ? 4.278 27.669 -3.521 1.00 94.69 385 LYS A C 1
ATOM 2990 O O . LYS A 1 385 ? 4.025 27.817 -4.713 1.00 94.69 385 LYS A O 1
ATOM 2995 N N . LEU A 1 386 ? 4.209 26.486 -2.909 1.00 94.31 386 LEU A N 1
ATOM 2996 C CA . LEU A 1 386 ? 3.747 25.275 -3.578 1.00 94.31 386 LEU A CA 1
ATOM 2997 C C . LEU A 1 386 ? 2.257 25.362 -3.939 1.00 94.31 386 LEU A C 1
ATOM 2999 O O . LEU A 1 386 ? 1.877 24.935 -5.024 1.00 94.31 386 LEU A O 1
ATOM 3003 N N . LEU A 1 387 ? 1.438 25.950 -3.066 1.00 93.50 387 LEU A N 1
ATOM 3004 C CA . LEU A 1 387 ? 0.020 26.191 -3.319 1.00 93.50 387 LEU A CA 1
ATOM 3005 C C . LEU A 1 387 ? -0.196 27.068 -4.552 1.00 93.50 387 LEU A C 1
ATOM 3007 O O . LEU A 1 387 ? -0.976 26.727 -5.435 1.00 93.50 387 LEU A O 1
ATOM 3011 N N . GLU A 1 388 ? 0.545 28.175 -4.630 1.00 91.12 388 GLU A N 1
ATOM 3012 C CA . GLU A 1 388 ? 0.485 29.092 -5.770 1.00 91.12 388 GLU A CA 1
ATOM 3013 C C . GLU A 1 388 ? 0.952 28.436 -7.068 1.00 91.12 388 GLU A C 1
ATOM 3015 O O . GLU A 1 388 ? 0.376 28.677 -8.126 1.00 91.12 388 GLU A O 1
ATOM 3020 N N . TYR A 1 389 ? 1.967 27.571 -6.989 1.00 89.62 389 TYR A N 1
ATOM 3021 C CA . TYR A 1 389 ? 2.442 26.817 -8.145 1.00 89.62 389 TYR A CA 1
ATOM 3022 C C . TYR A 1 389 ? 1.345 25.929 -8.741 1.00 89.62 389 TYR A C 1
ATOM 3024 O O . TYR A 1 389 ? 1.194 25.890 -9.959 1.00 89.62 389 TYR A O 1
ATOM 3032 N N . TYR A 1 390 ? 0.562 25.257 -7.895 1.00 85.81 390 TYR A N 1
ATOM 3033 C CA . TYR A 1 390 ? -0.522 24.396 -8.357 1.00 85.81 390 TYR A CA 1
ATOM 3034 C C . TYR A 1 390 ? -1.813 25.145 -8.681 1.00 85.81 390 TYR A C 1
ATOM 3036 O O . TYR A 1 390 ? -2.715 24.513 -9.200 1.00 85.81 390 TYR A O 1
ATOM 3044 N N . ARG A 1 391 ? -1.930 26.460 -8.449 1.00 84.88 391 ARG A N 1
ATOM 3045 C CA . ARG A 1 391 ? -3.194 27.219 -8.557 1.00 84.88 391 ARG A CA 1
ATOM 3046 C C . ARG A 1 391 ? -4.044 26.906 -9.795 1.00 84.88 391 ARG A C 1
ATOM 3048 O O . ARG A 1 391 ? -5.258 26.815 -9.671 1.00 84.88 391 ARG A O 1
ATOM 3055 N N . ALA A 1 392 ? -3.426 26.785 -10.970 1.00 78.88 392 ALA A N 1
ATOM 3056 C CA . ALA A 1 392 ? -4.140 26.506 -12.220 1.00 78.88 392 ALA A CA 1
ATOM 3057 C C . ALA A 1 392 ? -4.658 25.059 -12.321 1.00 78.88 392 ALA A C 1
ATOM 3059 O O . ALA A 1 392 ? -5.675 24.820 -12.964 1.00 78.88 392 ALA A O 1
ATOM 3060 N N . ASP A 1 393 ? -3.969 24.124 -11.668 1.00 73.88 393 ASP A N 1
ATOM 3061 C CA . ASP A 1 393 ? -4.258 22.689 -11.676 1.00 73.88 393 ASP A CA 1
ATOM 3062 C C . ASP A 1 393 ? -4.952 22.230 -10.377 1.00 73.88 393 ASP A C 1
ATOM 3064 O O . ASP A 1 393 ? -5.341 21.068 -10.252 1.00 73.88 393 ASP A O 1
ATOM 3068 N N . TRP A 1 394 ? -5.079 23.118 -9.382 1.00 72.06 394 TRP A N 1
ATOM 3069 C CA . TRP A 1 394 ? -5.533 22.764 -8.046 1.00 72.06 394 TRP A CA 1
ATOM 3070 C C . TRP A 1 394 ? -7.048 22.784 -7.965 1.00 72.06 394 TRP A C 1
ATOM 3072 O O . TRP A 1 394 ? -7.664 23.847 -7.982 1.00 72.06 394 TRP A O 1
ATOM 3082 N N . SER A 1 395 ? -7.604 21.589 -7.761 1.00 64.38 395 SER A N 1
ATOM 3083 C CA . SER A 1 395 ? -9.003 21.339 -7.448 1.00 64.38 395 SER A CA 1
ATOM 3084 C C . SER A 1 395 ? -10.004 21.617 -8.565 1.00 64.38 395 SER A C 1
ATOM 3086 O O . SER A 1 395 ? -10.248 22.750 -8.967 1.00 64.38 395 SER A O 1
ATOM 3088 N N . LYS A 1 396 ? -10.720 20.556 -8.963 1.00 65.00 396 LYS A N 1
ATOM 3089 C CA . LYS A 1 396 ? -12.010 20.676 -9.666 1.00 65.00 396 LYS A CA 1
ATOM 3090 C C . LYS A 1 396 ? -13.146 21.126 -8.731 1.00 65.00 396 LYS A C 1
ATOM 3092 O O . LYS A 1 396 ? -14.224 21.453 -9.216 1.00 65.00 396 LYS A O 1
ATOM 3097 N N . GLU A 1 397 ? -12.937 21.124 -7.410 1.00 72.50 397 GLU A N 1
ATOM 3098 C CA . GLU A 1 397 ? -13.904 21.622 -6.424 1.00 72.50 397 GLU A CA 1
ATOM 3099 C C . GLU A 1 397 ? -13.877 23.166 -6.376 1.00 72.50 397 GLU A C 1
ATOM 3101 O O . GLU A 1 397 ? -12.838 23.754 -6.037 1.00 72.50 397 GLU A O 1
ATOM 3106 N N . PRO A 1 398 ? -15.000 23.850 -6.664 1.00 79.06 398 PRO A N 1
ATOM 3107 C CA . PRO A 1 398 ? -15.057 25.310 -6.645 1.00 79.06 398 PRO A CA 1
ATOM 3108 C C . PRO A 1 398 ? -14.702 25.899 -5.272 1.00 79.06 398 PRO A C 1
ATOM 3110 O O . PRO A 1 398 ? -15.208 25.463 -4.236 1.00 79.06 398 PRO A O 1
ATOM 3113 N N . GLY A 1 399 ? -13.839 26.917 -5.244 1.00 86.06 399 GLY A N 1
ATOM 3114 C 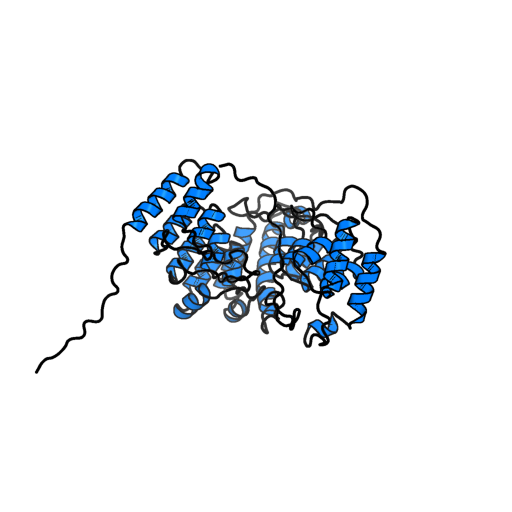CA . GLY A 1 399 ? -13.530 27.681 -4.029 1.00 86.06 399 GLY A CA 1
ATOM 3115 C C . GLY A 1 399 ? -12.586 26.998 -3.029 1.00 86.06 399 GLY A C 1
ATOM 3116 O O . GLY A 1 399 ? -12.290 27.568 -1.976 1.00 86.06 399 GLY A O 1
ATOM 3117 N N . LYS A 1 400 ? -12.120 25.764 -3.281 1.00 89.25 400 LYS A N 1
ATOM 3118 C CA . LYS A 1 400 ? -11.166 25.078 -2.383 1.00 89.25 400 LYS A CA 1
ATOM 3119 C C . LYS A 1 400 ? -9.828 25.814 -2.333 1.00 89.25 400 LYS A C 1
ATOM 3121 O O . LYS A 1 400 ? -9.301 25.988 -1.231 1.00 89.25 400 LYS A O 1
ATOM 3126 N N . TYR A 1 401 ? -9.340 26.309 -3.478 1.00 91.81 401 TYR A N 1
ATOM 3127 C CA . TYR A 1 401 ? -8.098 27.079 -3.535 1.00 91.81 401 TYR A CA 1
ATOM 3128 C C . TYR A 1 401 ? -8.153 28.304 -2.625 1.00 91.81 401 TYR A C 1
ATOM 3130 O O . TYR A 1 401 ? -7.325 28.459 -1.726 1.00 91.81 401 TYR A O 1
ATOM 3138 N N . GLU A 1 402 ? -9.181 29.128 -2.801 1.00 92.38 402 GLU A N 1
ATOM 3139 C CA . GLU A 1 402 ? -9.368 30.378 -2.076 1.00 92.38 402 GLU A CA 1
ATOM 3140 C C . GLU A 1 402 ? -9.497 30.135 -0.571 1.00 92.38 402 GLU A C 1
ATOM 3142 O O . GLU A 1 402 ? -8.902 30.863 0.226 1.00 92.38 402 GLU A O 1
ATOM 3147 N N . ARG A 1 403 ? -10.227 29.084 -0.167 1.00 94.12 403 ARG A N 1
ATOM 3148 C CA . ARG A 1 403 ? -10.387 28.722 1.247 1.00 94.12 403 ARG A CA 1
ATOM 3149 C C . ARG A 1 403 ? -9.064 28.332 1.898 1.00 94.12 403 ARG A C 1
ATOM 3151 O O . ARG A 1 403 ? -8.780 28.805 2.996 1.00 94.12 403 ARG A O 1
ATOM 3158 N N . VAL A 1 404 ? -8.252 27.492 1.252 1.00 95.31 404 VAL A N 1
ATOM 3159 C CA . VAL A 1 404 ? -6.961 27.089 1.835 1.00 95.31 404 VAL A CA 1
ATOM 3160 C C . VAL A 1 404 ? -5.948 28.225 1.785 1.00 95.31 404 VAL A C 1
ATOM 3162 O O . VAL A 1 404 ? -5.224 28.423 2.757 1.00 95.31 404 VAL A O 1
ATOM 3165 N N . LYS A 1 405 ? -5.927 29.020 0.709 1.00 94.56 405 LYS A N 1
ATOM 3166 C CA . LYS A 1 405 ? -5.074 30.208 0.644 1.00 94.56 405 LYS A CA 1
ATOM 3167 C C . LYS A 1 405 ? -5.388 31.159 1.802 1.00 94.56 405 LYS A C 1
ATOM 3169 O O . LYS A 1 405 ? -4.477 31.547 2.527 1.00 94.56 405 LYS A O 1
ATOM 3174 N N . LYS A 1 406 ? -6.673 31.459 2.027 1.00 95.12 406 LYS A N 1
ATOM 3175 C CA . LYS A 1 406 ? -7.119 32.281 3.158 1.00 95.12 406 LYS A CA 1
ATOM 3176 C C . LYS A 1 406 ? -6.698 31.674 4.500 1.00 95.12 406 LYS A C 1
ATOM 3178 O O . LYS A 1 406 ? -6.150 32.381 5.336 1.00 95.12 406 LYS A O 1
ATOM 3183 N N . LEU A 1 407 ? -6.902 30.367 4.690 1.00 96.38 407 LEU A N 1
ATOM 3184 C CA . LEU A 1 407 ? -6.475 29.656 5.900 1.00 96.38 407 LEU A CA 1
ATOM 3185 C C . LEU A 1 407 ? -4.971 29.832 6.163 1.00 96.38 407 LEU A C 1
ATOM 3187 O O . LEU A 1 407 ? -4.560 30.043 7.306 1.00 96.38 407 LEU A O 1
ATOM 3191 N N . PHE A 1 408 ? -4.144 29.748 5.120 1.00 95.44 408 PHE A N 1
ATOM 3192 C CA . PHE A 1 408 ? -2.707 29.932 5.266 1.00 95.44 408 PHE A CA 1
ATOM 3193 C C . PHE A 1 408 ? -2.335 31.389 5.562 1.00 95.44 408 PHE A C 1
ATOM 3195 O O . PHE A 1 408 ? -1.556 31.617 6.492 1.00 95.44 408 PHE A O 1
ATOM 3202 N N . ASP A 1 409 ? -2.917 32.354 4.844 1.00 93.19 409 ASP A N 1
ATOM 3203 C CA . ASP A 1 409 ? -2.715 33.789 5.081 1.00 93.19 409 ASP A CA 1
ATOM 3204 C C . ASP A 1 409 ? -3.047 34.140 6.551 1.00 93.19 409 ASP A C 1
ATOM 3206 O O . ASP A 1 409 ? -2.205 34.692 7.265 1.00 93.19 409 ASP A O 1
ATOM 3210 N N . ASP A 1 410 ? -4.209 33.698 7.049 1.00 91.56 410 ASP A N 1
ATOM 3211 C CA . ASP A 1 410 ? -4.676 33.925 8.426 1.00 91.56 410 ASP A CA 1
ATOM 3212 C C . ASP A 1 410 ? -3.740 33.302 9.484 1.00 91.56 410 ASP A C 1
ATOM 3214 O O . ASP A 1 410 ? -3.569 33.840 10.583 1.00 91.56 410 ASP A O 1
ATOM 3218 N N . SER A 1 411 ? -3.108 32.166 9.167 1.00 88.31 411 SER A N 1
ATOM 3219 C CA . SER A 1 411 ? -2.166 31.486 10.068 1.00 88.31 411 SER A CA 1
ATOM 3220 C C . SER A 1 411 ? -0.793 32.162 10.129 1.00 88.31 411 SER A C 1
ATOM 3222 O O . SER A 1 411 ? -0.177 32.214 11.193 1.00 88.31 411 SER A O 1
ATOM 3224 N N . SER A 1 412 ? -0.331 32.735 9.014 1.00 72.94 412 SER A N 1
ATOM 3225 C CA . SER A 1 412 ? 0.978 33.393 8.914 1.00 72.94 412 SER A CA 1
ATOM 3226 C C . SER A 1 412 ? 1.071 34.723 9.674 1.00 72.94 412 SER A C 1
ATOM 3228 O O . SER A 1 412 ? 2.173 35.176 9.978 1.00 72.94 412 SER A O 1
ATOM 3230 N N . GLY A 1 413 ? -0.069 35.310 10.059 1.00 58.47 413 GLY A N 1
ATOM 3231 C CA . GLY A 1 413 ? -0.145 36.485 10.936 1.00 58.47 413 GLY A CA 1
ATOM 3232 C C . GLY A 1 413 ? -0.033 36.185 12.439 1.00 58.47 413 GLY A C 1
ATOM 3233 O O . GLY A 1 413 ? 0.044 37.115 13.242 1.00 58.47 413 GLY A O 1
ATOM 3234 N N . ARG A 1 414 ? -0.024 34.909 12.855 1.00 53.72 414 ARG A N 1
ATOM 3235 C CA . ARG A 1 414 ? 0.083 34.505 14.268 1.00 53.72 414 ARG A CA 1
ATOM 3236 C C . ARG A 1 414 ? 1.522 34.087 14.591 1.00 53.72 414 ARG A C 1
ATOM 3238 O O . ARG A 1 414 ? 1.916 32.952 14.340 1.00 53.72 414 ARG A O 1
ATOM 3245 N N . SER A 1 415 ? 2.313 34.986 15.182 1.00 38.53 415 SER A N 1
ATOM 3246 C CA . SER A 1 415 ? 3.591 34.612 15.814 1.00 38.53 415 SER A CA 1
ATOM 3247 C C . SER A 1 415 ? 3.370 33.487 16.841 1.00 38.53 415 SER A C 1
ATOM 3249 O O . SER A 1 415 ? 2.361 33.518 17.552 1.00 38.53 415 SER A O 1
ATOM 3251 N N . PRO A 1 416 ? 4.284 32.504 16.970 1.00 41.91 416 PRO A N 1
ATOM 3252 C CA . PRO A 1 416 ? 4.119 31.425 17.937 1.00 41.91 416 PRO A CA 1
ATOM 3253 C C . PRO A 1 416 ? 4.050 32.001 19.355 1.00 41.91 416 PRO A C 1
ATOM 3255 O O . PRO A 1 416 ? 4.904 32.797 19.752 1.00 41.91 416 PRO A O 1
ATOM 3258 N N . ALA A 1 417 ? 3.027 31.602 20.115 1.00 38.59 417 ALA A N 1
ATOM 3259 C CA . ALA A 1 417 ? 2.870 32.013 21.504 1.00 38.59 417 ALA A CA 1
ATOM 3260 C C . ALA A 1 417 ? 4.151 31.677 22.296 1.00 38.59 417 ALA A C 1
ATOM 3262 O O . ALA A 1 417 ? 4.674 30.562 22.168 1.00 38.59 417 ALA A O 1
ATOM 3263 N N . PRO A 1 418 ? 4.689 32.607 23.106 1.00 36.03 418 PRO A N 1
ATOM 3264 C CA . PRO A 1 418 ? 5.873 32.327 23.900 1.00 36.03 418 PRO A CA 1
ATOM 3265 C C . PRO A 1 418 ? 5.573 31.179 24.869 1.00 36.03 418 PRO A C 1
ATOM 3267 O O . PRO A 1 418 ? 4.580 31.205 25.598 1.00 36.03 418 PRO A O 1
ATOM 3270 N N . LYS A 1 419 ? 6.443 30.160 24.880 1.00 39.59 419 LYS A N 1
ATOM 3271 C CA . LYS A 1 419 ? 6.393 29.065 25.861 1.00 39.59 419 LYS A CA 1
ATOM 3272 C C . LYS A 1 419 ? 6.327 29.668 27.275 1.00 39.59 419 LYS A C 1
ATOM 3274 O O . LYS A 1 419 ? 7.077 30.612 27.536 1.00 39.59 419 LYS A O 1
ATOM 3279 N N . PRO A 1 420 ? 5.500 29.145 28.200 1.00 38.16 420 PRO A N 1
ATOM 3280 C CA . PRO A 1 420 ? 5.430 29.674 29.557 1.00 38.16 420 PRO A CA 1
ATOM 3281 C C . PRO A 1 420 ? 6.797 29.519 30.235 1.00 38.16 420 PRO A C 1
ATOM 3283 O O . PRO A 1 420 ? 7.222 28.426 30.612 1.00 38.16 420 PRO A O 1
ATOM 3286 N N . GLY A 1 421 ? 7.523 30.631 30.337 1.00 37.41 421 GLY A N 1
ATOM 3287 C CA . GLY A 1 421 ? 8.830 30.691 30.969 1.00 37.41 421 GLY A CA 1
ATOM 3288 C C . GLY A 1 421 ? 8.708 30.405 32.461 1.00 37.41 421 GLY A C 1
ATOM 3289 O O . GLY A 1 421 ? 7.941 31.056 33.172 1.00 37.41 421 GLY A O 1
ATOM 3290 N N . LYS A 1 422 ? 9.499 29.442 32.948 1.00 42.34 422 LYS A N 1
ATOM 3291 C CA . LYS A 1 422 ? 9.725 29.213 34.379 1.00 42.34 422 LYS A CA 1
ATOM 3292 C C . LYS A 1 422 ? 10.139 30.539 35.027 1.00 42.34 422 LYS A C 1
ATOM 3294 O O . LYS A 1 422 ? 11.260 31.003 34.823 1.00 42.34 422 LYS A O 1
ATOM 3299 N N . LYS A 1 423 ? 9.260 31.133 35.841 1.00 36.06 423 LYS A N 1
ATOM 3300 C CA . LYS A 1 423 ? 9.623 32.228 36.750 1.00 36.06 423 LYS A CA 1
ATOM 3301 C C . LYS A 1 423 ? 10.663 31.706 37.745 1.00 36.06 423 LYS A C 1
ATOM 3303 O O . LYS A 1 423 ? 10.319 31.123 38.770 1.00 36.06 423 LYS A O 1
ATOM 3308 N N . ARG A 1 424 ? 11.948 31.924 37.458 1.00 39.66 424 ARG A N 1
ATOM 3309 C CA . ARG A 1 424 ? 13.007 31.879 38.471 1.00 39.66 424 ARG A CA 1
ATOM 3310 C C . ARG A 1 424 ? 12.797 33.079 39.396 1.00 39.66 424 ARG A C 1
ATOM 3312 O O . ARG A 1 424 ? 13.080 34.210 39.020 1.00 39.66 424 ARG A O 1
ATOM 3319 N N . LYS A 1 425 ? 12.271 32.835 40.600 1.00 40.53 425 LYS A N 1
ATOM 3320 C CA . LYS A 1 425 ? 12.327 33.802 41.704 1.00 40.53 425 LYS A CA 1
ATOM 3321 C C . LYS A 1 425 ? 13.790 33.947 42.127 1.00 40.53 425 LYS A C 1
ATOM 3323 O O . LYS A 1 425 ? 14.328 33.056 42.777 1.00 40.53 425 LYS A O 1
ATOM 3328 N N . SER A 1 426 ? 14.430 35.054 41.770 1.00 41.44 426 SER A N 1
ATOM 3329 C CA . SER A 1 426 ? 15.650 35.501 42.440 1.00 41.44 426 SER A CA 1
ATOM 3330 C C . SER A 1 426 ? 15.261 36.098 43.794 1.00 41.44 426 SER A C 1
ATOM 3332 O O . SER A 1 426 ? 14.677 37.180 43.850 1.00 41.44 426 SER A O 1
ATOM 3334 N N . ARG A 1 427 ? 15.565 35.390 44.885 1.00 45.59 427 ARG A N 1
ATOM 3335 C CA . ARG A 1 427 ? 15.708 36.008 46.209 1.00 45.59 427 ARG A CA 1
ATOM 3336 C C . ARG A 1 427 ? 17.000 36.828 46.177 1.00 45.59 427 ARG A C 1
ATOM 3338 O O . ARG A 1 427 ? 18.059 36.253 45.946 1.00 45.59 427 ARG A O 1
ATOM 3345 N N . LYS A 1 428 ? 16.906 38.141 46.380 1.00 49.03 428 LYS A N 1
ATOM 3346 C CA . LYS A 1 428 ? 18.030 38.938 46.876 1.00 49.03 428 LYS A CA 1
ATOM 3347 C C . LYS A 1 428 ? 17.884 39.017 48.393 1.00 49.03 428 LYS A C 1
ATOM 3349 O O . LYS A 1 428 ? 16.799 39.355 48.869 1.00 49.03 428 LYS A O 1
ATOM 3354 N N . GLY A 1 429 ? 18.933 38.591 49.090 1.00 43.34 429 GLY A N 1
ATOM 3355 C CA . GLY A 1 429 ? 19.268 39.101 50.416 1.00 43.34 429 GLY A CA 1
ATOM 3356 C C . GLY A 1 429 ? 20.022 40.415 50.295 1.00 43.34 429 GLY A C 1
ATOM 3357 O O . GLY A 1 429 ? 20.352 40.792 49.142 1.00 43.34 429 GLY A O 1
#

Radius of gyration: 23.96 Å; Cα contacts (8 Å, |Δi|>4): 629; chains: 1; bounding box: 57×61×81 Å

Nearest PDB structures (foldseek):
  5jhq-assembly4_D  TM=3.609E-01  e=4.770E-08  Homo sapiens
  5le6-assembly6_F  TM=3.911E-01  e=1.382E-07  synthetic construct
  8zq3-assembly1_B  TM=7.889E-01  e=8.963E-03  Homo sapiens
  4g8l-assembly4_D  TM=3.138E-01  e=3.367E-05  Homo sapiens
  4k5b-assembly1_A  TM=4.988E-01  e=1.024E-02  Escherichia coli

InterPro domains:
  IPR002110 Ankyrin repeat [PS50088] (345-378)
  IPR002110 Ankyrin repeat [SM00248] (75-104)
  IPR002110 Ankyrin repeat [SM00248] (108-137)
  IPR002110 Ankyrin repeat [SM00248] (304-334)
  IPR002110 Ankyrin repeat [SM00248] (345-375)
  IPR036770 Ankyrin repeat-containing domain superfamily [G3DSA:1.25.40.20] (26-174)
  IPR036770 Ankyrin repeat-containing domain superfamily [G3DSA:1.25.40.20] (277-413)
  IPR036770 Ankyrin repeat-containing domain superfamily [SSF48403] (70-386)

Solvent-accessible surface area (backbone atoms only — not comparable to full-atom values): 24094 Å² total; per-residue (Å²): 135,90,83,77,92,76,83,86,76,85,75,81,81,88,73,79,92,78,63,78,78,89,65,40,72,71,65,59,84,75,63,89,59,11,67,60,21,42,51,54,53,38,56,41,46,46,52,32,52,48,54,52,44,72,68,63,82,45,55,54,41,57,58,33,37,11,34,45,30,44,101,47,87,86,49,34,42,22,50,46,25,45,18,32,68,58,72,31,65,68,49,32,51,55,31,47,78,37,54,30,59,54,56,46,6,18,77,58,18,34,14,22,44,53,30,3,60,78,61,54,35,63,67,47,29,50,51,29,46,77,69,65,32,61,37,60,37,26,23,36,90,75,64,28,26,48,67,55,43,39,60,76,70,62,52,60,67,66,60,47,45,54,34,54,78,67,66,39,51,40,68,39,75,66,53,36,52,53,51,50,53,50,63,70,67,52,79,85,70,89,64,78,61,81,63,86,55,48,84,78,54,76,68,83,64,49,56,59,51,40,49,51,46,57,73,69,45,63,60,56,72,82,85,67,58,59,25,50,65,49,64,79,62,96,70,38,44,39,58,45,32,22,52,37,47,35,49,29,50,75,72,51,76,48,37,72,66,38,47,71,36,18,54,48,79,64,27,39,43,61,46,50,26,35,58,69,57,18,49,67,33,36,47,51,53,55,72,74,39,60,66,72,58,37,42,50,56,45,65,40,59,30,70,47,50,41,28,40,56,51,36,12,56,78,45,59,37,48,68,47,37,50,52,45,46,74,63,49,46,86,60,44,69,39,67,26,60,83,43,99,73,20,89,60,42,20,31,26,50,60,45,50,40,58,76,67,64,42,57,69,65,45,56,52,53,42,45,77,55,66,31,58,47,78,53,56,31,75,85,69,50,21,32,56,59,52,50,62,70,37,53,92,80,49,67,95,55,87,65,51,59,60,52,52,52,48,54,45,58,65,52,72,74,58,76,81,77,79,74,88,71,81,82,77,80,79,82,78,132

Sequence (429 aa):
MQMNKKNISVFLWLISGIAFASTDPRFREESEGASDARFAVERVVIRAYEEVLQSGVHSGEQLVNAPISGQTDKRGRHLLSFAAFNHFPRLAQWGLDHGADINLGDKDHANMLRMSLGNFNGEMARFALESGADPNIQMGSGNDTMLSGLLKWQWPVNGFVLAKEFGARPRSKKERQELLAYLNSLPITQEEPAGFWSWVFPDHSDRREVIDYIKDAPLLRGELPSAGAGQLISSSMIDVMDRHILAAINSGELTEIEMDAFQVKGKGFEAFLTFNGFTHSVIKRLATMERAKAVRVVKSLDVEGNDLLVAAIKSLNDEAVEAILAVTSETVNALVSNSPYHYSSGQRPLHMAIQWEVPYRIFALLVSNGANPALTNSRGISAMKLLEYYRADWSKEPGKYERVKKLFDDSSGRSPAPKPGKKRKSRKG

Foldseek 3Di:
DDDDPDDPPPDDDPDDDDDPQAPQLLNDDADPLQVVLLVLLLVLLVVLLVVVCVVVPDALQQQQQFQQDAPDPVRFDGQLLLCLLQVNLVSNVVSVVSNHDQLAATPQLAGNLNSNLLSVNPPSNLSSLVSPHQQQAQGGPVRDGQLNSCLVNVPALLSLLSCLVSQNAAQDPVSLVSSLVSLVPDDPPPDDPPDPCNVVDDDPVSSVVSNVCSVPRDHDDDDHHTNHGRDHDPDNSLQSSLVSLQVCVVVCSSPPVSQQSHDDQQQGNLLVCLLSVSLVNNLVVLVPDDLVVSLCQQCDAGSLQDGQLNSNLVNLNLSSNLSSVVSPLPQLQPFRDQDPSHPQHQDGSLQSNQVVLHDLSSLVSSLVSPRAQQDATPVRAGSLNSLVVCVVVHDPDPCSSVSSNVSNVVSNPDDPDDDPDPPPDDDDD